Protein 2QM0 (pdb70)

B-factor: mean 34.38, std 8.51, range [19.81, 119.5]

Solvent-accessible surface area: 22818 Å² total

InterPro domains:
  IPR000801 Esterase-like [PF00756] (26-221)
  IPR029058 Alpha/Beta hydrolase fold [G3DSA:3.40.50.1820] (14-272)
  IPR029058 Alpha/Beta hydrolase fold [SSF53474] (5-269)
  IPR052558 Siderophore Hydrolyzing Esterase D [PTHR40841] (9-270)

CATH classification: 3.40.50.1820

Structure (mmCIF, N/CA/C/O backbone):
data_2QM0
#
_entry.id   2QM0
#
_cell.length_a   48.849
_cell.length_b   135.058
_cell.length_c   200.873
_cell.angle_alpha   90.00
_cell.angle_beta   90.00
_cell.angle_gamma   90.00
#
_symmetry.space_group_name_H-M   'C 2 2 21'
#
loop_
_entity.id
_entity.type
_entity.pdbx_description
1 polymer BES
2 non-polymer 'SULFATE ION'
3 water water
#
loop_
_atom_site.group_PDB
_atom_site.id
_atom_site.type_symbol
_atom_site.label_atom_id
_atom_site.label_alt_id
_atom_site.label_comp_id
_atom_site.label_asym_id
_atom_site.label_entity_id
_atom_site.label_seq_id
_atom_site.pdbx_PDB_ins_code
_atom_site.Cartn_x
_atom_site.Cartn_y
_atom_site.Cartn_z
_atom_site.occupancy
_atom_site.B_iso_or_equiv
_atom_site.auth_seq_id
_atom_site.auth_comp_id
_atom_site.auth_asym_id
_atom_site.auth_atom_id
_atom_site.pdbx_PDB_model_num
ATOM 1 N N . ASN A 1 5 ? 56.237 -30.749 81.657 1.00 49.78 2 ASN A N 1
ATOM 2 C CA . ASN A 1 5 ? 55.110 -29.763 81.646 1.00 49.74 2 ASN A CA 1
ATOM 3 C C . ASN A 1 5 ? 54.992 -28.952 80.353 1.00 49.60 2 ASN A C 1
ATOM 4 O O . ASN A 1 5 ? 55.989 -28.721 79.659 1.00 49.70 2 ASN A O 1
ATOM 9 N N . THR A 1 6 ? 53.762 -28.526 80.052 1.00 49.04 3 THR A N 1
ATOM 10 C CA . THR A 1 6 ? 53.428 -27.811 78.819 1.00 48.49 3 THR A CA 1
ATOM 11 C C . THR A 1 6 ? 52.938 -26.376 79.100 1.00 47.80 3 THR A C 1
ATOM 12 O O . THR A 1 6 ? 52.383 -26.094 80.169 1.00 47.19 3 THR A O 1
ATOM 16 N N . THR A 1 7 ? 53.161 -25.493 78.123 1.00 47.35 4 THR A N 1
ATOM 17 C CA . THR A 1 7 ? 52.779 -24.075 78.182 1.00 46.81 4 THR A CA 1
ATOM 18 C C . THR A 1 7 ? 51.528 -23.846 77.311 1.00 46.24 4 THR A C 1
ATOM 19 O O . THR A 1 7 ? 51.137 -24.746 76.554 1.00 46.22 4 THR A O 1
ATOM 23 N N . VAL A 1 8 ? 50.869 -22.687 77.458 1.00 44.93 5 VAL A N 1
ATOM 24 C CA . VAL A 1 8 ? 49.954 -22.169 76.424 1.00 43.47 5 VAL A CA 1
ATOM 25 C C . VAL A 1 8 ? 50.230 -20.685 76.175 1.00 42.85 5 VAL A C 1
ATOM 26 O O . VAL A 1 8 ? 50.590 -19.955 77.100 1.00 42.58 5 VAL A O 1
ATOM 30 N N . GLU A 1 9 ? 50.060 -20.243 74.931 1.00 41.33 6 GLU A N 1
ATOM 31 C CA . GLU A 1 9 ? 50.129 -18.823 74.608 1.00 40.43 6 GLU A CA 1
ATOM 32 C C . GLU A 1 9 ? 48.870 -18.087 75.121 1.00 38.02 6 GLU A C 1
ATOM 33 O O . GLU A 1 9 ? 47.773 -18.273 74.594 1.00 37.74 6 GLU A O 1
ATOM 39 N N A LYS A 1 10 ? 49.059 -17.264 76.146 0.50 36.49 7 LYS A N 1
ATOM 40 N N B LYS A 1 10 ? 49.049 -17.263 76.153 0.50 37.18 7 LYS A N 1
ATOM 41 C CA A LYS A 1 10 ? 47.964 -16.560 76.805 0.50 34.87 7 LYS A CA 1
ATOM 42 C CA B LYS A 1 10 ? 47.955 -16.502 76.765 0.50 36.18 7 LYS A CA 1
ATOM 43 C C A LYS A 1 10 ? 47.780 -15.161 76.230 0.50 34.14 7 LYS A C 1
ATOM 44 C C B LYS A 1 10 ? 47.773 -15.117 76.132 0.50 35.50 7 LYS A C 1
ATOM 45 O O A LYS A 1 10 ? 48.761 -14.474 75.883 0.50 33.88 7 LYS A O 1
ATOM 46 O O B LYS A 1 10 ? 48.752 -14.365 75.932 0.50 35.21 7 LYS A O 1
ATOM 57 N N A GLN A 1 11 ? 46.513 -14.751 76.130 0.50 33.09 8 GLN A N 1
ATOM 58 N N B GLN A 1 11 ? 46.511 -14.794 75.824 0.50 34.49 8 GLN A N 1
ATOM 59 C CA A GLN A 1 11 ? 46.117 -13.602 75.334 0.50 32.06 8 GLN A CA 1
ATOM 60 C CA B GLN A 1 11 ? 46.137 -13.535 75.191 0.50 33.70 8 GLN A CA 1
ATOM 61 C C A GLN A 1 11 ? 44.853 -12.976 75.951 0.50 31.88 8 GLN A C 1
ATOM 62 C C B GLN A 1 11 ? 44.881 -12.988 75.890 0.50 32.83 8 GLN A C 1
ATOM 63 O O A GLN A 1 11 ? 44.314 -13.502 76.935 0.50 31.06 8 GLN A O 1
ATOM 64 O O B GLN A 1 11 ? 44.384 -13.580 76.860 0.50 31.99 8 GLN A O 1
ATOM 75 N N . GLN A 1 12 ? 44.397 -11.846 75.403 1.00 32.26 9 GLN A N 1
ATOM 76 C CA . GLN A 1 12 ? 43.091 -11.269 75.817 1.00 32.02 9 GLN A CA 1
ATOM 77 C C . GLN A 1 12 ? 42.099 -11.488 74.696 1.00 32.03 9 GLN A C 1
ATOM 78 O O . GLN A 1 12 ? 42.481 -11.478 73.528 1.00 32.11 9 GLN A O 1
ATOM 84 N N . ILE A 1 13 ? 40.823 -11.662 75.043 1.00 31.78 10 ILE A N 1
ATOM 85 C CA . ILE A 1 13 ? 39.786 -11.775 74.046 1.00 32.40 10 ILE A CA 1
ATOM 86 C C . ILE A 1 13 ? 39.536 -10.397 73.431 1.00 33.58 10 ILE A C 1
ATOM 87 O O . ILE A 1 13 ? 39.249 -9.410 74.132 1.00 33.43 10 ILE A O 1
ATOM 92 N N . ILE A 1 14 ? 39.656 -10.345 72.111 1.00 34.94 11 ILE A N 1
ATOM 93 C CA . ILE A 1 14 ? 39.341 -9.141 71.366 1.00 36.99 11 ILE A CA 1
ATOM 94 C C . ILE A 1 14 ? 38.251 -9.510 70.348 1.00 36.85 11 ILE A C 1
ATOM 95 O O . ILE A 1 14 ? 38.467 -10.356 69.484 1.00 38.27 11 ILE A O 1
ATOM 100 N N . THR A 1 15 ? 37.057 -8.937 70.508 1.00 35.86 12 THR A N 1
ATOM 101 C CA . THR A 1 15 ? 35.912 -9.265 69.664 1.00 34.46 12 THR A CA 1
ATOM 102 C C . THR A 1 15 ? 35.959 -8.464 68.364 1.00 34.17 12 THR A C 1
ATOM 103 O O . THR A 1 15 ? 36.050 -7.235 68.379 1.00 32.96 12 THR A O 1
ATOM 107 N N . SER A 1 16 ? 35.857 -9.147 67.234 1.00 33.49 13 SER A N 1
ATOM 108 C CA . SER A 1 16 ? 35.833 -8.489 65.930 1.00 34.95 13 SER A CA 1
ATOM 109 C C . SER A 1 16 ? 34.529 -7.680 65.703 1.00 34.67 13 SER A C 1
ATOM 110 O O . SER A 1 16 ? 33.514 -7.993 66.307 1.00 34.39 13 SER A O 1
ATOM 113 N N . ASN A 1 17 ? 34.583 -6.644 64.856 1.00 34.67 14 ASN A N 1
ATOM 114 C CA . ASN A 1 17 ? 33.446 -5.746 64.560 1.00 35.49 14 ASN A CA 1
ATOM 115 C C . ASN A 1 17 ? 32.869 -5.107 65.823 1.00 34.41 14 ASN A C 1
ATOM 116 O O . ASN A 1 17 ? 31.639 -4.865 65.936 1.00 34.47 14 ASN A O 1
ATOM 121 N N . THR A 1 18 ? 33.748 -4.891 66.794 1.00 32.68 15 THR A N 1
ATOM 122 C CA . THR A 1 18 ? 33.382 -4.102 67.950 1.00 32.45 15 THR A CA 1
ATOM 123 C C . THR A 1 18 ? 34.438 -3.048 68.270 1.00 32.43 15 THR A C 1
ATOM 124 O O . THR A 1 18 ? 35.612 -3.127 67.831 1.00 32.41 15 THR A O 1
ATOM 128 N N . GLU A 1 19 ? 34.022 -2.082 69.078 1.00 32.03 16 GLU A N 1
ATOM 129 C CA . GLU A 1 19 ? 34.905 -1.069 69.630 1.00 31.40 16 GLU A CA 1
ATOM 130 C C . GLU A 1 19 ? 34.271 -0.450 70.872 1.00 30.50 16 GLU A C 1
ATOM 131 O O . GLU A 1 19 ? 33.067 -0.624 71.141 1.00 30.35 16 GLU A O 1
ATOM 137 N N . GLN A 1 20 ? 35.100 0.275 71.604 1.00 28.49 17 GLN A N 1
ATOM 138 C CA . GLN A 1 20 ? 34.705 0.917 72.812 1.00 28.24 17 GLN A CA 1
ATOM 139 C C . GLN A 1 20 ? 35.041 2.415 72.694 1.00 28.28 17 GLN A C 1
ATOM 140 O O . GLN A 1 20 ? 36.077 2.781 72.089 1.00 27.49 17 GLN A O 1
ATOM 146 N N . TRP A 1 21 ? 34.155 3.248 73.243 1.00 27.49 18 TRP A N 1
ATOM 147 C CA . TRP A 1 21 ? 34.380 4.689 73.383 1.00 27.72 18 TRP A CA 1
ATOM 148 C C . TRP A 1 21 ? 34.357 5.093 74.862 1.00 28.38 18 TRP A C 1
ATOM 149 O O . TRP A 1 21 ? 33.397 4.824 75.601 1.00 27.33 18 TRP A O 1
ATOM 160 N N . LYS A 1 22 ? 35.393 5.823 75.252 1.00 28.52 19 LYS A N 1
ATOM 161 C CA . LYS A 1 22 ? 35.438 6.535 76.513 1.00 29.41 19 LYS A CA 1
ATOM 162 C C . LYS A 1 22 ? 34.979 7.993 76.256 1.00 29.88 19 LYS A C 1
ATOM 163 O O . LYS A 1 22 ? 35.518 8.678 75.365 1.00 30.20 19 LYS A O 1
ATOM 177 N N . TYR A 1 24 ? 32.993 11.639 78.323 1.00 31.11 21 TYR A N 1
ATOM 178 C CA . TYR A 1 24 ? 32.589 12.313 79.553 1.00 31.61 21 TYR A CA 1
ATOM 179 C C . TYR A 1 24 ? 31.418 13.226 79.198 1.00 32.07 21 TYR A C 1
ATOM 180 O O . TYR A 1 24 ? 31.433 13.871 78.140 1.00 31.80 21 TYR A O 1
ATOM 189 N N . SER A 1 25 ? 30.385 13.248 80.035 1.00 31.79 22 SER A N 1
ATOM 190 C CA . SER A 1 25 ? 29.245 14.099 79.746 1.00 32.76 22 SER A CA 1
ATOM 191 C C . SER A 1 25 ? 29.659 15.555 79.877 1.00 33.38 22 SER A C 1
ATOM 192 O O . SER A 1 25 ? 30.461 15.924 80.760 1.00 31.91 22 SER A O 1
ATOM 195 N N . LYS A 1 26 ? 29.146 16.358 78.955 1.00 34.89 23 LYS A N 1
ATOM 196 C CA . LYS A 1 26 ? 29.490 17.798 78.905 1.00 37.29 23 LYS A CA 1
ATOM 197 C C . LYS A 1 26 ? 29.110 18.521 80.182 1.00 36.84 23 LYS A C 1
ATOM 198 O O . LYS A 1 26 ? 29.910 19.303 80.722 1.00 37.65 23 LYS A O 1
ATOM 204 N N . LEU A 1 27 ? 27.910 18.256 80.682 1.00 36.65 24 LEU A N 1
ATOM 205 C CA . LEU A 1 27 ? 27.405 18.999 81.822 1.00 37.14 24 LEU A CA 1
ATOM 206 C C . LEU A 1 27 ? 28.034 18.645 83.153 1.00 36.51 24 LEU A C 1
ATOM 207 O O . LEU A 1 27 ? 28.256 19.537 83.986 1.00 36.38 24 LEU A O 1
ATOM 212 N N . GLU A 1 28 ? 28.257 17.359 83.393 1.00 34.74 25 GLU A N 1
ATOM 213 C CA . GLU A 1 28 ? 28.673 16.921 84.725 1.00 35.07 25 GLU A CA 1
ATOM 214 C C . GLU A 1 28 ? 30.055 16.300 84.724 1.00 33.44 25 GLU A C 1
ATOM 215 O O . GLU A 1 28 ? 30.626 16.056 85.792 1.00 33.54 25 GLU A O 1
ATOM 221 N N . GLY A 1 29 ? 30.584 16.043 83.530 1.00 31.96 26 GLY A N 1
ATOM 222 C CA . GLY A 1 29 ? 31.882 15.387 83.374 1.00 31.21 26 GLY A CA 1
ATOM 223 C C . GLY A 1 29 ? 31.859 13.918 83.833 1.00 31.04 26 GLY A C 1
ATOM 224 O O . GLY A 1 29 ? 32.896 13.365 84.231 1.00 30.92 26 GLY A O 1
ATOM 225 N N A LYS A 1 30 ? 30.671 13.312 83.802 0.50 30.18 27 LYS A N 1
ATOM 226 N N B LYS A 1 30 ? 30.679 13.307 83.769 0.50 30.74 27 LYS A N 1
ATOM 227 C CA A LYS A 1 30 ? 30.468 11.890 84.132 0.50 29.65 27 LYS A CA 1
ATOM 228 C CA B LYS A 1 30 ? 30.490 11.898 84.115 0.50 30.73 27 LYS A CA 1
ATOM 229 C C A LYS A 1 30 ? 31.040 10.987 83.037 0.50 29.39 27 LYS A C 1
ATOM 230 C C B LYS A 1 30 ? 31.051 10.988 83.028 0.50 30.01 27 LYS A C 1
ATOM 231 O O A LYS A 1 30 ? 30.737 11.171 81.855 0.50 29.44 27 LYS A O 1
ATOM 232 O O B LYS A 1 30 ? 30.752 11.167 81.843 0.50 29.99 27 LYS A O 1
ATOM 243 N N . GLU A 1 31 ? 31.874 10.021 83.437 1.00 29.04 28 GLU A N 1
ATOM 244 C CA . GLU A 1 31 ? 32.536 9.102 82.492 1.00 29.15 28 GLU A CA 1
ATOM 245 C C . GLU A 1 31 ? 31.660 7.900 82.085 1.00 28.10 28 GLU A C 1
ATOM 246 O O . GLU A 1 31 ? 31.162 7.150 82.934 1.00 27.47 28 GLU A O 1
ATOM 252 N N . TYR A 1 32 ? 31.530 7.716 80.774 1.00 27.90 29 TYR A N 1
ATOM 253 C CA . TYR A 1 32 ? 30.796 6.585 80.221 1.00 27.14 29 TYR A CA 1
ATOM 254 C C . TYR A 1 32 ? 31.734 5.717 79.420 1.00 27.16 29 TYR A C 1
ATOM 255 O O . TYR A 1 32 ? 32.742 6.201 78.890 1.00 27.27 29 TYR A O 1
ATOM 264 N N . GLN A 1 33 ? 31.411 4.432 79.350 1.00 26.04 30 GLN A N 1
ATOM 265 C CA . GLN A 1 33 ? 32.152 3.493 78.528 1.00 26.24 30 GLN A CA 1
ATOM 266 C C . GLN A 1 33 ? 31.123 2.913 77.544 1.00 26.16 30 GLN A C 1
ATOM 267 O O . GLN A 1 33 ? 30.163 2.222 77.936 1.00 25.22 30 GLN A O 1
ATOM 273 N N . ILE A 1 34 ? 31.299 3.227 76.266 1.00 25.83 31 ILE A N 1
ATOM 274 C CA . ILE A 1 34 ? 30.287 2.863 75.250 1.00 26.26 31 ILE A CA 1
ATOM 275 C C . ILE A 1 34 ? 30.810 1.645 74.499 1.00 26.49 31 ILE A C 1
ATOM 276 O O . ILE A 1 34 ? 31.944 1.660 73.998 1.00 26.83 31 ILE A O 1
ATOM 281 N N . HIS A 1 35 ? 30.026 0.564 74.453 1.00 26.62 32 HIS A N 1
ATOM 282 C CA . HIS A 1 35 ? 30.388 -0.587 73.622 1.00 27.12 32 HIS A CA 1
ATOM 283 C C . HIS A 1 35 ? 29.601 -0.560 72.344 1.00 26.90 32 HIS A C 1
ATOM 284 O O . HIS A 1 35 ? 28.394 -0.333 72.370 1.00 26.63 32 HIS A O 1
ATOM 291 N N . ILE A 1 36 ? 30.271 -0.800 71.222 1.00 26.74 33 ILE A N 1
ATOM 292 C CA . ILE A 1 36 ? 29.595 -0.708 69.942 1.00 26.54 33 ILE A CA 1
ATOM 293 C C . ILE A 1 36 ? 29.881 -1.952 69.111 1.00 27.22 33 ILE A C 1
ATOM 294 O O . ILE A 1 36 ? 31.040 -2.356 68.962 1.00 27.46 33 ILE A O 1
ATOM 299 N N . SER A 1 37 ? 28.817 -2.506 68.521 1.00 27.56 34 SER A N 1
ATOM 300 C CA . SER A 1 37 ? 28.874 -3.659 67.665 1.00 28.30 34 SER A CA 1
ATOM 301 C C . SER A 1 37 ? 28.337 -3.252 66.290 1.00 29.16 34 SER A C 1
ATOM 302 O O . SER A 1 37 ? 27.250 -2.704 66.186 1.00 28.64 34 SER A O 1
ATOM 305 N N . LYS A 1 38 ? 29.095 -3.515 65.232 1.00 30.81 35 LYS A N 1
ATOM 306 C CA . LYS A 1 38 ? 28.626 -3.260 63.869 1.00 32.26 35 LYS A CA 1
ATOM 307 C C . LYS A 1 38 ? 28.423 -4.578 63.109 1.00 32.46 35 LYS A C 1
ATOM 308 O O . LYS A 1 38 ? 29.276 -5.461 63.206 1.00 32.68 35 LYS A O 1
ATOM 314 N N . PRO A 1 39 ? 27.306 -4.708 62.352 1.00 32.80 36 PRO A N 1
ATOM 315 C CA . PRO A 1 39 ? 27.050 -5.915 61.549 1.00 33.32 36 PRO A CA 1
ATOM 316 C C . PRO A 1 39 ? 28.122 -6.177 60.498 1.00 33.26 36 PRO A C 1
ATOM 317 O O . PRO A 1 39 ? 28.776 -5.232 59.986 1.00 32.37 36 PRO A O 1
ATOM 321 N N . LYS A 1 40 ? 28.323 -7.460 60.220 1.00 34.63 37 LYS A N 1
ATOM 322 C CA . LYS A 1 40 ? 29.154 -7.903 59.105 1.00 36.91 37 LYS A CA 1
ATOM 323 C C . LYS A 1 40 ? 28.500 -7.498 57.791 1.00 36.85 37 LYS A C 1
ATOM 324 O O . LYS A 1 40 ? 29.188 -7.071 56.863 1.00 37.09 37 LYS A O 1
ATOM 330 N N . GLN A 1 41 ? 27.174 -7.647 57.735 1.00 37.14 38 GLN A N 1
ATOM 331 C CA . GLN A 1 41 ? 26.341 -7.298 56.559 1.00 37.47 38 GLN A CA 1
ATOM 332 C C . GLN A 1 41 ? 26.424 -5.801 56.242 1.00 37.15 38 GLN A C 1
ATOM 333 O O . GLN A 1 41 ? 26.451 -4.978 57.155 1.00 37.55 38 GLN A O 1
ATOM 339 N N . PRO A 1 42 ? 26.472 -5.443 54.948 1.00 36.68 39 PRO A N 1
ATOM 340 C CA . PRO A 1 42 ? 26.434 -4.044 54.490 1.00 36.17 39 PRO A CA 1
ATOM 341 C C . PRO A 1 42 ? 25.186 -3.327 54.972 1.00 35.51 39 PRO A C 1
ATOM 342 O O . PRO A 1 42 ? 24.129 -3.942 55.060 1.00 35.17 39 PRO A O 1
ATOM 346 N N . ALA A 1 43 ? 25.297 -2.039 55.278 1.00 35.69 40 ALA A N 1
ATOM 347 C CA . ALA A 1 43 ? 24.123 -1.267 55.678 1.00 36.12 40 ALA A CA 1
ATOM 348 C C . ALA A 1 43 ? 23.044 -1.262 54.596 1.00 36.81 40 ALA A C 1
ATOM 349 O O . ALA A 1 43 ? 23.373 -1.256 53.395 1.00 36.92 40 ALA A O 1
ATOM 351 N N . PRO A 1 44 ? 21.747 -1.270 54.986 1.00 37.52 41 PRO A N 1
ATOM 352 C CA . PRO A 1 44 ? 20.781 -1.000 53.912 1.00 38.05 41 PRO A CA 1
ATOM 353 C C . PRO A 1 44 ? 20.932 0.460 53.441 1.00 38.76 41 PRO A C 1
ATOM 354 O O . PRO A 1 44 ? 21.690 1.230 54.031 1.00 38.50 41 PRO A O 1
ATOM 358 N N . ASP A 1 45 ? 20.247 0.832 52.369 1.00 39.51 42 ASP A N 1
ATOM 359 C CA . ASP A 1 45 ? 20.419 2.177 51.843 1.00 40.35 42 ASP A CA 1
ATOM 360 C C . ASP A 1 45 ? 20.022 3.242 52.875 1.00 39.92 42 ASP A C 1
ATOM 361 O O . ASP A 1 45 ? 20.686 4.267 52.987 1.00 40.49 42 ASP A O 1
ATOM 366 N N . SER A 1 46 ? 18.977 2.990 53.660 1.00 38.88 43 SER A N 1
ATOM 367 C CA . SER A 1 46 ? 18.571 3.964 54.680 1.00 38.14 43 SER A CA 1
ATOM 368 C C . SER A 1 46 ? 19.439 3.989 55.947 1.00 36.14 43 SER A C 1
ATOM 369 O O . SER A 1 46 ? 19.223 4.824 56.830 1.00 35.31 43 SER A O 1
ATOM 372 N N . GLY A 1 47 ? 20.436 3.098 56.011 1.00 34.73 44 GLY A N 1
ATOM 373 C CA . GLY A 1 47 ? 21.298 2.950 57.182 1.00 33.16 44 GLY A CA 1
ATOM 374 C C . GLY A 1 47 ? 20.910 1.734 58.035 1.00 32.04 44 GLY A C 1
ATOM 375 O O . GLY A 1 47 ? 19.868 1.109 57.820 1.00 31.71 44 GLY A O 1
ATOM 376 N N . TYR A 1 48 ? 21.758 1.403 58.998 1.00 30.21 45 TYR A N 1
ATOM 377 C CA . TYR A 1 48 ? 21.466 0.333 59.971 1.00 30.15 45 TYR A CA 1
ATOM 378 C C . TYR A 1 48 ? 20.458 0.803 61.039 1.00 28.17 45 TYR A C 1
ATOM 379 O O . TYR A 1 48 ? 20.572 1.936 61.542 1.00 26.94 45 TYR A O 1
ATOM 388 N N . PRO A 1 49 ? 19.506 -0.084 61.422 1.00 27.69 46 PRO A N 1
ATOM 389 C CA . PRO A 1 49 ? 18.752 0.075 62.680 1.00 27.50 46 PRO A CA 1
ATOM 390 C C . PRO A 1 49 ? 19.771 0.159 63.800 1.00 26.74 46 PRO A C 1
ATOM 391 O O . PRO A 1 49 ? 20.850 -0.387 63.639 1.00 27.06 46 PRO A O 1
ATOM 395 N N . VAL A 1 50 ? 19.415 0.730 64.958 1.00 25.96 47 VAL A N 1
ATOM 396 C CA . VAL A 1 50 ? 20.386 0.839 66.036 1.00 26.05 47 VAL A CA 1
ATOM 397 C C . VAL A 1 50 ? 19.657 0.518 67.344 1.00 25.55 47 VAL A C 1
ATOM 398 O O . VAL A 1 50 ? 18.475 0.894 67.506 1.00 24.47 47 VAL A O 1
ATOM 402 N N . ILE A 1 51 ? 20.322 -0.231 68.228 1.00 25.72 48 ILE A N 1
ATOM 403 C CA . ILE A 1 51 ? 19.758 -0.618 69.509 1.00 24.60 48 ILE A CA 1
ATOM 404 C C . ILE A 1 51 ? 20.631 -0.054 70.643 1.00 24.79 48 ILE A C 1
ATOM 405 O O . ILE A 1 51 ? 21.810 -0.436 70.769 1.00 25.07 48 ILE A O 1
ATOM 410 N N . TYR A 1 52 ? 20.053 0.846 71.457 1.00 24.53 49 TYR A N 1
ATOM 411 C CA . TYR A 1 52 ? 20.728 1.438 72.601 1.00 24.94 49 TYR A CA 1
ATOM 412 C C . TYR A 1 52 ? 20.386 0.573 73.771 1.00 24.47 49 TYR A C 1
ATOM 413 O O . TYR A 1 52 ? 19.190 0.407 74.076 1.00 24.34 49 TYR A O 1
ATOM 422 N N . VAL A 1 53 ? 21.435 0.054 74.428 1.00 23.83 50 VAL A N 1
ATOM 423 C CA . VAL A 1 53 ? 21.295 -0.908 75.475 1.00 23.70 50 VAL A CA 1
ATOM 424 C C . VAL A 1 53 ? 21.818 -0.302 76.766 1.00 22.92 50 VAL A C 1
ATOM 425 O O . VAL A 1 53 ? 23.043 -0.169 76.963 1.00 24.47 50 VAL A O 1
ATOM 429 N N . LEU A 1 54 ? 20.898 -0.012 77.675 1.00 23.18 51 LEU A N 1
ATOM 430 C CA . LEU A 1 54 ? 21.259 0.538 78.977 1.00 23.70 51 LEU A CA 1
ATOM 431 C C . LEU A 1 54 ? 21.884 -0.547 79.852 1.00 23.71 51 LEU A C 1
ATOM 432 O O . LEU A 1 54 ? 21.672 -1.734 79.579 1.00 24.61 51 LEU A O 1
ATOM 437 N N . ASP A 1 55 ? 22.652 -0.176 80.900 1.00 23.31 52 ASP A N 1
ATOM 438 C CA . ASP A 1 55 ? 23.499 -1.167 81.615 1.00 24.45 52 ASP A CA 1
ATOM 439 C C . ASP A 1 55 ? 24.378 -1.973 80.635 1.00 23.80 52 ASP A C 1
ATOM 440 O O . ASP A 1 55 ? 24.372 -3.247 80.620 1.00 23.40 52 ASP A O 1
ATOM 445 N N . GLY A 1 56 ? 25.076 -1.232 79.785 1.00 23.77 53 GLY A N 1
ATOM 446 C CA . GLY A 1 56 ? 25.824 -1.834 78.663 1.00 25.78 53 GLY A CA 1
ATOM 447 C C . GLY A 1 56 ? 26.801 -2.909 79.116 1.00 26.28 53 GLY A C 1
ATOM 448 O O . GLY A 1 56 ? 26.907 -3.944 78.459 1.00 25.57 53 GLY A O 1
ATOM 449 N N . ASN A 1 57 ? 27.503 -2.702 80.245 1.00 24.45 54 ASN A N 1
ATOM 450 C CA . ASN A 1 57 ? 28.421 -3.742 80.757 1.00 25.08 54 ASN A CA 1
ATOM 451 C C . ASN A 1 57 ? 27.758 -5.085 81.024 1.00 25.09 54 ASN A C 1
ATOM 452 O O . ASN A 1 57 ? 28.437 -6.081 80.961 1.00 25.05 54 ASN A O 1
ATOM 457 N N . ALA A 1 58 ? 26.462 -5.088 81.377 1.00 24.87 55 ALA A N 1
ATOM 458 C CA . ALA A 1 58 ? 25.742 -6.319 81.732 1.00 25.34 55 ALA A CA 1
ATOM 459 C C . ALA A 1 58 ? 25.193 -7.105 80.533 1.00 24.86 55 ALA A C 1
ATOM 460 O O . ALA A 1 58 ? 25.062 -8.344 80.617 1.00 24.20 55 ALA A O 1
ATOM 462 N N . PHE A 1 59 ? 24.854 -6.393 79.455 1.00 24.59 56 PHE A N 1
ATOM 463 C CA . PHE A 1 59 ? 24.029 -6.966 78.391 1.00 23.86 56 PHE A CA 1
ATOM 464 C C . PHE A 1 59 ? 24.575 -6.839 77.010 1.00 24.04 56 PHE A C 1
ATOM 465 O O . PHE A 1 59 ? 24.037 -7.451 76.098 1.00 24.47 56 PHE A O 1
ATOM 473 N N . PHE A 1 60 ? 25.630 -6.036 76.834 1.00 25.25 57 PHE A N 1
ATOM 474 C CA . PHE A 1 60 ? 26.115 -5.779 75.468 1.00 24.50 57 PHE A CA 1
ATOM 475 C C . PHE A 1 60 ? 26.440 -7.074 74.665 1.00 24.26 57 PHE A C 1
ATOM 476 O O . PHE A 1 60 ? 25.964 -7.233 73.550 1.00 25.11 57 PHE A O 1
ATOM 484 N N . GLN A 1 61 ? 27.278 -7.947 75.209 1.00 23.33 58 GLN A N 1
ATOM 485 C CA . GLN A 1 61 ? 27.752 -9.147 74.462 1.00 25.38 58 GLN A CA 1
ATOM 486 C C . GLN A 1 61 ? 26.584 -10.059 74.105 1.00 24.90 58 GLN A C 1
ATOM 487 O O . GLN A 1 61 ? 26.575 -10.649 73.022 1.00 24.78 58 GLN A O 1
ATOM 493 N N . THR A 1 62 ? 25.627 -10.149 75.021 1.00 24.13 59 THR A N 1
ATOM 494 C CA . THR A 1 62 ? 24.412 -10.951 74.825 1.00 24.80 59 THR A CA 1
ATOM 495 C C . THR A 1 62 ? 23.609 -10.463 73.588 1.00 24.58 59 THR A C 1
ATOM 496 O O . THR A 1 62 ? 23.255 -11.269 72.723 1.00 24.24 59 THR A O 1
ATOM 500 N N . PHE A 1 63 ? 23.365 -9.152 73.494 1.00 24.28 60 PHE A N 1
ATOM 501 C CA . PHE A 1 63 ? 22.724 -8.577 72.307 1.00 24.00 60 PHE A CA 1
ATOM 502 C C . PHE A 1 63 ? 23.603 -8.787 71.065 1.00 23.90 60 PHE A C 1
ATOM 503 O O . PHE A 1 63 ? 23.123 -9.157 69.996 1.00 25.41 60 PHE A O 1
ATOM 511 N N . HIS A 1 64 ? 24.887 -8.505 71.201 1.00 22.80 61 HIS A N 1
ATOM 512 C CA . HIS A 1 64 ? 25.807 -8.615 70.072 1.00 23.45 61 HIS A CA 1
ATOM 513 C C . HIS A 1 64 ? 25.782 -10.043 69.487 1.00 23.47 61 HIS A C 1
ATOM 514 O O . HIS A 1 64 ? 25.674 -10.254 68.270 1.00 24.18 61 HIS A O 1
ATOM 521 N N . GLU A 1 65 ? 25.931 -11.016 70.349 1.00 22.10 62 GLU A N 1
ATOM 522 C CA . GLU A 1 65 ? 26.089 -12.432 69.886 1.00 24.36 62 GLU A CA 1
ATOM 523 C C . GLU A 1 65 ? 24.777 -12.913 69.261 1.00 24.36 62 GLU A C 1
ATOM 524 O O . GLU A 1 65 ? 24.794 -13.568 68.237 1.00 24.11 62 GLU A O 1
ATOM 530 N N . ALA A 1 66 ? 23.652 -12.578 69.882 1.00 22.81 63 ALA A N 1
ATOM 531 C CA . ALA A 1 66 ? 22.335 -12.967 69.297 1.00 23.92 63 ALA A CA 1
ATOM 532 C C . ALA A 1 66 ? 22.090 -12.343 67.949 1.00 23.92 63 ALA A C 1
ATOM 533 O O . ALA A 1 66 ? 21.656 -13.032 67.046 1.00 24.37 63 ALA A O 1
ATOM 535 N N . VAL A 1 67 ? 22.336 -11.038 67.811 1.00 24.62 64 VAL A N 1
ATOM 536 C CA . VAL A 1 67 ? 22.180 -10.360 66.499 1.00 25.24 64 VAL A CA 1
ATOM 537 C C . VAL A 1 67 ? 23.150 -10.921 65.434 1.00 25.52 64 VAL A C 1
ATOM 538 O O . VAL A 1 67 ? 22.791 -11.186 64.269 1.00 26.13 64 VAL A O 1
ATOM 542 N N . LYS A 1 68 ? 24.393 -11.125 65.832 1.00 26.35 65 LYS A N 1
ATOM 543 C CA . LYS A 1 68 ? 25.398 -11.660 64.941 1.00 26.79 65 LYS A CA 1
ATOM 544 C C . LYS A 1 68 ? 24.986 -13.067 64.387 1.00 25.82 65 LYS A C 1
ATOM 545 O O . LYS A 1 68 ? 25.128 -13.349 63.196 1.00 26.11 65 LYS A O 1
ATOM 551 N N . ILE A 1 69 ? 24.444 -13.920 65.237 1.00 25.30 66 ILE A N 1
ATOM 552 C CA . ILE A 1 69 ? 23.971 -15.229 64.755 1.00 24.96 66 ILE A CA 1
ATOM 553 C C . ILE A 1 69 ? 22.611 -15.136 64.018 1.00 25.34 66 ILE A C 1
ATOM 554 O O . ILE A 1 69 ? 22.460 -15.672 62.889 1.00 25.29 66 ILE A O 1
ATOM 559 N N . GLN A 1 70 ? 21.626 -14.512 64.653 1.00 24.68 67 GLN A N 1
ATOM 560 C CA . GLN A 1 70 ? 20.249 -14.593 64.138 1.00 25.16 67 GLN A CA 1
ATOM 561 C C . GLN A 1 70 ? 20.052 -13.772 62.877 1.00 26.38 67 GLN A C 1
ATOM 562 O O . GLN A 1 70 ? 19.244 -14.124 62.027 1.00 26.82 67 GLN A O 1
ATOM 568 N N . SER A 1 71 ? 20.811 -12.700 62.724 1.00 26.41 68 SER A N 1
ATOM 569 C CA . SER A 1 71 ? 20.569 -11.791 61.589 1.00 28.61 68 SER A CA 1
ATOM 570 C C . SER A 1 71 ? 21.110 -12.331 60.264 1.00 30.72 68 SER A C 1
ATOM 571 O O . SER A 1 71 ? 20.830 -11.737 59.224 1.00 31.07 68 SER A O 1
ATOM 574 N N . VAL A 1 72 ? 21.881 -13.427 60.294 1.00 32.47 69 VAL A N 1
ATOM 575 C CA . VAL A 1 72 ? 22.409 -14.043 59.061 1.00 34.38 69 VAL A CA 1
ATOM 576 C C . VAL A 1 72 ? 21.275 -14.581 58.174 1.00 35.77 69 VAL A C 1
ATOM 577 O O . VAL A 1 72 ? 21.299 -14.405 56.962 1.00 36.61 69 VAL A O 1
ATOM 581 N N A ARG A 1 73 ? 20.301 -15.241 58.800 0.50 36.26 70 ARG A N 1
ATOM 582 N N B ARG A 1 73 ? 20.305 -15.243 58.790 0.50 36.20 70 ARG A N 1
ATOM 583 C CA A ARG A 1 73 ? 19.131 -15.799 58.110 0.50 37.51 70 ARG A CA 1
ATOM 584 C CA B ARG A 1 73 ? 19.140 -15.742 58.069 0.50 37.27 70 ARG A CA 1
ATOM 585 C C A ARG A 1 73 ? 17.854 -15.026 58.520 0.50 37.05 70 ARG A C 1
ATOM 586 C C B ARG A 1 73 ? 17.885 -15.005 58.565 0.50 37.00 70 ARG A C 1
ATOM 587 O O A ARG A 1 73 ? 16.930 -15.600 59.098 0.50 36.88 70 ARG A O 1
ATOM 588 O O B ARG A 1 73 ? 17.022 -15.566 59.245 0.50 36.83 70 ARG A O 1
ATOM 603 N N . ALA A 1 74 ? 17.816 -13.724 58.215 1.00 37.40 71 ALA A N 1
ATOM 604 C CA . ALA A 1 74 ? 16.744 -12.835 58.687 1.00 37.84 71 ALA A CA 1
ATOM 605 C C . ALA A 1 74 ? 15.328 -13.305 58.376 1.00 39.02 71 ALA A C 1
ATOM 606 O O . ALA A 1 74 ? 14.430 -13.111 59.188 1.00 39.30 71 ALA A O 1
ATOM 608 N N . GLU A 1 75 ? 15.129 -13.949 57.228 1.00 40.11 72 GLU A N 1
ATOM 609 C CA . GLU A 1 75 ? 13.789 -14.421 56.881 1.00 41.25 72 GLU A CA 1
ATOM 610 C C . GLU A 1 75 ? 13.392 -15.670 57.658 1.00 40.36 72 GLU A C 1
ATOM 611 O O . GLU A 1 75 ? 12.197 -15.947 57.791 1.00 41.67 72 GLU A O 1
ATOM 617 N N . LYS A 1 76 ? 14.363 -16.443 58.149 1.00 38.50 73 LYS A N 1
ATOM 618 C CA . LYS A 1 76 ? 14.046 -17.532 59.081 1.00 37.10 73 LYS A CA 1
ATOM 619 C C . LYS A 1 76 ? 13.879 -16.997 60.501 1.00 34.68 73 LYS A C 1
ATOM 620 O O . LYS A 1 76 ? 12.938 -17.340 61.186 1.00 34.66 73 LYS A O 1
ATOM 626 N N . THR A 1 77 ? 14.769 -16.113 60.941 1.00 32.20 74 THR A N 1
ATOM 627 C CA . THR A 1 77 ? 14.743 -15.716 62.348 1.00 29.73 74 THR A CA 1
ATOM 628 C C . THR A 1 77 ? 13.896 -14.473 62.660 1.00 28.93 74 THR A C 1
ATOM 629 O O . THR A 1 77 ? 13.595 -14.225 63.840 1.00 26.92 74 THR A O 1
ATOM 633 N N . GLY A 1 78 ? 13.577 -13.669 61.633 1.00 27.66 75 GLY A N 1
ATOM 634 C CA . GLY A 1 78 ? 12.894 -12.377 61.860 1.00 28.43 75 GLY A CA 1
ATOM 635 C C . GLY A 1 78 ? 13.753 -11.291 62.520 1.00 28.48 75 GLY A C 1
ATOM 636 O O . GLY A 1 78 ? 13.219 -10.278 63.010 1.00 27.77 75 GLY A O 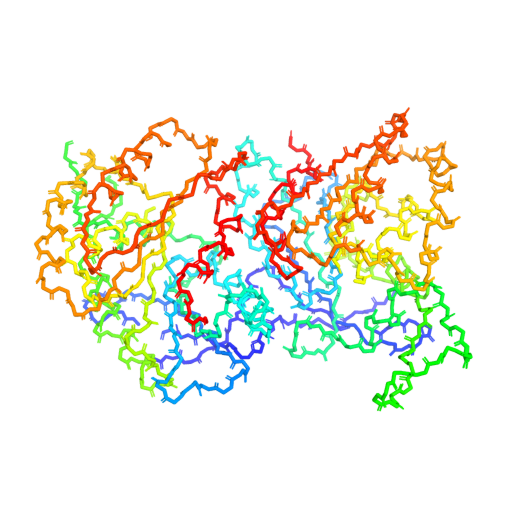1
ATOM 637 N N . VAL A 1 79 ? 15.074 -11.485 62.539 1.00 27.55 76 VAL A N 1
ATOM 638 C CA . VAL A 1 79 ? 15.987 -10.523 63.173 1.00 27.25 76 VAL A CA 1
ATOM 639 C C . VAL A 1 79 ? 16.842 -9.757 62.144 1.00 27.06 76 VAL A C 1
ATOM 640 O O . VAL A 1 79 ? 17.563 -10.353 61.386 1.00 27.52 76 VAL A O 1
ATOM 644 N N . SER A 1 80 ? 16.736 -8.425 62.161 1.00 28.28 77 SER A N 1
ATOM 645 C CA . SER A 1 80 ? 17.511 -7.511 61.299 1.00 29.80 77 SER A CA 1
ATOM 646 C C . SER A 1 80 ? 18.900 -7.249 61.840 1.00 28.85 77 SER A C 1
ATOM 647 O O . SER A 1 80 ? 19.073 -7.074 63.058 1.00 29.47 77 SER A O 1
ATOM 650 N N . PRO A 1 81 ? 19.899 -7.187 60.943 1.00 29.45 78 PRO A N 1
ATOM 651 C CA . PRO A 1 81 ? 21.220 -6.680 61.334 1.00 29.21 78 PRO A CA 1
ATOM 652 C C . PRO A 1 81 ? 21.049 -5.264 61.926 1.00 29.29 78 PRO A C 1
ATOM 653 O O . PRO A 1 81 ? 20.324 -4.436 61.344 1.00 29.14 78 PRO A O 1
ATOM 657 N N . ALA A 1 82 ? 21.625 -5.025 63.105 1.00 27.40 79 ALA A N 1
ATOM 658 C CA . ALA A 1 82 ? 21.538 -3.731 63.789 1.00 27.75 79 ALA A CA 1
ATOM 659 C C . ALA A 1 82 ? 22.873 -3.432 64.431 1.00 26.88 79 ALA A C 1
ATOM 660 O O . ALA A 1 82 ? 23.548 -4.347 64.863 1.00 27.60 79 ALA A O 1
ATOM 662 N N . ILE A 1 83 ? 23.230 -2.151 64.516 1.00 27.32 80 ILE A N 1
ATOM 663 C CA . ILE A 1 83 ? 24.340 -1.696 65.354 1.00 26.92 80 ILE A CA 1
ATOM 664 C C . ILE A 1 83 ? 23.849 -1.757 66.807 1.00 27.14 80 ILE A C 1
ATOM 665 O O . ILE A 1 83 ? 22.693 -1.349 67.132 1.00 26.26 80 ILE A O 1
ATOM 670 N N . ILE A 1 84 ? 24.690 -2.300 67.666 1.00 25.83 81 ILE A N 1
ATOM 671 C CA . ILE A 1 84 ? 24.353 -2.322 69.080 1.00 25.92 81 ILE A CA 1
ATOM 672 C C . ILE A 1 84 ? 25.220 -1.304 69.814 1.00 25.92 81 ILE A C 1
ATOM 673 O O . ILE A 1 84 ? 26.447 -1.311 69.655 1.00 25.07 81 ILE A O 1
ATOM 678 N N . VAL A 1 85 ? 24.584 -0.465 70.631 1.00 25.10 82 VAL A N 1
ATOM 679 C CA . VAL A 1 85 ? 25.295 0.512 71.427 1.00 24.94 82 VAL A CA 1
ATOM 680 C C . VAL A 1 85 ? 25.047 0.279 72.922 1.00 24.18 82 VAL A C 1
ATOM 681 O O . VAL A 1 85 ? 23.976 0.609 73.439 1.00 24.54 82 VAL A O 1
ATOM 685 N N . GLY A 1 86 ? 26.007 -0.343 73.593 1.00 23.67 83 GLY A N 1
ATOM 686 C CA . GLY A 1 86 ? 25.874 -0.562 75.037 1.00 23.07 83 GLY A CA 1
ATOM 687 C C . GLY A 1 86 ? 26.309 0.728 75.731 1.00 23.97 83 GLY A C 1
ATOM 688 O O . GLY A 1 86 ? 27.448 1.241 75.506 1.00 23.84 83 GLY A O 1
ATOM 689 N N . VAL A 1 87 ? 25.410 1.250 76.558 1.00 24.11 84 VAL A N 1
ATOM 690 C CA . VAL A 1 87 ? 25.668 2.465 77.327 1.00 24.63 84 VAL A CA 1
ATOM 691 C C . VAL A 1 87 ? 26.075 2.044 78.716 1.00 24.22 84 VAL A C 1
ATOM 692 O O . VAL A 1 87 ? 25.250 1.725 79.564 1.00 24.42 84 VAL A O 1
ATOM 696 N N . GLY A 1 88 ? 27.383 1.961 78.913 1.00 24.51 85 GLY A N 1
ATOM 697 C CA . GLY A 1 88 ? 27.919 1.451 80.156 1.00 25.29 85 GLY A CA 1
ATOM 698 C C . GLY A 1 88 ? 28.860 2.399 80.876 1.00 26.12 85 GLY A C 1
ATOM 699 O O . GLY A 1 88 ? 28.886 3.610 80.603 1.00 25.59 85 GLY A O 1
ATOM 700 N N . TYR A 1 89 ? 29.625 1.819 81.797 1.00 25.31 86 TYR A N 1
ATOM 701 C CA . TYR A 1 89 ? 30.414 2.554 82.752 1.00 25.64 86 TYR A CA 1
ATOM 702 C C . TYR A 1 89 ? 31.788 1.915 82.799 1.00 26.34 86 TYR A C 1
ATOM 703 O O . TYR A 1 89 ? 31.930 0.711 82.487 1.00 25.25 86 TYR A O 1
ATOM 712 N N . PRO A 1 90 ? 32.820 2.699 83.206 1.00 26.51 87 PRO A N 1
ATOM 713 C CA . PRO A 1 90 ? 34.172 2.177 83.372 1.00 25.84 87 PRO A CA 1
ATOM 714 C C . PRO A 1 90 ? 34.311 1.360 84.669 1.00 25.78 87 PRO A C 1
ATOM 715 O O . PRO A 1 90 ? 34.917 1.823 85.658 1.00 25.42 87 PRO A O 1
ATOM 719 N N . ILE A 1 91 ? 33.784 0.127 84.642 1.00 25.19 88 ILE A N 1
ATOM 720 C CA . ILE A 1 91 ? 33.683 -0.737 85.821 1.00 25.86 88 ILE A CA 1
ATOM 721 C C . ILE A 1 91 ? 34.046 -2.150 85.365 1.00 27.07 88 ILE A C 1
ATOM 722 O O . ILE A 1 91 ? 34.003 -2.444 84.164 1.00 25.86 88 ILE A O 1
ATOM 727 N N . GLU A 1 92 ? 34.351 -3.006 86.329 1.00 27.03 89 GLU A N 1
ATOM 728 C CA . GLU A 1 92 ? 34.728 -4.388 86.034 1.00 29.86 89 GLU A CA 1
ATOM 729 C C . GLU A 1 92 ? 33.510 -5.323 86.092 1.00 29.62 89 GLU A C 1
ATOM 730 O O . GLU A 1 92 ? 33.508 -6.376 85.444 1.00 30.75 89 GLU A O 1
ATOM 736 N N . GLY A 1 93 ? 32.475 -4.902 86.827 1.00 29.00 90 GLY A N 1
ATOM 737 C CA . GLY A 1 93 ? 31.251 -5.655 87.038 1.00 28.18 90 GLY A CA 1
ATOM 738 C C . GLY A 1 93 ? 30.220 -5.446 85.933 1.00 27.97 90 GLY A C 1
ATOM 739 O O . GLY A 1 93 ? 30.501 -4.820 84.864 1.00 27.82 90 GLY A O 1
ATOM 740 N N . ALA A 1 94 ? 29.036 -6.006 86.180 1.00 27.71 91 ALA A N 1
ATOM 741 C CA . ALA A 1 94 ? 27.893 -5.964 85.250 1.00 27.71 91 ALA A CA 1
ATOM 742 C C . ALA A 1 94 ? 27.135 -4.631 85.362 1.00 27.45 91 ALA A C 1
ATOM 743 O O . ALA A 1 94 ? 26.787 -4.039 84.354 1.00 27.26 91 ALA A O 1
ATOM 745 N N . PHE A 1 95 ? 26.904 -4.195 86.608 1.00 28.21 92 PHE A N 1
ATOM 746 C CA . PHE A 1 95 ? 26.127 -2.989 86.944 1.00 28.05 92 PHE A CA 1
ATOM 747 C C . PHE A 1 95 ? 26.923 -1.972 87.766 1.00 29.45 92 PHE A C 1
ATOM 748 O O . PHE A 1 95 ? 27.686 -2.362 88.678 1.00 28.84 92 PHE A O 1
ATOM 756 N N . SER A 1 96 ? 26.734 -0.686 87.461 1.00 29.63 93 SER A N 1
ATOM 757 C CA . SER A 1 96 ? 27.338 0.393 88.284 1.00 32.27 93 SER A CA 1
ATOM 758 C C . SER A 1 96 ? 26.302 0.980 89.250 1.00 33.28 93 SER A C 1
ATOM 759 O O . SER A 1 96 ? 25.589 1.926 88.904 1.00 34.98 93 SER A O 1
ATOM 762 N N . GLY A 1 97 ? 26.229 0.450 90.461 1.00 33.78 94 GLY A N 1
ATOM 763 C CA . GLY A 1 97 ? 25.145 0.772 91.387 1.00 33.31 94 GLY A CA 1
ATOM 764 C C . GLY A 1 97 ? 24.795 2.251 91.498 1.00 33.57 94 GLY A C 1
ATOM 765 O O . GLY A 1 97 ? 23.670 2.635 91.206 1.00 33.36 94 GLY A O 1
ATOM 766 N N . GLU A 1 98 ? 25.748 3.084 91.902 1.00 32.73 95 GLU A N 1
ATOM 767 C CA . GLU A 1 98 ? 25.407 4.495 92.168 1.00 33.93 95 GLU A CA 1
ATOM 768 C C . GLU A 1 98 ? 25.119 5.295 90.897 1.00 32.52 95 GLU A C 1
ATOM 769 O O . GLU A 1 98 ? 24.130 6.007 90.819 1.00 32.92 95 GLU A O 1
ATOM 775 N N . GLU A 1 99 ? 25.997 5.166 89.918 1.00 31.62 96 GLU A N 1
ATOM 776 C CA . GLU A 1 99 ? 25.849 5.853 88.648 1.00 30.47 96 GLU A CA 1
ATOM 777 C C . GLU A 1 99 ? 24.504 5.547 87.973 1.00 29.41 96 GLU A C 1
ATOM 778 O O . GLU A 1 99 ? 23.795 6.465 87.561 1.00 27.95 96 GLU A O 1
ATOM 784 N N . ARG A 1 100 ? 24.126 4.266 87.859 1.00 27.76 97 ARG A N 1
ATOM 785 C CA . ARG A 1 100 ? 22.883 3.931 87.183 1.00 27.99 97 ARG A CA 1
ATOM 786 C C . ARG A 1 100 ? 21.660 4.415 87.966 1.00 28.56 97 ARG A C 1
ATOM 787 O O . ARG A 1 100 ? 20.644 4.785 87.390 1.00 28.17 97 ARG A O 1
ATOM 795 N N . CYS A 1 101 ? 21.746 4.380 89.280 1.00 31.16 98 CYS A N 1
ATOM 796 C CA . CYS A 1 101 ? 20.627 4.794 90.106 1.00 31.38 98 CYS A CA 1
ATOM 797 C C . CYS A 1 101 ? 20.268 6.274 89.850 1.00 30.60 98 CYS A C 1
ATOM 798 O O . CYS A 1 101 ? 19.097 6.653 89.754 1.00 30.39 98 CYS A O 1
ATOM 801 N N . TYR A 1 102 ? 21.306 7.086 89.722 1.00 29.14 99 TYR A N 1
ATOM 802 C CA . TYR A 1 102 ? 21.159 8.509 89.397 1.00 27.96 99 TYR A CA 1
ATOM 803 C C . TYR A 1 102 ? 20.658 8.697 87.970 1.00 26.82 99 TYR A C 1
ATOM 804 O O . TYR A 1 102 ? 19.700 9.416 87.740 1.00 26.87 99 TYR A O 1
ATOM 813 N N . ASP A 1 103 ? 21.305 8.020 87.023 1.00 26.39 100 ASP A N 1
ATOM 814 C CA . ASP A 1 103 ? 21.029 8.189 85.577 1.00 26.25 100 ASP A CA 1
ATOM 815 C C . ASP A 1 103 ? 19.636 7.773 85.226 1.00 26.50 100 ASP A C 1
ATOM 816 O O . ASP A 1 103 ? 19.043 8.314 84.292 1.00 25.09 100 ASP A O 1
ATOM 821 N N . PHE A 1 104 ? 19.114 6.764 85.925 1.00 26.29 101 PHE A N 1
ATOM 822 C CA . PHE A 1 104 ? 17.860 6.184 85.496 1.00 26.88 101 PHE A CA 1
ATOM 823 C C . PHE A 1 104 ? 16.602 6.778 86.144 1.00 27.13 101 PHE A C 1
ATOM 824 O O . PHE A 1 104 ? 15.492 6.511 85.661 1.00 26.45 101 PHE A O 1
ATOM 832 N N . THR A 1 105 ? 16.762 7.524 87.238 1.00 27.47 102 THR A N 1
ATOM 833 C CA . THR A 1 105 ? 15.631 8.003 88.026 1.00 28.65 102 THR A CA 1
ATOM 834 C C . THR A 1 105 ? 15.206 9.446 87.674 1.00 30.56 102 THR A C 1
ATOM 835 O O . THR A 1 105 ? 16.003 10.349 87.732 1.00 29.65 102 THR A O 1
ATOM 839 N N . PRO A 1 106 ? 13.937 9.646 87.290 1.00 32.49 103 PRO A N 1
ATOM 840 C CA . PRO A 1 106 ? 13.450 10.949 86.843 1.00 33.94 103 PRO A CA 1
ATOM 841 C C . PRO A 1 106 ? 13.306 11.960 87.973 1.00 34.99 103 PRO A C 1
ATOM 842 O O . PRO A 1 106 ? 13.443 13.169 87.754 1.00 36.48 103 PRO A O 1
ATOM 846 N N . SER A 1 107 ? 13.081 11.498 89.191 1.00 34.90 104 SER A N 1
ATOM 847 C CA . SER A 1 107 ? 12.991 12.448 90.302 1.00 35.05 104 SER A CA 1
ATOM 848 C C . SER A 1 107 ? 13.841 12.051 91.513 1.00 34.52 104 SER A C 1
ATOM 849 O O . SER A 1 107 ? 14.321 10.930 91.618 1.00 33.69 104 SER A O 1
ATOM 852 N N . VAL A 1 108 ? 14.072 13.003 92.397 1.00 33.93 105 VAL A N 1
ATOM 853 C CA . VAL A 1 108 ? 14.737 12.726 93.646 1.00 34.25 105 VAL A CA 1
ATOM 854 C C . VAL A 1 108 ? 13.742 11.925 94.507 1.00 35.46 105 VAL A C 1
ATOM 855 O O . VAL A 1 108 ? 12.568 12.306 94.607 1.00 34.92 105 VAL A O 1
ATOM 859 N N . ILE A 1 109 ? 14.194 10.824 95.113 1.00 36.15 106 ILE A N 1
ATOM 860 C CA . ILE A 1 109 ? 13.303 10.015 95.965 1.00 37.51 106 ILE A CA 1
ATOM 861 C C . ILE A 1 109 ? 12.607 10.873 97.007 1.00 36.81 106 ILE A C 1
ATOM 862 O O . ILE A 1 109 ? 13.226 11.747 97.598 1.00 36.48 106 ILE A O 1
ATOM 867 N N . SER A 1 110 ? 11.317 10.616 97.197 1.00 37.17 107 SER A N 1
ATOM 868 C CA . SER A 1 110 ? 10.468 11.292 98.181 1.00 38.41 107 SER A CA 1
ATOM 869 C C . SER A 1 110 ? 11.071 11.387 99.618 1.00 38.94 107 SER A C 1
ATOM 870 O O . SER A 1 110 ? 12.114 10.806 99.914 1.00 38.93 107 SER A O 1
ATOM 873 N N . LYS A 1 111 ? 10.440 12.142 100.511 1.00 39.83 108 LYS A N 1
ATOM 874 C CA . LYS A 1 111 ? 10.767 11.989 101.942 1.00 40.84 108 LYS A CA 1
ATOM 875 C C . LYS A 1 111 ? 9.703 11.176 102.675 1.00 40.75 108 LYS A C 1
ATOM 876 O O . LYS A 1 111 ? 9.521 9.978 102.382 1.00 39.87 108 LYS A O 1
ATOM 882 N N . PRO A 1 121 ? 22.921 9.539 104.240 1.00 44.11 118 PRO A N 1
ATOM 883 C CA . PRO A 1 121 ? 22.044 9.867 103.096 1.00 44.49 118 PRO A CA 1
ATOM 884 C C . PRO A 1 121 ? 22.063 8.827 101.975 1.00 44.60 118 PRO A C 1
ATOM 885 O O . PRO A 1 121 ? 23.111 8.237 101.693 1.00 44.71 118 PRO A O 1
ATOM 889 N N . TRP A 1 122 ? 20.905 8.621 101.344 1.00 45.07 119 TRP A N 1
ATOM 890 C CA . TRP A 1 122 ? 20.770 7.773 100.132 1.00 45.77 119 TRP A CA 1
ATOM 891 C C . TRP A 1 122 ? 21.666 8.230 98.969 1.00 45.12 119 TRP A C 1
ATOM 892 O O . TRP A 1 122 ? 22.181 9.357 98.994 1.00 45.24 119 TRP A O 1
ATOM 903 N N . PRO A 1 123 ? 21.819 7.380 97.928 1.00 44.52 120 PRO A N 1
ATOM 904 C CA . PRO A 1 123 ? 22.587 7.804 96.758 1.00 43.86 120 PRO A CA 1
ATOM 905 C C . PRO A 1 123 ? 21.785 8.828 95.952 1.00 42.76 120 PRO A C 1
ATOM 906 O O . PRO A 1 123 ? 20.556 8.775 95.931 1.00 42.23 120 PRO A O 1
ATOM 910 N N . LYS A 1 124 ? 22.482 9.746 95.292 1.00 41.85 121 LYS A N 1
ATOM 911 C CA . LYS A 1 124 ? 21.834 10.733 94.442 1.00 40.20 121 LYS A CA 1
ATOM 912 C C . LYS A 1 124 ? 20.865 10.038 93.461 1.00 38.72 121 LYS A C 1
ATOM 913 O O . LYS A 1 124 ? 21.195 9.001 92.864 1.00 38.52 121 LYS A O 1
ATOM 919 N N . THR A 1 125 ? 19.651 10.587 93.366 1.00 36.50 122 THR A N 1
ATOM 920 C CA . THR A 1 125 ? 18.645 10.166 92.387 1.00 34.82 122 THR A CA 1
ATOM 921 C C . THR A 1 125 ? 18.235 11.398 91.572 1.00 33.31 122 THR A C 1
ATOM 922 O O . THR A 1 125 ? 18.621 12.513 91.918 1.00 33.20 122 THR A O 1
ATOM 926 N N . GLY A 1 126 ? 17.482 11.191 90.497 1.00 30.70 123 GLY A N 1
ATOM 927 C CA . GLY A 1 126 ? 16.917 12.297 89.721 1.00 29.53 123 GLY A CA 1
ATOM 928 C C . GLY A 1 126 ? 17.771 12.762 88.564 1.00 28.89 123 GLY A C 1
ATOM 929 O O . GLY A 1 126 ? 17.626 13.890 88.106 1.00 29.70 123 GLY A O 1
ATOM 930 N N . GLY A 1 127 ? 18.644 11.906 88.061 1.00 26.93 124 GLY A N 1
ATOM 931 C CA . GLY A 1 127 ? 19.536 12.310 86.983 1.00 26.40 124 GLY A CA 1
ATOM 932 C C . GLY A 1 127 ? 19.089 11.930 85.588 1.00 26.00 124 GLY A C 1
ATOM 933 O O . GLY A 1 127 ? 19.868 12.071 84.641 1.00 25.70 124 GLY A O 1
ATOM 934 N N . ALA A 1 128 ? 17.860 11.425 85.457 1.00 25.82 125 ALA A N 1
ATOM 935 C CA . ALA A 1 128 ? 17.360 10.973 84.133 1.00 25.94 125 ALA A CA 1
ATOM 936 C C . ALA A 1 128 ? 17.333 12.082 83.080 1.00 26.63 125 ALA A C 1
ATOM 937 O O . ALA A 1 128 ? 17.599 11.826 81.905 1.00 26.07 125 ALA A O 1
ATOM 939 N N . HIS A 1 129 ? 17.015 13.316 83.490 1.00 26.83 126 HIS A N 1
ATOM 940 C CA . HIS A 1 129 ? 17.058 14.411 82.518 1.00 28.14 126 HIS A CA 1
ATOM 941 C C . HIS A 1 129 ? 18.465 14.617 81.974 1.00 27.74 126 HIS A C 1
ATOM 942 O O . HIS A 1 129 ? 18.658 14.704 80.760 1.00 27.95 126 HIS A O 1
ATOM 949 N N . ASN A 1 130 ? 19.449 14.667 82.858 1.00 26.49 127 ASN A N 1
ATOM 950 C CA . ASN A 1 130 ? 20.833 14.848 82.437 1.00 26.74 127 ASN A CA 1
ATOM 951 C C . ASN A 1 130 ? 21.341 13.656 81.599 1.00 26.20 127 ASN A C 1
ATOM 952 O O . ASN A 1 130 ? 22.167 13.812 80.695 1.00 24.35 127 ASN A O 1
ATOM 957 N N . PHE A 1 131 ? 20.835 12.467 81.915 1.00 25.84 128 PHE A N 1
ATOM 958 C CA . PHE A 1 131 ? 21.269 11.277 81.195 1.00 26.34 128 PHE A CA 1
ATOM 959 C C . PHE A 1 131 ? 20.652 11.263 79.802 1.00 25.95 128 PHE A C 1
ATOM 960 O O . PHE A 1 131 ? 21.293 10.935 78.808 1.00 27.16 128 PHE A O 1
ATOM 968 N N . PHE A 1 132 ? 19.384 11.626 79.732 1.00 26.58 129 PHE A N 1
ATOM 969 C CA . PHE A 1 132 ? 18.718 11.723 78.446 1.00 27.08 129 PHE A CA 1
ATOM 970 C C . PHE A 1 132 ? 19.375 12.785 77.580 1.00 27.96 129 PHE A C 1
ATOM 971 O O . PHE A 1 132 ? 19.541 12.581 76.393 1.00 29.61 129 PHE A O 1
ATOM 979 N N . THR A 1 133 ? 19.707 13.932 78.161 1.00 29.14 130 THR A N 1
ATOM 980 C CA . THR A 1 133 ? 20.523 14.923 77.432 1.00 29.82 130 THR A CA 1
ATOM 981 C C . THR A 1 133 ? 21.833 14.347 76.888 1.00 29.46 130 THR A C 1
ATOM 982 O O . THR A 1 133 ? 22.170 14.561 75.720 1.00 30.33 130 THR A O 1
ATOM 986 N N . PHE A 1 134 ? 22.583 13.656 77.736 1.00 29.78 131 PHE A N 1
ATOM 987 C CA . PHE A 1 134 ? 23.805 12.980 77.269 1.00 29.25 131 PHE A CA 1
ATOM 988 C C . PHE A 1 134 ? 23.542 12.075 76.046 1.00 29.47 131 PHE A C 1
ATOM 989 O O . PHE A 1 134 ? 24.225 12.210 75.039 1.00 29.71 131 PHE A O 1
ATOM 997 N N . ILE A 1 135 ? 22.559 11.168 76.135 1.00 29.33 132 ILE A N 1
ATOM 998 C CA . ILE A 1 135 ? 22.239 10.261 75.052 1.00 28.36 132 ILE A CA 1
ATOM 999 C C . ILE A 1 135 ? 21.893 11.002 73.752 1.00 29.13 132 ILE A C 1
ATOM 1000 O O . ILE A 1 135 ? 22.485 10.719 72.704 1.00 28.38 132 ILE A O 1
ATOM 1005 N N . GLU A 1 136 ? 20.942 11.938 73.840 1.00 29.26 133 GLU A N 1
ATOM 1006 C CA . GLU A 1 136 ? 20.372 12.596 72.661 1.00 32.21 133 GLU A CA 1
ATOM 1007 C C . GLU A 1 136 ? 21.315 13.593 72.039 1.00 32.50 133 GLU A C 1
ATOM 1008 O O . GLU A 1 136 ? 21.367 13.690 70.804 1.00 32.76 133 GLU A O 1
ATOM 1014 N N . GLU A 1 137 ? 22.006 14.364 72.880 1.00 32.86 134 GLU A N 1
ATOM 1015 C CA . GLU A 1 137 ? 22.796 15.503 72.405 1.00 34.13 134 GLU A CA 1
ATOM 1016 C C . GLU A 1 137 ? 24.274 15.174 72.216 1.00 33.91 134 GLU A C 1
ATOM 1017 O O . GLU A 1 137 ? 24.997 15.903 71.528 1.00 34.24 134 GLU A O 1
ATOM 1023 N N . GLU A 1 138 ? 24.736 14.080 72.818 1.00 32.20 135 GLU A N 1
ATOM 1024 C CA . GLU A 1 138 ? 26.180 13.850 72.845 1.00 31.53 135 GLU A CA 1
ATOM 1025 C C . GLU A 1 138 ? 26.546 12.501 72.231 1.00 30.84 135 GLU A C 1
ATOM 1026 O O . GLU A 1 138 ? 27.306 12.437 71.252 1.00 29.97 135 GLU A O 1
ATOM 1032 N N . LEU A 1 139 ? 25.978 11.428 72.789 1.00 28.88 136 LEU A N 1
ATOM 1033 C CA . LEU A 1 139 ? 26.217 10.080 72.275 1.00 27.95 136 LEU A CA 1
ATOM 1034 C C . LEU A 1 139 ? 25.656 9.863 70.869 1.00 28.02 136 LEU A C 1
ATOM 1035 O O . LEU A 1 139 ? 26.372 9.438 69.993 1.00 28.82 136 LEU A O 1
ATOM 1040 N N . LYS A 1 140 ? 24.378 10.147 70.661 1.00 27.51 137 LYS A N 1
ATOM 1041 C CA . LYS A 1 140 ? 23.753 9.885 69.372 1.00 28.13 137 LYS A CA 1
ATOM 1042 C C . LYS A 1 140 ? 24.451 10.608 68.202 1.00 28.86 137 LYS A C 1
ATOM 1043 O O . LYS A 1 140 ? 24.691 10.000 67.184 1.00 28.47 137 LYS A O 1
ATOM 1049 N N . PRO A 1 141 ? 24.721 11.921 68.335 1.00 29.94 138 PRO A N 1
ATOM 1050 C CA . PRO A 1 141 ? 25.446 12.609 67.223 1.00 30.72 138 PRO A CA 1
ATOM 1051 C C . PRO A 1 141 ? 26.784 11.953 66.873 1.00 30.81 138 PRO A C 1
ATOM 1052 O O . PRO A 1 141 ? 27.119 11.845 65.688 1.00 29.80 138 PRO A O 1
ATOM 1056 N N . GLN A 1 142 ? 27.503 11.454 67.879 1.00 30.61 139 GLN A N 1
ATOM 1057 C CA . GLN A 1 142 ? 28.753 10.735 67.613 1.00 32.16 139 GLN A CA 1
ATOM 1058 C C . GLN A 1 142 ? 28.546 9.396 66.898 1.00 32.05 139 GLN A C 1
ATOM 1059 O O . GLN A 1 142 ? 29.279 9.063 65.951 1.00 31.99 139 GLN A O 1
ATOM 1065 N N . ILE A 1 143 ? 27.536 8.633 67.328 1.00 31.87 140 ILE A N 1
ATOM 1066 C CA . ILE A 1 143 ? 27.245 7.355 66.667 1.00 31.66 140 ILE A CA 1
ATOM 1067 C C . ILE A 1 143 ? 26.821 7.617 65.208 1.00 31.67 140 ILE A C 1
ATOM 1068 O O . ILE A 1 143 ? 27.290 6.921 64.285 1.00 30.75 140 ILE A O 1
ATOM 1073 N N . GLU A 1 144 ? 25.973 8.635 65.013 1.00 31.00 141 GLU A N 1
ATOM 1074 C CA . GLU A 1 144 ? 25.422 8.944 63.688 1.00 31.82 141 GLU A CA 1
ATOM 1075 C C . GLU A 1 144 ? 26.476 9.492 62.717 1.00 32.57 141 GLU A C 1
ATOM 1076 O O . GLU A 1 144 ? 26.352 9.346 61.508 1.00 33.18 141 GLU A O 1
ATOM 1082 N N . LYS A 1 145 ? 27.510 10.128 63.244 1.00 34.08 142 LYS A N 1
ATOM 1083 C CA . LYS A 1 145 ? 28.603 10.607 62.393 1.00 34.82 142 LYS A CA 1
ATOM 1084 C C . LYS A 1 145 ? 29.608 9.500 62.086 1.00 35.06 142 LYS A C 1
ATOM 1085 O O . LYS A 1 145 ? 30.209 9.478 61.001 1.00 35.04 142 LYS A O 1
ATOM 1091 N N . ASN A 1 146 ? 29.759 8.553 63.008 1.00 34.13 143 ASN A N 1
ATOM 1092 C CA . ASN A 1 146 ? 30.723 7.484 62.822 1.00 34.06 143 ASN A CA 1
ATOM 1093 C C . ASN A 1 146 ? 30.168 6.242 62.112 1.00 33.77 143 ASN A C 1
ATOM 1094 O O . ASN A 1 146 ? 30.945 5.424 61.595 1.00 33.87 143 ASN A O 1
ATOM 1099 N N . PHE A 1 147 ? 28.836 6.117 62.079 1.00 32.18 144 PHE A N 1
ATOM 1100 C CA . PHE A 1 147 ? 28.179 4.975 61.476 1.00 31.87 144 PHE A CA 1
ATOM 1101 C C . PHE A 1 147 ? 26.983 5.428 60.643 1.00 31.51 144 PHE A C 1
ATOM 1102 O O . PHE A 1 147 ? 26.452 6.525 60.852 1.00 32.27 144 PHE A O 1
ATOM 1110 N N A GLU A 1 148 ? 26.581 4.582 59.699 0.50 31.62 145 GLU A N 1
ATOM 1111 N N B GLU A 1 148 ? 26.576 4.581 59.699 0.50 31.64 145 GLU A N 1
ATOM 1112 C CA A GLU A 1 148 ? 25.412 4.817 58.858 0.50 31.71 145 GLU A CA 1
ATOM 1113 C CA B GLU A 1 148 ? 25.424 4.815 58.830 0.50 31.88 145 GLU A CA 1
ATOM 1114 C C A GLU A 1 148 ? 24.157 4.357 59.588 0.50 31.30 145 GLU A C 1
ATOM 1115 C C B GLU A 1 148 ? 24.150 4.364 59.563 0.50 31.34 145 GLU A C 1
ATOM 1116 O O A GLU A 1 148 ? 23.824 3.169 59.586 0.50 30.36 145 GLU A O 1
ATOM 1117 O O B GLU A 1 148 ? 23.801 3.180 59.540 0.50 30.42 145 GLU A O 1
ATOM 1128 N N . ILE A 1 149 ? 23.475 5.314 60.219 1.00 30.96 146 ILE A N 1
ATOM 1129 C CA . ILE A 1 149 ? 22.305 5.016 61.063 1.00 31.55 146 ILE A CA 1
ATOM 1130 C C . ILE A 1 149 ? 20.994 5.354 60.351 1.00 31.35 146 ILE A C 1
ATOM 1131 O O . ILE A 1 149 ? 20.872 6.444 59.754 1.00 30.84 146 ILE A O 1
ATOM 1136 N N . ASP A 1 150 ? 20.034 4.428 60.410 1.00 30.84 147 ASP A N 1
ATOM 1137 C CA . ASP A 1 150 ? 18.636 4.722 60.113 1.00 30.44 147 ASP A CA 1
ATOM 1138 C C . ASP A 1 150 ? 17.963 5.323 61.345 1.00 30.90 147 ASP A C 1
ATOM 1139 O O . ASP A 1 150 ? 17.607 4.612 62.310 1.00 29.69 147 ASP A O 1
ATOM 1144 N N . LYS A 1 151 ? 17.765 6.637 61.290 1.00 30.62 148 LYS A N 1
ATOM 1145 C CA . LYS A 1 151 ? 17.273 7.369 62.438 1.00 31.05 148 LYS A CA 1
ATOM 1146 C C . LYS A 1 151 ? 15.802 7.162 62.716 1.00 29.71 148 LYS A C 1
ATOM 1147 O O . LYS A 1 151 ? 15.340 7.548 63.772 1.00 30.79 148 LYS A O 1
ATOM 1153 N N . GLY A 1 152 ? 15.079 6.543 61.793 1.00 29.45 149 GLY A N 1
ATOM 1154 C CA . GLY A 1 152 ? 13.689 6.119 62.043 1.00 30.09 149 GLY A CA 1
ATOM 1155 C C . GLY A 1 152 ? 13.586 4.697 62.600 1.00 29.52 149 GLY A C 1
ATOM 1156 O O . GLY A 1 152 ? 12.467 4.161 62.777 1.00 30.38 149 GLY A O 1
ATOM 1157 N N . LYS A 1 153 ? 14.739 4.084 62.908 1.00 28.85 150 LYS A N 1
ATOM 1158 C CA . LYS A 1 153 ? 14.759 2.686 63.391 1.00 29.16 150 LYS A CA 1
ATOM 1159 C C . LYS A 1 153 ? 15.686 2.532 64.603 1.00 28.30 150 LYS A C 1
ATOM 1160 O O . LYS A 1 153 ? 16.631 1.716 64.577 1.00 27.84 150 LYS A O 1
ATOM 1166 N N . GLN A 1 154 ? 15.412 3.330 65.641 1.00 25.74 151 GLN A N 1
ATOM 1167 C CA . GLN A 1 154 ? 16.203 3.328 66.886 1.00 26.03 151 GLN A CA 1
ATOM 1168 C C . GLN A 1 154 ? 15.399 2.659 67.996 1.00 26.11 151 GLN A C 1
ATOM 1169 O O . GLN A 1 154 ? 14.158 2.905 68.134 1.00 25.69 151 GLN A O 1
ATOM 1175 N N . THR A 1 155 ? 16.089 1.810 68.764 1.00 24.05 152 THR A N 1
ATOM 1176 C CA . THR A 1 155 ? 15.459 1.104 69.858 1.00 24.88 152 THR A CA 1
ATOM 1177 C C . THR A 1 155 ? 16.138 1.477 71.172 1.00 23.78 152 THR A C 1
ATOM 1178 O O . THR A 1 155 ? 17.360 1.639 71.234 1.00 24.30 152 THR A O 1
ATOM 1182 N N . LEU A 1 156 ? 15.341 1.642 72.221 1.00 24.27 153 LEU A N 1
ATOM 1183 C CA . LEU A 1 156 ? 15.905 1.784 73.568 1.00 24.84 153 LEU A CA 1
ATOM 1184 C C . LEU A 1 156 ? 15.551 0.533 74.399 1.00 24.02 153 LEU A C 1
ATOM 1185 O O . LEU A 1 156 ? 14.379 0.166 74.544 1.00 23.26 153 LEU A O 1
ATOM 1190 N N . PHE A 1 157 ? 16.578 -0.128 74.933 1.00 22.78 154 PHE A N 1
ATOM 1191 C CA . PHE A 1 157 ? 16.372 -1.272 75.810 1.00 23.25 154 PHE A CA 1
ATOM 1192 C C . PHE A 1 157 ? 16.781 -0.891 77.212 1.00 23.25 154 PHE A C 1
ATOM 1193 O O . PHE A 1 157 ? 17.876 -0.334 77.402 1.00 22.38 154 PHE A O 1
ATOM 1201 N N . GLY A 1 158 ? 15.934 -1.209 78.193 1.00 23.48 155 GLY A N 1
ATOM 1202 C CA . GLY A 1 158 ? 16.362 -1.042 79.590 1.00 24.95 155 GLY A CA 1
ATOM 1203 C C . GLY A 1 158 ? 15.727 -2.105 80.453 1.00 24.94 155 GLY A C 1
ATOM 1204 O O . GLY A 1 158 ? 14.552 -2.484 80.248 1.00 24.80 155 GLY A O 1
ATOM 1205 N N . HIS A 1 159 ? 16.478 -2.596 81.435 1.00 24.26 156 HIS A N 1
ATOM 1206 C CA . HIS A 1 159 ? 15.962 -3.604 82.343 1.00 24.08 156 HIS A CA 1
ATOM 1207 C C . HIS A 1 159 ? 15.950 -3.054 83.775 1.00 23.05 156 HIS A C 1
ATOM 1208 O O . HIS A 1 159 ? 16.883 -2.401 84.165 1.00 23.91 156 HIS A O 1
ATOM 1231 N N . LEU A 1 161 ? 15.748 -0.777 86.898 1.00 25.28 158 LEU A N 1
ATOM 1232 C CA . LEU A 1 161 ? 15.824 0.679 86.856 1.00 25.63 158 LEU A CA 1
ATOM 1233 C C . LEU A 1 161 ? 16.030 1.193 85.438 1.00 25.50 158 LEU A C 1
ATOM 1234 O O . LEU A 1 161 ? 15.574 2.278 85.121 1.00 26.25 158 LEU A O 1
ATOM 1239 N N . GLY A 1 162 ? 16.726 0.433 84.598 1.00 25.08 159 GLY A N 1
ATOM 1240 C CA . GLY A 1 162 ? 16.825 0.767 83.172 1.00 23.06 159 GLY A CA 1
ATOM 1241 C C . GLY A 1 162 ? 15.505 0.800 82.413 1.00 24.05 159 GLY A C 1
ATOM 1242 O O . GLY A 1 162 ? 15.311 1.649 81.491 1.00 23.43 159 GLY A O 1
ATOM 1243 N N . GLY A 1 163 ? 14.631 -0.142 82.775 1.00 22.68 160 GLY A N 1
ATOM 1244 C CA . GLY A 1 163 ? 13.273 -0.272 82.267 1.00 23.85 160 GLY A CA 1
ATOM 1245 C C . GLY A 1 163 ? 12.391 0.864 82.766 1.00 23.54 160 GLY A C 1
ATOM 1246 O O . GLY A 1 163 ? 11.574 1.410 81.994 1.00 24.94 160 GLY A O 1
ATOM 1247 N N . LEU A 1 164 ? 12.557 1.234 84.039 1.00 25.46 161 LEU A N 1
ATOM 1248 C CA . LEU A 1 164 ? 11.992 2.505 84.563 1.00 26.07 161 LEU A CA 1
ATOM 1249 C C . LEU A 1 164 ? 12.341 3.735 83.684 1.00 26.31 161 LEU A C 1
ATOM 1250 O O . LEU A 1 164 ? 11.461 4.464 83.219 1.00 26.08 161 LEU A O 1
ATOM 1255 N N . PHE A 1 165 ? 13.627 3.937 83.416 1.00 26.30 162 PHE A N 1
ATOM 1256 C CA . PHE A 1 165 ? 14.077 5.037 82.584 1.00 26.96 162 PHE A CA 1
ATOM 1257 C C . PHE A 1 165 ? 13.442 4.955 81.189 1.00 25.89 162 PHE A C 1
ATOM 1258 O O . PHE A 1 165 ? 12.962 5.961 80.666 1.00 25.61 162 PHE A O 1
ATOM 1266 N N . ALA A 1 166 ? 13.439 3.759 80.600 1.00 24.78 163 ALA A N 1
ATOM 1267 C CA . ALA A 1 166 ? 12.925 3.625 79.234 1.00 24.25 163 ALA A CA 1
ATOM 1268 C C . ALA A 1 166 ? 11.413 3.964 79.191 1.00 25.02 163 ALA A C 1
ATOM 1269 O O . ALA A 1 166 ? 10.928 4.607 78.250 1.00 24.61 163 ALA A O 1
ATOM 1271 N N . LEU A 1 167 ? 10.688 3.523 80.216 1.00 25.53 164 LEU A N 1
ATOM 1272 C CA . LEU A 1 167 ? 9.249 3.828 80.374 1.00 26.47 164 LEU A CA 1
ATOM 1273 C C . LEU A 1 167 ? 9.033 5.336 80.526 1.00 26.15 164 LEU A C 1
ATOM 1274 O O . LEU A 1 167 ? 8.091 5.886 79.943 1.00 26.21 164 LEU A O 1
ATOM 1279 N N . HIS A 1 168 ? 9.883 5.975 81.337 1.00 25.98 165 HIS A N 1
ATOM 1280 C CA . HIS A 1 168 ? 9.896 7.430 81.504 1.00 25.99 165 HIS A CA 1
ATOM 1281 C C . HIS A 1 168 ? 10.070 8.175 80.186 1.00 26.06 165 HIS A C 1
ATOM 1282 O O . HIS A 1 168 ? 9.363 9.149 79.926 1.00 24.84 165 HIS A O 1
ATOM 1289 N N . ILE A 1 169 ? 10.994 7.722 79.349 1.00 24.76 166 ILE A N 1
ATOM 1290 C CA . ILE A 1 169 ? 11.227 8.322 78.036 1.00 25.06 166 ILE A CA 1
ATOM 1291 C C . ILE A 1 169 ? 9.993 8.096 77.140 1.00 25.28 166 ILE A C 1
ATOM 1292 O O . ILE A 1 169 ? 9.496 9.031 76.498 1.00 25.95 166 ILE A O 1
ATOM 1297 N N . LEU A 1 170 ? 9.476 6.880 77.112 1.00 24.61 167 LEU A N 1
ATOM 1298 C CA . LEU A 1 170 ? 8.207 6.653 76.394 1.00 24.81 167 LEU A CA 1
ATOM 1299 C C . LEU A 1 170 ? 7.098 7.654 76.797 1.00 25.72 167 LEU A C 1
ATOM 1300 O O . LEU A 1 170 ? 6.344 8.125 75.929 1.00 26.54 167 LEU A O 1
ATOM 1305 N N . PHE A 1 171 ? 6.986 7.962 78.095 1.00 24.76 168 PHE A N 1
ATOM 1306 C CA . PHE A 1 171 ? 5.934 8.876 78.618 1.00 25.79 168 PHE A CA 1
ATOM 1307 C C . PHE A 1 171 ? 6.204 10.383 78.395 1.00 27.62 168 PHE A C 1
ATOM 1308 O O . PHE A 1 171 ? 5.266 11.211 78.428 1.00 27.36 168 PHE A O 1
ATOM 1316 N N . THR A 1 172 ? 7.478 10.733 78.227 1.00 26.64 169 THR A N 1
ATOM 1317 C CA . THR A 1 172 ? 7.891 12.162 78.180 1.00 27.21 169 THR A CA 1
ATOM 1318 C C . THR A 1 172 ? 8.628 12.584 76.904 1.00 26.99 169 THR A C 1
ATOM 1319 O O . THR A 1 172 ? 8.602 13.760 76.519 1.00 26.89 169 THR A O 1
ATOM 1323 N N . ASN A 1 173 ? 9.297 11.643 76.249 1.00 26.93 170 ASN A N 1
ATOM 1324 C CA . ASN A 1 173 ? 10.090 11.946 75.054 1.00 27.20 170 ASN A CA 1
ATOM 1325 C C . ASN A 1 173 ? 9.926 10.877 73.970 1.00 27.10 170 ASN A C 1
ATOM 1326 O O . ASN A 1 173 ? 10.897 10.406 73.373 1.00 26.37 170 ASN A O 1
ATOM 1331 N N . LEU A 1 174 ? 8.661 10.506 73.719 1.00 25.97 171 LEU A N 1
ATOM 1332 C CA . LEU A 1 174 ? 8.341 9.346 72.893 1.00 26.12 171 LEU A CA 1
ATOM 1333 C C . LEU A 1 174 ? 9.064 9.319 71.552 1.00 26.32 171 LEU A C 1
ATOM 1334 O O . LEU A 1 174 ? 9.510 8.247 71.092 1.00 26.95 171 LEU A O 1
ATOM 1339 N N . ASN A 1 175 ? 9.228 10.486 70.929 1.00 25.10 172 ASN A N 1
ATOM 1340 C CA . ASN A 1 175 ? 9.797 10.545 69.558 1.00 25.83 172 ASN A CA 1
ATOM 1341 C C . ASN A 1 175 ? 11.291 10.213 69.517 1.00 26.16 172 ASN A C 1
ATOM 1342 O O . ASN A 1 175 ? 11.853 10.015 68.459 1.00 25.89 172 ASN A O 1
ATOM 1347 N N . ALA A 1 176 ? 11.935 10.153 70.676 1.00 24.89 173 ALA A N 1
ATOM 1348 C CA . ALA A 1 176 ? 13.395 9.905 70.714 1.00 25.76 173 ALA A CA 1
ATOM 1349 C C . ALA A 1 176 ? 13.793 8.507 70.157 1.00 25.62 173 ALA A C 1
ATOM 1350 O O . ALA A 1 176 ? 14.928 8.305 69.703 1.00 25.25 173 ALA A O 1
ATOM 1352 N N . PHE A 1 177 ? 12.871 7.552 70.224 1.00 24.32 174 PHE A N 1
ATOM 1353 C CA . PHE A 1 177 ? 13.131 6.156 69.839 1.00 25.62 174 PHE A CA 1
ATOM 1354 C C . PHE A 1 177 ? 11.861 5.613 69.193 1.00 25.84 174 PHE A C 1
ATOM 1355 O O . PHE A 1 177 ? 10.767 5.935 69.632 1.00 26.72 174 PHE A O 1
ATOM 1363 N N . GLN A 1 178 ? 12.000 4.787 68.174 1.00 25.60 175 GLN A N 1
ATOM 1364 C CA . GLN A 1 178 ? 10.827 4.218 67.541 1.00 26.90 175 GLN A CA 1
ATOM 1365 C C . GLN A 1 178 ? 10.435 2.828 68.119 1.00 26.78 175 GLN A C 1
ATOM 1366 O O . GLN A 1 178 ? 9.366 2.328 67.837 1.00 26.81 175 GLN A O 1
ATOM 1372 N N . ASN A 1 179 ? 11.312 2.242 68.936 1.00 26.96 176 ASN A N 1
ATOM 1373 C CA . ASN A 1 179 ? 11.003 1.009 69.679 1.00 25.83 176 ASN A CA 1
ATOM 1374 C C . ASN A 1 179 ? 11.564 1.093 71.086 1.00 25.49 176 ASN A C 1
ATOM 1375 O O . ASN A 1 179 ? 12.642 1.694 71.333 1.00 25.47 176 ASN A O 1
ATOM 1380 N N . TYR A 1 180 ? 10.821 0.479 71.991 1.00 23.46 177 TYR A N 1
ATOM 1381 C CA . TYR A 1 180 ? 11.134 0.392 73.433 1.00 23.97 177 TYR A CA 1
ATOM 1382 C C . TYR A 1 180 ? 11.058 -1.054 73.872 1.00 23.46 177 TYR A C 1
ATOM 1383 O O . TYR A 1 180 ? 10.031 -1.731 73.707 1.00 25.22 177 TYR A O 1
ATOM 1392 N N . PHE A 1 181 ? 12.161 -1.571 74.409 1.00 23.41 178 PHE A N 1
ATOM 1393 C CA . PHE A 1 181 ? 12.201 -2.949 74.862 1.00 23.07 178 PHE A CA 1
ATOM 1394 C C . PHE A 1 181 ? 12.382 -2.752 76.360 1.00 23.30 178 PHE A C 1
ATOM 1395 O O . PHE A 1 181 ? 13.453 -2.389 76.834 1.00 22.14 178 PHE A O 1
ATOM 1403 N N . ILE A 1 182 ? 11.284 -2.914 77.081 1.00 22.79 179 ILE A N 1
ATOM 1404 C CA . ILE A 1 182 ? 11.175 -2.548 78.493 1.00 24.17 179 ILE A CA 1
ATOM 1405 C C . ILE A 1 182 ? 11.053 -3.807 79.356 1.00 23.98 179 ILE A C 1
ATOM 1406 O O . ILE A 1 182 ? 9.993 -4.487 79.346 1.00 23.70 179 ILE A O 1
ATOM 1411 N N . SER A 1 183 ? 12.137 -4.140 80.090 1.00 23.23 180 SER A N 1
ATOM 1412 C CA . SER A 1 183 ? 12.232 -5.424 80.788 1.00 23.77 180 SER A CA 1
ATOM 1413 C C . SER A 1 183 ? 12.146 -5.180 82.279 1.00 23.31 180 SER A C 1
ATOM 1414 O O . SER A 1 183 ? 12.832 -4.317 82.787 1.00 24.73 180 SER A O 1
ATOM 1417 N N . SER A 1 184 ? 11.269 -5.918 82.946 1.00 24.36 181 SER A N 1
ATOM 1418 C CA . SER A 1 184 ? 11.018 -5.774 84.400 1.00 25.29 181 SER A CA 1
ATOM 1419 C C . SER A 1 184 ? 11.175 -4.336 84.939 1.00 25.37 181 SER A C 1
ATOM 1420 O O . SER A 1 184 ? 11.933 -4.106 85.907 1.00 27.69 181 SER A O 1
ATOM 1423 N N . PRO A 1 185 ? 10.410 -3.368 84.358 1.00 25.82 182 PRO A N 1
ATOM 1424 C CA . PRO A 1 185 ? 10.633 -1.980 84.760 1.00 25.75 182 PRO A CA 1
ATOM 1425 C C . PRO A 1 185 ? 10.304 -1.803 86.222 1.00 26.27 182 PRO A C 1
ATOM 1426 O O . PRO A 1 185 ? 9.246 -2.297 86.676 1.00 27.25 182 PRO A O 1
ATOM 1430 N N . SER A 1 186 ? 11.159 -1.069 86.934 1.00 26.39 183 SER A N 1
ATOM 1431 C CA . SER A 1 186 ? 10.956 -0.830 88.400 1.00 27.89 183 SER A CA 1
ATOM 1432 C C . SER A 1 186 ? 9.889 0.254 88.622 1.00 29.70 183 SER A C 1
ATOM 1433 O O . SER A 1 186 ? 10.185 1.354 89.115 1.00 31.06 183 SER A O 1
ATOM 1436 N N . ILE A 1 187 ? 8.649 -0.052 88.240 1.00 31.85 184 ILE A N 1
ATOM 1437 C CA . ILE A 1 187 ? 7.601 0.947 88.236 1.00 34.99 184 ILE A CA 1
ATOM 1438 C C . ILE A 1 187 ? 7.184 1.286 89.683 1.00 35.13 184 ILE A C 1
ATOM 1439 O O . ILE A 1 187 ? 6.655 2.365 89.918 1.00 35.44 184 ILE A O 1
ATOM 1444 N N A TRP A 1 188 ? 7.435 0.352 90.612 0.50 35.22 185 TRP A N 1
ATOM 1445 N N B TRP A 1 188 ? 7.431 0.372 90.623 0.50 35.59 185 TRP A N 1
ATOM 1446 C CA A TRP A 1 188 ? 7.174 0.543 92.055 0.50 35.52 185 TRP A CA 1
ATOM 1447 C CA B TRP A 1 188 ? 7.107 0.616 92.037 0.50 36.16 185 TRP A CA 1
ATOM 1448 C C A TRP A 1 188 ? 7.930 1.754 92.592 0.50 35.51 185 TRP A C 1
ATOM 1449 C C B TRP A 1 188 ? 8.076 1.585 92.709 0.50 35.90 185 TRP A C 1
ATOM 1450 O O A TRP A 1 188 ? 7.483 2.397 93.553 0.50 35.10 185 TRP A O 1
ATOM 1451 O O B TRP A 1 188 ? 7.914 1.918 93.884 0.50 35.52 185 TRP A O 1
ATOM 1472 N N . TRP A 1 189 ? 9.065 2.046 91.947 1.00 35.40 186 TRP A N 1
ATOM 1473 C CA . TRP A 1 189 ? 10.062 3.000 92.425 1.00 35.09 186 TRP A CA 1
ATOM 1474 C C . TRP A 1 189 ? 9.457 4.349 92.808 1.00 34.62 186 TRP A C 1
ATOM 1475 O O . TRP A 1 189 ? 8.637 4.909 92.081 1.00 33.92 186 TRP A O 1
ATOM 1486 N N . ASN A 1 190 ? 9.845 4.842 93.979 1.00 34.32 187 ASN A N 1
ATOM 1487 C CA . ASN A 1 190 ? 9.371 6.140 94.467 1.00 34.40 187 ASN A CA 1
ATOM 1488 C C . ASN A 1 190 ? 7.828 6.281 94.461 1.00 34.02 187 ASN A C 1
ATOM 1489 O O . ASN A 1 190 ? 7.269 7.232 93.889 1.00 34.08 187 ASN A O 1
ATOM 1494 N N . ASN A 1 191 ? 7.147 5.339 95.100 1.00 33.93 188 ASN A N 1
ATOM 1495 C CA . ASN A 1 191 ? 5.689 5.339 95.134 1.00 34.64 188 ASN A CA 1
ATOM 1496 C C . ASN A 1 191 ? 5.027 5.456 93.756 1.00 34.65 188 ASN A C 1
ATOM 1497 O O . ASN A 1 191 ? 4.063 6.231 93.579 1.00 34.57 188 ASN A O 1
ATOM 1502 N N . LYS A 1 192 ? 5.555 4.689 92.792 1.00 34.29 189 LYS A N 1
ATOM 1503 C CA . LYS A 1 192 ? 5.057 4.659 91.412 1.00 34.29 189 LYS A CA 1
ATOM 1504 C C . LYS A 1 192 ? 5.026 6.034 90.761 1.00 33.85 189 LYS A C 1
ATOM 1505 O O . LYS A 1 192 ? 4.096 6.346 90.005 1.00 34.39 189 LYS A O 1
ATOM 1511 N N . SER A 1 193 ? 6.018 6.869 91.040 1.00 33.67 190 SER A N 1
ATOM 1512 C CA . SER A 1 193 ? 5.974 8.246 90.518 1.00 34.38 190 SER A CA 1
ATOM 1513 C C . SER A 1 193 ? 5.994 8.293 88.988 1.00 34.04 190 SER A C 1
ATOM 1514 O O . SER A 1 193 ? 5.318 9.132 88.384 1.00 33.92 190 SER A O 1
ATOM 1517 N N . VAL A 1 194 ? 6.710 7.353 88.368 1.00 33.83 191 VAL A N 1
ATOM 1518 C CA . VAL A 1 194 ? 6.757 7.257 86.905 1.00 33.59 191 VAL A CA 1
ATOM 1519 C C . VAL A 1 194 ? 5.367 7.075 86.300 1.00 32.89 191 VAL A C 1
ATOM 1520 O O . VAL A 1 194 ? 5.073 7.662 85.258 1.00 33.16 191 VAL A O 1
ATOM 1524 N N . LEU A 1 195 ? 4.497 6.301 86.957 1.00 32.87 192 LEU A N 1
ATOM 1525 C CA . LEU A 1 195 ? 3.136 6.059 86.415 1.00 33.58 192 LEU A CA 1
ATOM 1526 C C . LEU A 1 195 ? 2.257 7.312 86.359 1.00 34.59 192 LEU A C 1
ATOM 1527 O O . LEU A 1 195 ? 1.237 7.344 85.662 1.00 36.01 192 LEU A O 1
ATOM 1532 N N . GLU A 1 196 ? 2.651 8.333 87.095 1.00 35.46 193 GLU A N 1
ATOM 1533 C CA . GLU A 1 196 ? 1.954 9.622 87.080 1.00 36.50 193 GLU A CA 1
ATOM 1534 C C . GLU A 1 196 ? 2.052 10.352 85.737 1.00 35.49 193 GLU A C 1
ATOM 1535 O O . GLU A 1 196 ? 1.296 11.284 85.479 1.00 36.59 193 GLU A O 1
ATOM 1541 N N A LYS A 1 197 ? 2.986 9.925 84.892 0.50 34.32 194 LYS A N 1
ATOM 1542 N N B LYS A 1 197 ? 2.971 9.916 84.884 0.50 34.44 194 LYS A N 1
ATOM 1543 C CA A LYS A 1 197 ? 3.132 10.503 83.558 0.50 33.37 194 LYS A CA 1
ATOM 1544 C CA B LYS A 1 197 ? 3.110 10.498 83.555 0.50 33.58 194 LYS A CA 1
ATOM 1545 C C A LYS A 1 197 ? 2.608 9.600 82.425 0.50 32.68 194 LYS A C 1
ATOM 1546 C C B LYS A 1 197 ? 2.492 9.657 82.438 0.50 32.82 194 LYS A C 1
ATOM 1547 O O A LYS A 1 197 ? 2.755 9.933 81.245 0.50 32.32 194 LYS A O 1
ATOM 1548 O O B LYS A 1 197 ? 2.462 10.087 81.281 0.50 32.50 194 LYS A O 1
ATOM 1559 N N . GLU A 1 198 ? 1.999 8.466 82.792 1.00 32.73 195 GLU A N 1
ATOM 1560 C CA . GLU A 1 198 ? 1.345 7.568 81.823 1.00 32.26 195 GLU A CA 1
ATOM 1561 C C . GLU A 1 198 ? 0.210 8.275 81.022 1.00 32.35 195 GLU A C 1
ATOM 1562 O O . GLU A 1 198 ? 0.069 8.030 79.821 1.00 30.70 195 GLU A O 1
ATOM 1568 N N . GLU A 1 199 ? -0.546 9.157 81.703 1.00 32.12 196 GLU A N 1
ATOM 1569 C CA . GLU A 1 199 ? -1.426 10.192 81.083 1.00 34.03 196 GLU A CA 1
ATOM 1570 C C . GLU A 1 199 ? -0.949 10.791 79.760 1.00 32.42 196 GLU A C 1
ATOM 1571 O O . GLU A 1 199 ? -1.763 11.079 78.849 1.00 33.09 196 GLU A O 1
ATOM 1577 N N . ASN A 1 200 ? 0.355 11.041 79.684 1.00 29.15 197 ASN A N 1
ATOM 1578 C CA . ASN A 1 200 ? 0.960 11.786 78.572 1.00 28.63 197 ASN A CA 1
ATOM 1579 C C . ASN A 1 200 ? 0.959 10.976 77.275 1.00 28.35 197 ASN A C 1
ATOM 1580 O O . ASN A 1 200 ? 1.030 11.538 76.176 1.00 27.87 197 ASN A O 1
ATOM 1585 N N . LEU A 1 201 ? 0.900 9.645 77.413 1.00 27.85 198 LEU A N 1
ATOM 1586 C CA . LEU A 1 201 ? 1.163 8.781 76.261 1.00 27.57 198 LEU A CA 1
ATOM 1587 C C . LEU A 1 201 ? 0.226 9.053 75.086 1.00 26.52 198 LEU A C 1
ATOM 1588 O O . LEU A 1 201 ? 0.680 9.245 73.948 1.00 25.28 198 LEU A O 1
ATOM 1593 N N . ILE A 1 202 ? -1.076 9.071 75.350 1.00 27.17 199 ILE A N 1
ATOM 1594 C CA . ILE A 1 202 ? -2.013 9.274 74.242 1.00 29.52 199 ILE A CA 1
ATOM 1595 C C . ILE A 1 202 ? -1.810 10.661 73.594 1.00 29.49 199 ILE A C 1
ATOM 1596 O O . ILE A 1 202 ? -1.887 10.793 72.373 1.00 30.63 199 ILE A O 1
ATOM 1601 N N . ILE A 1 203 ? -1.431 11.654 74.402 1.00 29.60 200 ILE A N 1
ATOM 1602 C CA . ILE A 1 203 ? -1.170 13.018 73.887 1.00 29.46 200 ILE A CA 1
ATOM 1603 C C . ILE A 1 203 ? 0.060 12.961 72.980 1.00 28.39 200 ILE A C 1
ATOM 1604 O O . ILE A 1 203 ? 0.040 13.464 71.852 1.00 27.42 200 ILE A O 1
ATOM 1609 N N . GLU A 1 204 ? 1.112 12.293 73.455 1.00 27.83 201 GLU A N 1
ATOM 1610 C CA . GLU A 1 204 ? 2.299 12.072 72.621 1.00 28.39 201 GLU A CA 1
ATOM 1611 C C . GLU A 1 204 ? 2.030 11.338 71.337 1.00 28.69 201 GLU A C 1
ATOM 1612 O O . GLU A 1 204 ? 2.612 11.699 70.329 1.00 28.87 201 GLU A O 1
ATOM 1618 N N . LEU A 1 205 ? 1.218 10.266 71.396 1.00 29.84 202 LEU A N 1
ATOM 1619 C CA . LEU A 1 205 ? 0.871 9.481 70.195 1.00 29.93 202 LEU A CA 1
ATOM 1620 C C . LEU A 1 205 ? 0.158 10.315 69.135 1.00 31.39 202 LEU A C 1
ATOM 1621 O O . LEU A 1 205 ? 0.408 10.128 67.938 1.00 32.54 202 LEU A O 1
ATOM 1626 N N . ASN A 1 206 ? -0.742 11.203 69.568 1.00 31.55 203 ASN A N 1
ATOM 1627 C CA . ASN A 1 206 ? -1.414 12.144 68.633 1.00 33.26 203 ASN A CA 1
ATOM 1628 C C . ASN A 1 206 ? -0.464 13.017 67.820 1.00 33.57 203 ASN A C 1
ATOM 1629 O O . ASN A 1 206 ? -0.863 13.566 66.771 1.00 34.62 203 ASN A O 1
ATOM 1634 N N . ASN A 1 207 ? 0.772 13.163 68.290 1.00 34.10 204 ASN A N 1
ATOM 1635 C CA . ASN A 1 207 ? 1.790 13.859 67.529 1.00 35.07 204 ASN A CA 1
ATOM 1636 C C . ASN A 1 207 ? 3.041 13.063 67.151 1.00 35.00 204 ASN A C 1
ATOM 1637 O O . ASN A 1 207 ? 4.016 13.636 66.661 1.00 36.16 204 ASN A O 1
ATOM 1642 N N . ALA A 1 208 ? 3.014 11.746 67.347 1.00 33.27 205 ALA A N 1
ATOM 1643 C CA . ALA A 1 208 ? 4.176 10.922 67.046 1.00 33.01 205 ALA A CA 1
ATOM 1644 C C . ALA A 1 208 ? 4.480 10.972 65.555 1.00 32.90 205 ALA A C 1
ATOM 1645 O O . ALA A 1 208 ? 3.588 10.975 64.731 1.00 33.07 205 ALA A O 1
ATOM 1647 N N . LYS A 1 209 ? 5.756 11.013 65.229 1.00 32.92 206 LYS A N 1
ATOM 1648 C CA . LYS A 1 209 ? 6.222 10.972 63.876 1.00 34.18 206 LYS A CA 1
ATOM 1649 C C . LYS A 1 209 ? 6.125 9.561 63.256 1.00 34.13 206 LYS A C 1
ATOM 1650 O O . LYS A 1 209 ? 5.733 9.427 62.095 1.00 33.52 206 LYS A O 1
ATOM 1656 N N . PHE A 1 210 ? 6.462 8.517 64.021 1.00 32.12 207 PHE A N 1
ATOM 1657 C CA . PHE A 1 210 ? 6.529 7.133 63.480 1.00 32.45 207 PHE A CA 1
ATOM 1658 C C . PHE A 1 210 ? 5.744 6.206 64.388 1.00 31.64 207 PHE A C 1
ATOM 1659 O O . PHE A 1 210 ? 5.616 6.474 65.591 1.00 31.05 207 PHE A O 1
ATOM 1667 N N . GLU A 1 211 ? 5.243 5.112 63.820 1.00 30.44 208 GLU A N 1
ATOM 1668 C CA . GLU A 1 211 ? 4.642 4.031 64.617 1.00 30.96 208 GLU A CA 1
ATOM 1669 C C . GLU A 1 211 ? 5.691 3.545 65.612 1.00 29.96 208 GLU A C 1
ATOM 1670 O O . GLU A 1 211 ? 6.845 3.278 65.237 1.00 31.31 208 GLU A O 1
ATOM 1676 N N . THR A 1 212 ? 5.277 3.492 66.868 1.00 29.06 209 THR A N 1
ATOM 1677 C CA . THR A 1 212 ? 6.135 3.204 67.998 1.00 28.19 209 THR A CA 1
ATOM 1678 C C . THR A 1 212 ? 5.809 1.818 68.574 1.00 27.81 209 THR A C 1
ATOM 1679 O O . THR A 1 212 ? 4.659 1.536 68.978 1.00 27.69 209 THR A O 1
ATOM 1683 N N . GLY A 1 213 ? 6.829 0.958 68.595 1.00 27.14 210 GLY A N 1
ATOM 1684 C CA . GLY A 1 213 ? 6.724 -0.412 69.148 1.00 24.20 210 GLY A CA 1
ATOM 1685 C C . GLY A 1 213 ? 7.155 -0.435 70.592 1.00 25.27 210 GLY A C 1
ATOM 1686 O O . GLY A 1 213 ? 8.182 0.179 70.979 1.00 25.61 210 GLY A O 1
ATOM 1687 N N . VAL A 1 214 ? 6.323 -1.030 71.426 1.00 23.71 211 VAL A N 1
ATOM 1688 C CA . VAL A 1 214 ? 6.640 -1.185 72.857 1.00 24.07 211 VAL A CA 1
ATOM 1689 C C . VAL A 1 214 ? 6.526 -2.674 73.216 1.00 22.83 211 VAL A C 1
ATOM 1690 O O . VAL A 1 214 ? 5.454 -3.297 73.071 1.00 23.70 211 VAL A O 1
ATOM 1694 N N . PHE A 1 215 ? 7.638 -3.271 73.650 1.00 23.51 212 PHE A N 1
ATOM 1695 C CA . PHE A 1 215 ? 7.675 -4.696 74.035 1.00 23.24 212 PHE A CA 1
ATOM 1696 C C . PHE A 1 215 ? 7.971 -4.700 75.539 1.00 23.57 212 PHE A C 1
ATOM 1697 O O . PHE A 1 215 ? 9.049 -4.287 75.969 1.00 25.37 212 PHE A O 1
ATOM 1705 N N . LEU A 1 216 ? 7.023 -5.179 76.321 1.00 24.49 213 LEU A N 1
ATOM 1706 C CA . LEU A 1 216 ? 7.137 -5.216 77.773 1.00 23.87 213 LEU A CA 1
ATOM 1707 C C . LEU A 1 216 ? 7.269 -6.673 78.244 1.00 24.64 213 LEU A C 1
ATOM 1708 O O . LEU A 1 216 ? 6.517 -7.583 77.808 1.00 24.05 213 LEU A O 1
ATOM 1713 N N . THR A 1 217 ? 8.213 -6.919 79.164 1.00 23.61 214 THR A N 1
ATOM 1714 C CA . THR A 1 217 ? 8.452 -8.300 79.594 1.00 24.08 214 THR A CA 1
ATOM 1715 C C . THR A 1 217 ? 8.712 -8.344 81.101 1.00 24.92 214 THR A C 1
ATOM 1716 O O . THR A 1 217 ? 9.084 -7.352 81.689 1.00 25.54 214 THR A O 1
ATOM 1720 N N . VAL A 1 218 ? 8.437 -9.484 81.715 1.00 24.20 215 VAL A N 1
ATOM 1721 C CA . VAL A 1 218 ? 8.590 -9.681 83.154 1.00 24.42 215 VAL A CA 1
ATOM 1722 C C . VAL A 1 218 ? 8.708 -11.223 83.371 1.00 25.05 215 VAL A C 1
ATOM 1723 O O . VAL A 1 218 ? 8.171 -12.017 82.577 1.00 24.29 215 VAL A O 1
ATOM 1727 N N . GLY A 1 219 ? 9.471 -11.622 84.386 1.00 25.23 216 GLY A N 1
ATOM 1728 C CA . GLY A 1 219 ? 9.573 -13.029 84.780 1.00 25.67 216 GLY A CA 1
ATOM 1729 C C . GLY A 1 219 ? 8.432 -13.380 85.719 1.00 26.22 216 GLY A C 1
ATOM 1730 O O . GLY A 1 219 ? 8.171 -12.628 86.668 1.00 25.93 216 GLY A O 1
ATOM 1731 N N . SER A 1 220 ? 7.763 -14.524 85.475 1.00 25.59 217 SER A N 1
ATOM 1732 C CA . SER A 1 220 ? 6.632 -14.995 86.310 1.00 26.65 217 SER A CA 1
ATOM 1733 C C . SER A 1 220 ? 6.985 -15.221 87.779 1.00 27.46 217 SER A C 1
ATOM 1734 O O . SER A 1 220 ? 6.127 -15.082 88.647 1.00 28.21 217 SER A O 1
ATOM 1737 N N . LEU A 1 221 ? 8.238 -15.537 88.056 1.00 27.90 218 LEU A N 1
ATOM 1738 C CA . LEU A 1 221 ? 8.669 -15.812 89.419 1.00 28.72 218 LEU A CA 1
ATOM 1739 C C . LEU A 1 221 ? 9.220 -14.597 90.144 1.00 28.93 218 LEU A C 1
ATOM 1740 O O . LEU A 1 221 ? 9.666 -14.736 91.268 1.00 29.34 218 LEU A O 1
ATOM 1745 N N . GLU A 1 222 ? 9.189 -13.421 89.516 1.00 28.28 219 GLU A N 1
ATOM 1746 C CA . GLU A 1 222 ? 9.512 -12.158 90.200 1.00 28.41 219 GLU A CA 1
ATOM 1747 C C . GLU A 1 222 ? 8.524 -11.868 91.340 1.00 29.61 219 GLU A C 1
ATOM 1748 O O . GLU A 1 222 ? 7.419 -12.442 91.388 1.00 28.61 219 GLU A O 1
ATOM 1754 N N . ARG A 1 223 ? 8.925 -10.979 92.244 1.00 31.33 220 ARG A N 1
ATOM 1755 C CA . ARG A 1 223 ? 8.079 -10.619 93.393 1.00 34.18 220 ARG A CA 1
ATOM 1756 C C . ARG A 1 223 ? 6.676 -10.149 92.930 1.00 34.00 220 ARG A C 1
ATOM 1757 O O . ARG A 1 223 ? 6.522 -9.508 91.859 1.00 32.58 220 ARG A O 1
ATOM 1765 N N . GLU A 1 224 ? 5.662 -10.517 93.712 1.00 34.55 221 GLU A N 1
ATOM 1766 C CA . GLU A 1 224 ? 4.276 -10.229 93.358 1.00 35.35 221 GLU A CA 1
ATOM 1767 C C . GLU A 1 224 ? 3.999 -8.804 92.880 1.00 34.53 221 GLU A C 1
ATOM 1768 O O . GLU A 1 224 ? 3.329 -8.636 91.857 1.00 35.18 221 GLU A O 1
ATOM 1774 N N . HIS A 1 225 ? 4.524 -7.790 93.570 1.00 33.51 222 HIS A N 1
ATOM 1775 C CA . HIS A 1 225 ? 4.262 -6.398 93.176 1.00 33.88 222 HIS A CA 1
ATOM 1776 C C . HIS A 1 225 ? 4.789 -6.102 91.777 1.00 33.04 222 HIS A C 1
ATOM 1777 O O . HIS A 1 225 ? 4.130 -5.396 91.020 1.00 32.92 222 HIS A O 1
ATOM 1792 N N . VAL A 1 227 ? 5.344 -8.498 89.223 1.00 29.75 224 VAL A N 1
ATOM 1793 C CA . VAL A 1 227 ? 4.483 -9.249 88.296 1.00 29.30 224 VAL A CA 1
ATOM 1794 C C . VAL A 1 227 ? 3.095 -8.587 88.105 1.00 29.50 224 VAL A C 1
ATOM 1795 O O . VAL A 1 227 ? 2.620 -8.412 86.971 1.00 28.22 224 VAL A O 1
ATOM 1799 N N . VAL A 1 228 ? 2.459 -8.227 89.209 1.00 29.36 225 VAL A N 1
ATOM 1800 C CA . VAL A 1 228 ? 1.140 -7.562 89.145 1.00 30.60 225 VAL A CA 1
ATOM 1801 C C . VAL A 1 228 ? 1.215 -6.192 88.449 1.00 29.46 225 VAL A C 1
ATOM 1802 O O . VAL A 1 228 ? 0.436 -5.923 87.531 1.00 30.46 225 VAL A O 1
ATOM 1806 N N . GLY A 1 229 ? 2.162 -5.349 88.853 1.00 28.75 226 GLY A N 1
ATOM 1807 C CA . GLY A 1 229 ? 2.365 -4.048 88.200 1.00 28.21 226 GLY A CA 1
ATOM 1808 C C . GLY A 1 229 ? 2.566 -4.165 86.690 1.00 28.01 226 GLY A C 1
ATOM 1809 O O . GLY A 1 229 ? 2.002 -3.392 85.919 1.00 27.66 226 GLY A O 1
ATOM 1810 N N . ALA A 1 230 ? 3.361 -5.143 86.253 1.00 27.39 227 ALA A N 1
ATOM 1811 C CA . ALA A 1 230 ? 3.658 -5.281 84.828 1.00 26.96 227 ALA A CA 1
ATOM 1812 C C . ALA A 1 230 ? 2.426 -5.765 84.053 1.00 27.18 227 ALA A C 1
ATOM 1813 O O . ALA A 1 230 ? 2.151 -5.285 82.964 1.00 26.22 227 ALA A O 1
ATOM 1815 N N . ASN A 1 231 ? 1.661 -6.689 84.653 1.00 27.71 228 ASN A N 1
ATOM 1816 C CA . ASN A 1 231 ? 0.421 -7.170 84.046 1.00 28.49 228 ASN A CA 1
ATOM 1817 C C . ASN A 1 231 ? -0.646 -6.070 83.948 1.00 28.94 228 ASN A C 1
ATOM 1818 O O . ASN A 1 231 ? -1.366 -6.000 82.964 1.00 29.33 228 ASN A O 1
ATOM 1823 N N . GLU A 1 232 ? -0.735 -5.220 84.967 1.00 28.54 229 GLU A N 1
ATOM 1824 C CA . GLU A 1 232 ? -1.690 -4.101 84.959 1.00 29.11 229 GLU A CA 1
ATOM 1825 C C . GLU A 1 232 ? -1.345 -3.066 83.903 1.00 28.33 229 GLU A C 1
ATOM 1826 O O . GLU A 1 232 ? -2.221 -2.607 83.139 1.00 28.94 229 GLU A O 1
ATOM 1832 N N . LEU A 1 233 ? -0.054 -2.746 83.821 1.00 28.10 230 LEU A N 1
ATOM 1833 C CA . LEU A 1 233 ? 0.423 -1.813 82.837 1.00 27.50 230 LEU A CA 1
ATOM 1834 C C . LEU A 1 233 ? 0.123 -2.425 81.488 1.00 27.29 230 LEU A C 1
ATOM 1835 O O . LEU A 1 233 ? -0.298 -1.702 80.576 1.00 26.45 230 LEU A O 1
ATOM 1840 N N . SER A 1 234 ? 0.374 -3.740 81.335 1.00 26.87 231 SER A N 1
ATOM 1841 C CA . SER A 1 234 ? 0.180 -4.340 80.034 1.00 27.18 231 SER A CA 1
ATOM 1842 C C . SER A 1 234 ? -1.279 -4.210 79.598 1.00 27.74 231 SER A C 1
ATOM 1843 O O . SER A 1 234 ? -1.547 -4.013 78.427 1.00 27.97 231 SER A O 1
ATOM 1846 N N . GLU A 1 235 ? -2.219 -4.328 80.526 1.00 28.59 232 GLU A N 1
ATOM 1847 C CA . GLU A 1 235 ? -3.638 -4.267 80.152 1.00 29.83 232 GLU A CA 1
ATOM 1848 C C . GLU A 1 235 ? -4.020 -2.848 79.764 1.00 30.06 232 GLU A C 1
ATOM 1849 O O . GLU A 1 235 ? -4.865 -2.647 78.887 1.00 31.02 232 GLU A O 1
ATOM 1855 N N . ARG A 1 236 ? -3.402 -1.865 80.408 1.00 28.28 233 ARG A N 1
ATOM 1856 C CA . ARG A 1 236 ? -3.671 -0.467 80.064 1.00 28.67 233 ARG A CA 1
ATOM 1857 C C . ARG A 1 236 ? -3.120 -0.156 78.644 1.00 29.01 233 ARG A C 1
ATOM 1858 O O . ARG A 1 236 ? -3.796 0.476 77.840 1.00 30.00 233 ARG A O 1
ATOM 1866 N N . LEU A 1 237 ? -1.932 -0.669 78.329 1.00 28.53 234 LEU A N 1
ATOM 1867 C CA . LEU A 1 237 ? -1.273 -0.381 77.039 1.00 28.18 234 LEU A CA 1
ATOM 1868 C C . LEU A 1 237 ? -1.965 -1.125 75.896 1.00 28.17 234 LEU A C 1
ATOM 1869 O O . LEU A 1 237 ? -2.080 -0.617 74.757 1.00 27.12 234 LEU A O 1
ATOM 1874 N N . LEU A 1 238 ? -2.437 -2.334 76.193 1.00 28.52 235 LEU A N 1
ATOM 1875 C CA . LEU A 1 238 ? -3.202 -3.095 75.209 1.00 29.99 235 LEU A CA 1
ATOM 1876 C C . LEU A 1 238 ? -4.567 -2.464 74.867 1.00 30.55 235 LEU A C 1
ATOM 1877 O O . LEU A 1 238 ? -5.042 -2.613 73.738 1.00 30.26 235 LEU A O 1
ATOM 1882 N N . GLN A 1 239 ? -5.179 -1.784 75.849 1.00 29.93 236 GLN A N 1
ATOM 1883 C CA . GLN A 1 239 ? -6.436 -1.034 75.682 1.00 30.90 236 GLN A CA 1
ATOM 1884 C C . GLN A 1 239 ? -6.315 0.141 74.709 1.00 30.25 236 GLN A C 1
ATOM 1885 O O . GLN A 1 239 ? -7.303 0.578 74.140 1.00 30.51 236 GLN A O 1
ATOM 1891 N N . VAL A 1 240 ? -5.104 0.665 74.528 1.00 27.62 237 VAL A N 1
ATOM 1892 C CA . VAL A 1 240 ? -4.900 1.779 73.635 1.00 27.63 237 VAL A CA 1
ATOM 1893 C C . VAL A 1 240 ? -5.145 1.255 72.240 1.00 28.06 237 VAL A C 1
ATOM 1894 O O . VAL A 1 240 ? -4.745 0.148 71.898 1.00 27.94 237 VAL A O 1
ATOM 1898 N N . ASN A 1 241 ? -5.816 2.050 71.427 1.00 28.96 238 ASN A N 1
ATOM 1899 C CA . ASN A 1 241 ? -6.093 1.638 70.061 1.00 30.79 238 ASN A CA 1
ATOM 1900 C C . ASN A 1 241 ? -5.686 2.803 69.171 1.00 30.41 238 ASN A C 1
ATOM 1901 O O . ASN A 1 241 ? -6.515 3.650 68.802 1.00 31.08 238 ASN A O 1
ATOM 1906 N N . HIS A 1 242 ? -4.401 2.859 68.843 1.00 29.74 239 HIS A N 1
ATOM 1907 C CA . HIS A 1 242 ? -3.858 4.005 68.119 1.00 28.94 239 HIS A CA 1
ATOM 1908 C C . HIS A 1 242 ? -2.902 3.565 67.023 1.00 29.70 239 HIS A C 1
ATOM 1909 O O . HIS A 1 242 ? -2.038 2.697 67.256 1.00 30.22 239 HIS A O 1
ATOM 1916 N N . ASP A 1 243 ? -3.013 4.178 65.839 1.00 29.21 240 ASP A N 1
ATOM 1917 C CA . ASP A 1 243 ? -2.117 3.840 64.716 1.00 30.72 240 ASP A CA 1
ATOM 1918 C C . ASP A 1 243 ? -0.600 3.963 65.003 1.00 29.92 240 ASP A C 1
ATOM 1919 O O . ASP A 1 243 ? 0.211 3.321 64.341 1.00 29.78 240 ASP A O 1
ATOM 1924 N N . LYS A 1 244 ? -0.232 4.791 65.981 1.00 27.77 241 LYS A N 1
ATOM 1925 C CA . LYS A 1 244 ? 1.160 5.107 66.248 1.00 27.93 241 LYS A CA 1
ATOM 1926 C C . LYS A 1 244 ? 1.744 4.246 67.375 1.00 27.60 241 LYS A C 1
ATOM 1927 O O . LYS A 1 244 ? 2.896 4.432 67.739 1.00 27.50 241 LYS A O 1
ATOM 1933 N N . LEU A 1 245 ? 0.947 3.317 67.916 1.00 26.78 242 LEU A N 1
ATOM 1934 C CA . LEU A 1 245 ? 1.427 2.421 68.986 1.00 26.62 242 LEU A CA 1
ATOM 1935 C C . LEU A 1 245 ? 1.184 0.962 68.655 1.00 26.20 242 LEU A C 1
ATOM 1936 O O . LEU A 1 245 ? 0.040 0.529 68.437 1.00 26.25 242 LEU A O 1
ATOM 1941 N N A LYS A 1 246 ? 2.260 0.195 68.638 0.50 26.13 243 LYS A N 1
ATOM 1942 N N B LYS A 1 246 ? 2.262 0.182 68.641 0.50 26.32 243 LYS A N 1
ATOM 1943 C CA A LYS A 1 246 ? 2.142 -1.246 68.553 0.50 26.10 243 LYS A CA 1
ATOM 1944 C CA B LYS A 1 246 ? 2.168 -1.277 68.519 0.50 26.62 243 LYS A CA 1
ATOM 1945 C C A LYS A 1 246 ? 2.706 -1.781 69.847 0.50 26.25 243 LYS A C 1
ATOM 1946 C C B LYS A 1 246 ? 2.743 -1.906 69.781 0.50 26.54 243 LYS A C 1
ATOM 1947 O O A LYS A 1 246 ? 3.864 -1.489 70.182 0.50 25.50 243 LYS A O 1
ATOM 1948 O O B LYS A 1 246 ? 3.955 -1.836 70.011 0.50 26.14 243 LYS A O 1
ATOM 1959 N N . PHE A 1 247 ? 1.874 -2.515 70.587 1.00 26.30 244 PHE A N 1
ATOM 1960 C CA . PHE A 1 247 ? 2.259 -3.034 71.906 1.00 26.43 244 PHE A CA 1
ATOM 1961 C C . PHE A 1 247 ? 2.265 -4.562 71.984 1.00 27.25 244 PHE A C 1
ATOM 1962 O O . PHE A 1 247 ? 1.362 -5.213 71.449 1.00 27.42 244 PHE A O 1
ATOM 1970 N N . LYS A 1 248 ? 3.275 -5.118 72.655 1.00 27.13 245 LYS A N 1
ATOM 1971 C CA . LYS A 1 248 ? 3.334 -6.551 72.963 1.00 28.69 245 LYS A CA 1
ATOM 1972 C C . LYS A 1 248 ? 3.856 -6.766 74.388 1.00 28.42 245 LYS A C 1
ATOM 1973 O O . LYS A 1 248 ? 4.836 -6.137 74.809 1.00 27.29 245 LYS A O 1
ATOM 1979 N N . PHE A 1 249 ? 3.184 -7.671 75.095 1.00 27.43 246 PHE A N 1
ATOM 1980 C CA . PHE A 1 249 ? 3.558 -8.106 76.442 1.00 26.13 246 PHE A CA 1
ATOM 1981 C C . PHE A 1 249 ? 3.991 -9.580 76.471 1.00 25.69 246 PHE A C 1
ATOM 1982 O O . PHE A 1 249 ? 3.337 -10.446 75.857 1.00 24.69 246 PHE A O 1
ATOM 1990 N N . TYR A 1 250 ? 5.034 -9.891 77.236 1.00 25.17 247 TYR A N 1
ATOM 1991 C CA . TYR A 1 250 ? 5.441 -11.280 77.418 1.00 26.98 247 TYR A CA 1
ATOM 1992 C C . TYR A 1 250 ? 5.866 -11.547 78.840 1.00 27.80 247 TYR A C 1
ATOM 1993 O O . TYR A 1 250 ? 6.874 -10.978 79.309 1.00 26.87 247 TYR A O 1
ATOM 2002 N N . GLU A 1 251 ? 5.066 -12.368 79.532 1.00 27.43 248 GLU A N 1
ATOM 2003 C CA . GLU A 1 251 ? 5.449 -12.881 80.838 1.00 28.14 248 GLU A CA 1
ATOM 2004 C C . GLU A 1 251 ? 6.184 -14.212 80.666 1.00 28.90 248 GLU A C 1
ATOM 2005 O O . GLU A 1 251 ? 5.621 -15.211 80.170 1.00 27.17 248 GLU A O 1
ATOM 2011 N N . ALA A 1 252 ? 7.472 -14.194 81.018 1.00 27.48 249 ALA A N 1
ATOM 2012 C CA . ALA A 1 252 ? 8.345 -15.374 80.835 1.00 27.25 249 ALA A CA 1
ATOM 2013 C C . ALA A 1 252 ? 8.116 -16.392 81.933 1.00 27.65 249 ALA A C 1
ATOM 2014 O O . ALA A 1 252 ? 8.461 -16.176 83.083 1.00 26.78 249 ALA A O 1
ATOM 2016 N N . GLU A 1 253 ? 7.486 -17.506 81.590 1.00 27.90 250 GLU A N 1
ATOM 2017 C CA . GLU A 1 253 ? 7.099 -18.473 82.615 1.00 28.78 250 GLU A CA 1
ATOM 2018 C C . GLU A 1 253 ? 8.325 -19.186 83.194 1.00 27.23 250 GLU A C 1
ATOM 2019 O O . GLU A 1 253 ? 9.167 -19.654 82.461 1.00 27.78 250 GLU A O 1
ATOM 2025 N N . GLY A 1 254 ? 8.430 -19.224 84.517 1.00 26.98 251 GLY A N 1
ATOM 2026 C CA . GLY A 1 254 ? 9.525 -19.923 85.186 1.00 25.70 251 GLY A CA 1
ATOM 2027 C C . GLY A 1 254 ? 10.778 -19.077 85.366 1.00 25.38 251 GLY A C 1
ATOM 2028 O O . GLY A 1 254 ? 11.746 -19.542 85.951 1.00 25.52 251 GLY A O 1
ATOM 2029 N N . GLU A 1 255 ? 10.751 -17.833 84.870 1.00 24.58 252 GLU A N 1
ATOM 2030 C CA . GLU A 1 255 ? 11.944 -16.977 84.873 1.00 25.43 252 GLU A CA 1
ATOM 2031 C C . GLU A 1 255 ? 11.877 -15.939 86.011 1.00 25.06 252 GLU A C 1
ATOM 2032 O O . GLU A 1 255 ? 10.796 -15.531 86.424 1.00 24.79 252 GLU A O 1
ATOM 2038 N N . ASN A 1 256 ? 13.055 -15.544 86.493 1.00 24.80 253 ASN A N 1
ATOM 2039 C CA . ASN A 1 256 ? 13.204 -14.633 87.620 1.00 25.20 253 ASN A CA 1
ATOM 2040 C C . ASN A 1 256 ? 13.782 -13.272 87.141 1.00 26.15 253 ASN A C 1
ATOM 2041 O O . ASN A 1 256 ? 14.003 -13.058 85.921 1.00 25.59 253 ASN A O 1
ATOM 2046 N N . HIS A 1 257 ? 14.016 -12.360 88.087 1.00 25.76 254 HIS A N 1
ATOM 2047 C CA . HIS A 1 257 ? 14.441 -10.972 87.738 1.00 26.35 254 HIS A CA 1
ATOM 2048 C C . HIS A 1 257 ? 15.726 -10.909 86.912 1.00 26.45 254 HIS A C 1
ATOM 2049 O O . HIS A 1 257 ? 15.852 -10.069 86.013 1.00 25.17 254 HIS A O 1
ATOM 2056 N N . ALA A 1 258 ? 16.646 -11.841 87.182 1.00 26.68 255 ALA A N 1
ATOM 2057 C CA . ALA A 1 258 ? 17.946 -11.892 86.498 1.00 27.02 255 ALA A CA 1
ATOM 2058 C C . ALA A 1 258 ? 17.984 -12.696 85.180 1.00 27.30 255 ALA A C 1
ATOM 2059 O O . ALA A 1 258 ? 18.910 -12.511 84.379 1.00 28.94 255 ALA A O 1
ATOM 2061 N N . SER A 1 259 ? 16.987 -13.545 84.931 1.00 26.83 256 SER A N 1
ATOM 2062 C CA . SER A 1 259 ? 17.031 -14.456 83.776 1.00 25.34 256 SER A CA 1
ATOM 2063 C C . SER A 1 259 ? 16.018 -14.075 82.685 1.00 25.60 256 SER A C 1
ATOM 2064 O O . SER A 1 259 ? 16.066 -14.637 81.585 1.00 25.60 256 SER A O 1
ATOM 2067 N N . VAL A 1 260 ? 15.095 -13.145 82.982 1.00 25.82 257 VAL A N 1
ATOM 2068 C CA . VAL A 1 260 ? 14.074 -12.733 81.971 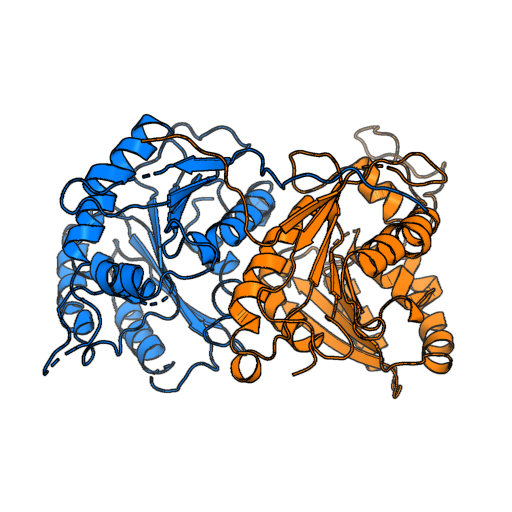1.00 26.45 257 VAL A CA 1
ATOM 2069 C C . VAL A 1 260 ? 14.743 -12.129 80.720 1.00 25.72 257 VAL A C 1
ATOM 2070 O O . VAL A 1 260 ? 14.253 -12.314 79.588 1.00 25.86 257 VAL A O 1
ATOM 2074 N N . VAL A 1 261 ? 15.863 -11.431 80.893 1.00 25.06 258 VAL A N 1
ATOM 2075 C CA . VAL A 1 261 ? 16.431 -10.737 79.728 1.00 25.26 258 VAL A CA 1
ATOM 2076 C C . VAL A 1 261 ? 16.896 -11.739 78.637 1.00 24.55 258 VAL A C 1
ATOM 2077 O O . VAL A 1 261 ? 16.440 -11.641 77.486 1.00 25.60 258 VAL A O 1
ATOM 2081 N N . PRO A 1 262 ? 17.848 -12.652 78.955 1.00 24.11 259 PRO A N 1
ATOM 2082 C CA . PRO A 1 262 ? 18.235 -13.613 77.869 1.00 23.59 259 PRO A CA 1
ATOM 2083 C C . PRO A 1 262 ? 17.060 -14.449 77.343 1.00 22.19 259 PRO A C 1
ATOM 2084 O O . PRO A 1 262 ? 17.025 -14.776 76.156 1.00 23.98 259 PRO A O 1
ATOM 2088 N N . THR A 1 263 ? 16.129 -14.803 78.218 1.00 22.88 260 THR A N 1
ATOM 2089 C CA . THR A 1 263 ? 14.979 -15.672 77.846 1.00 23.23 260 THR A CA 1
ATOM 2090 C C . THR A 1 263 ? 14.057 -14.959 76.808 1.00 23.59 260 THR A C 1
ATOM 2091 O O . THR A 1 263 ? 13.614 -15.579 75.846 1.00 23.35 260 THR A O 1
ATOM 2095 N N A SER A 1 264 ? 13.806 -13.670 77.047 0.50 23.55 261 SER A N 1
ATOM 2096 N N B SER A 1 264 ? 13.792 -13.670 77.034 0.50 23.68 261 SER A N 1
ATOM 2097 C CA A SER A 1 264 ? 12.893 -12.838 76.239 0.50 23.95 261 SER A CA 1
ATOM 2098 C CA B SER A 1 264 ? 12.881 -12.867 76.185 0.50 24.23 261 SER A CA 1
ATOM 2099 C C A SER A 1 264 ? 13.581 -12.164 75.058 0.50 23.39 261 SER A C 1
ATOM 2100 C C B SER A 1 264 ? 13.584 -12.154 75.045 0.50 23.53 261 SER A C 1
ATOM 2101 O O A SER A 1 264 ? 12.921 -11.514 74.245 0.50 23.58 261 SER A O 1
ATOM 2102 O O B SER A 1 264 ? 12.939 -11.467 74.248 0.50 23.67 261 SER A O 1
ATOM 2107 N N . LEU A 1 265 ? 14.908 -12.274 74.995 1.00 23.46 262 LEU A N 1
ATOM 2108 C CA . LEU A 1 265 ? 15.706 -11.458 74.099 1.00 23.27 262 LEU A CA 1
ATOM 2109 C C . LEU A 1 265 ? 15.275 -11.644 72.651 1.00 22.69 262 LEU A C 1
ATOM 2110 O O . LEU A 1 265 ? 15.132 -10.674 71.905 1.00 22.36 262 LEU A O 1
ATOM 2115 N N . SER A 1 266 ? 15.081 -12.887 72.256 1.00 20.98 263 SER A N 1
ATOM 2116 C CA . SER A 1 266 ? 14.843 -13.166 70.838 1.00 22.38 263 SER A CA 1
ATOM 2117 C C . SER A 1 266 ? 13.431 -12.722 70.417 1.00 22.30 263 SER A C 1
ATOM 2118 O O . SER A 1 266 ? 13.241 -12.179 69.318 1.00 24.05 263 SER A O 1
ATOM 2121 N N . LYS A 1 267 ? 12.455 -12.947 71.276 1.00 23.84 264 LYS A N 1
ATOM 2122 C CA . LYS A 1 267 ? 11.107 -12.428 71.046 1.00 26.38 264 LYS A CA 1
ATOM 2123 C C . LYS A 1 267 ? 11.173 -10.891 70.887 1.00 25.64 264 LYS A C 1
ATOM 2124 O O . LYS A 1 267 ? 10.536 -10.338 69.982 1.00 24.96 264 LYS A O 1
ATOM 2130 N N . GLY A 1 268 ? 11.932 -10.225 71.775 1.00 23.56 265 GLY A N 1
ATOM 2131 C CA . GLY A 1 268 ? 12.159 -8.767 71.704 1.00 23.92 265 GLY A CA 1
ATOM 2132 C C . GLY A 1 268 ? 12.803 -8.376 70.392 1.00 24.74 265 GLY A C 1
ATOM 2133 O O . GLY A 1 268 ? 12.326 -7.469 69.722 1.00 24.38 265 GLY A O 1
ATOM 2134 N N . LEU A 1 269 ? 13.888 -9.069 70.010 1.00 24.41 266 LEU A N 1
ATOM 2135 C CA . LEU A 1 269 ? 14.589 -8.771 68.775 1.00 25.38 266 LEU A CA 1
ATOM 2136 C C . LEU A 1 269 ? 13.658 -8.930 67.556 1.00 25.59 266 LEU A C 1
ATOM 2137 O O . LEU A 1 269 ? 13.716 -8.093 66.637 1.00 25.91 266 LEU A O 1
ATOM 2142 N N . ARG A 1 270 ? 12.819 -9.991 67.541 1.00 24.66 267 ARG A N 1
ATOM 2143 C CA . ARG A 1 270 ? 11.826 -10.152 66.460 1.00 26.33 267 ARG A CA 1
ATOM 2144 C C . ARG A 1 270 ? 10.832 -8.981 66.428 1.00 25.89 267 ARG A C 1
ATOM 2145 O O . ARG A 1 270 ? 10.449 -8.506 65.347 1.00 27.22 267 ARG A O 1
ATOM 2153 N N . PHE A 1 271 ? 10.424 -8.527 67.608 1.00 25.62 268 PHE A N 1
ATOM 2154 C CA . PHE A 1 271 ? 9.385 -7.503 67.718 1.00 26.77 268 PHE A CA 1
ATOM 2155 C C . PHE A 1 271 ? 9.934 -6.171 67.189 1.00 28.45 268 PHE A C 1
ATOM 2156 O O . PHE A 1 271 ? 9.226 -5.475 66.452 1.00 28.10 268 PHE A O 1
ATOM 2164 N N . ILE A 1 272 ? 11.182 -5.826 67.530 1.00 27.37 269 ILE A N 1
ATOM 2165 C CA . ILE A 1 272 ? 11.776 -4.530 67.114 1.00 30.23 269 ILE A CA 1
ATOM 2166 C C . ILE A 1 272 ? 12.366 -4.516 65.705 1.00 32.31 269 ILE A C 1
ATOM 2167 O O . ILE A 1 272 ? 12.746 -3.461 65.207 1.00 33.03 269 ILE A O 1
ATOM 2172 N N . SER A 1 273 ? 12.418 -5.669 65.041 1.00 33.04 270 SER A N 1
ATOM 2173 C CA . SER A 1 273 ? 13.176 -5.779 63.798 1.00 35.39 270 SER A CA 1
ATOM 2174 C C . SER A 1 273 ? 12.294 -5.423 62.604 1.00 38.28 270 SER A C 1
ATOM 2175 O O . SER A 1 273 ? 11.079 -5.356 62.731 1.00 39.25 270 SER A O 1
ATOM 2178 N N . TYR A 1 274 ? 12.941 -5.218 61.462 1.00 40.75 271 TYR A N 1
ATOM 2179 C CA . TYR A 1 274 ? 12.348 -4.730 60.224 1.00 43.70 271 TYR A CA 1
ATOM 2180 C C . TYR A 1 274 ? 12.542 -5.709 59.076 1.00 44.85 271 TYR A C 1
ATOM 2181 O O . TYR A 1 274 ? 13.038 -5.329 58.013 1.00 46.16 271 TYR A O 1
ATOM 2190 N N . VAL A 1 275 ? 12.171 -6.968 59.292 1.00 45.91 272 VAL A N 1
ATOM 2191 C CA . VAL A 1 275 ? 12.186 -7.958 58.218 1.00 47.03 272 VAL A CA 1
ATOM 2192 C C . VAL A 1 275 ? 10.747 -8.335 57.858 1.00 47.68 272 VAL A C 1
ATOM 2193 O O . VAL A 1 275 ? 10.364 -8.262 56.689 1.00 48.24 272 VAL A O 1
ATOM 2197 N N . VAL B 1 8 ? 35.634 12.093 71.945 1.00 40.05 5 VAL B N 1
ATOM 2198 C CA . VAL B 1 8 ? 35.555 10.591 72.027 1.00 40.03 5 VAL B CA 1
ATOM 2199 C C . VAL B 1 8 ? 36.953 9.941 71.910 1.00 39.47 5 VAL B C 1
ATOM 2200 O O . VAL B 1 8 ? 37.726 10.248 71.006 1.00 39.97 5 VAL B O 1
ATOM 2204 N N . GLU B 1 9 ? 37.260 9.036 72.833 1.00 37.78 6 GLU B N 1
ATOM 2205 C CA . GLU B 1 9 ? 38.517 8.312 72.847 1.00 36.37 6 GLU B CA 1
ATOM 2206 C C . GLU B 1 9 ? 38.209 6.855 72.465 1.00 34.94 6 GLU B C 1
ATOM 2207 O O . GLU B 1 9 ? 37.488 6.171 73.169 1.00 32.97 6 GLU B O 1
ATOM 2213 N N A LYS B 1 10 ? 38.759 6.424 71.329 0.50 34.24 7 LYS B N 1
ATOM 2214 N N B LYS B 1 10 ? 38.789 6.397 71.365 0.50 34.13 7 LYS B N 1
ATOM 2215 C CA A LYS B 1 10 ? 38.565 5.077 70.797 0.50 33.85 7 LYS B CA 1
ATOM 2216 C CA B LYS B 1 10 ? 38.475 5.080 70.843 0.50 33.60 7 LYS B CA 1
ATOM 2217 C C A LYS B 1 10 ? 39.362 4.024 71.582 0.50 33.20 7 LYS B C 1
ATOM 2218 C C B LYS B 1 10 ? 39.352 3.974 71.452 0.50 33.07 7 LYS B C 1
ATOM 2219 O O A LYS B 1 10 ? 40.570 4.174 71.824 0.50 32.64 7 LYS B O 1
ATOM 2220 O O B LYS B 1 10 ? 40.592 4.060 71.470 0.50 32.61 7 LYS B O 1
ATOM 2231 N N . GLN B 1 11 ? 38.672 2.957 71.977 1.00 31.81 8 GLN B N 1
ATOM 2232 C CA . GLN B 1 11 ? 39.260 1.899 72.746 1.00 31.48 8 GLN B CA 1
ATOM 2233 C C . GLN B 1 11 ? 38.891 0.513 72.210 1.00 31.01 8 GLN B C 1
ATOM 2234 O O . GLN B 1 11 ? 38.145 0.402 71.211 1.00 30.24 8 GLN B O 1
ATOM 2240 N N . GLN B 1 12 ? 39.443 -0.522 72.848 1.00 30.98 9 GLN B N 1
ATOM 2241 C CA . GLN B 1 12 ? 39.049 -1.910 72.639 1.00 31.71 9 GLN 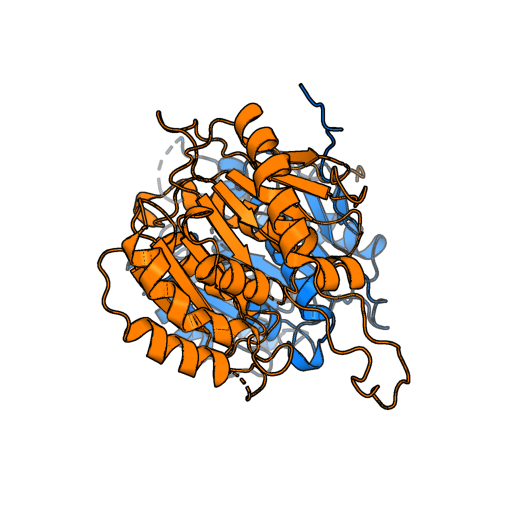B CA 1
ATOM 2242 C C . GLN B 1 12 ? 38.332 -2.429 73.871 1.00 31.62 9 GLN B C 1
ATOM 2243 O O . GLN B 1 12 ? 38.690 -2.056 75.009 1.00 31.26 9 GLN B O 1
ATOM 2249 N N . ILE B 1 13 ? 37.313 -3.276 73.655 1.00 30.61 10 ILE B N 1
ATOM 2250 C CA . ILE B 1 13 ? 36.595 -3.882 74.771 1.00 30.12 10 ILE B CA 1
ATOM 2251 C C . ILE B 1 13 ? 37.491 -4.974 75.353 1.00 30.85 10 ILE B C 1
ATOM 2252 O O . ILE B 1 13 ? 37.911 -5.888 74.629 1.00 29.75 10 ILE B O 1
ATOM 2257 N N . ILE B 1 14 ? 37.764 -4.875 76.650 1.00 31.42 11 ILE B N 1
ATOM 2258 C CA . ILE B 1 14 ? 38.535 -5.873 77.346 1.00 34.27 11 ILE B CA 1
ATOM 2259 C C . ILE B 1 14 ? 37.767 -6.358 78.545 1.00 34.72 11 ILE B C 1
ATOM 2260 O O . ILE B 1 14 ? 37.630 -5.605 79.508 1.00 37.24 11 ILE B O 1
ATOM 2265 N N . THR B 1 15 ? 37.334 -7.615 78.538 1.00 34.96 12 THR B N 1
ATOM 2266 C CA . THR B 1 15 ? 36.513 -8.084 79.634 1.00 35.99 12 THR B CA 1
ATOM 2267 C C . THR B 1 15 ? 37.261 -8.603 80.814 1.00 35.84 12 THR B C 1
ATOM 2268 O O . THR B 1 15 ? 38.088 -9.507 80.694 1.00 35.03 12 THR B O 1
ATOM 2272 N N . SER B 1 16 ? 36.906 -8.035 81.961 1.00 35.99 13 SER B N 1
ATOM 2273 C CA . SER B 1 16 ? 37.433 -8.441 83.228 1.00 36.59 13 SER B CA 1
ATOM 2274 C C . SER B 1 16 ? 37.308 -9.962 83.463 1.00 36.01 13 SER B C 1
ATOM 2275 O O . SER B 1 16 ? 36.300 -10.579 83.098 1.00 36.05 13 SER B O 1
ATOM 2278 N N . ASN B 1 17 ? 38.327 -10.541 84.109 1.00 35.08 14 ASN B N 1
ATOM 2279 C CA . ASN B 1 17 ? 38.293 -11.940 84.545 1.00 35.32 14 ASN B CA 1
ATOM 2280 C C . ASN B 1 17 ? 38.108 -12.907 83.375 1.00 34.07 14 ASN B C 1
ATOM 2281 O O . ASN B 1 17 ? 37.495 -13.969 83.501 1.00 33.74 14 ASN B O 1
ATOM 2286 N N . THR B 1 18 ? 38.612 -12.500 82.222 1.00 33.68 15 THR B N 1
ATOM 2287 C CA . THR B 1 18 ? 38.653 -13.379 81.084 1.00 33.02 15 THR B CA 1
ATOM 2288 C C . THR B 1 18 ? 40.050 -13.412 80.459 1.00 33.08 15 THR B C 1
ATOM 2289 O O . THR B 1 18 ? 40.900 -12.519 80.681 1.00 31.86 15 THR B O 1
ATOM 2293 N N . GLU B 1 19 ? 40.280 -14.459 79.693 1.00 32.84 16 GLU B N 1
ATOM 2294 C CA . GLU B 1 19 ? 41.519 -14.642 78.974 1.00 33.17 16 GLU B CA 1
ATOM 2295 C C . GLU B 1 19 ? 41.293 -15.572 77.801 1.00 32.58 16 GLU B C 1
ATOM 2296 O O . GLU B 1 19 ? 40.239 -16.232 77.722 1.00 32.37 16 GLU B O 1
ATOM 2302 N N . GLN B 1 20 ? 42.251 -15.556 76.877 1.00 31.85 17 GLN B N 1
ATOM 2303 C CA . GLN B 1 20 ? 42.246 -16.350 75.656 1.00 31.94 17 GLN B CA 1
ATOM 2304 C C . GLN B 1 20 ? 43.533 -17.148 75.591 1.00 32.88 17 GLN B C 1
ATOM 2305 O O . GLN B 1 20 ? 44.627 -16.604 75.908 1.00 32.47 17 GLN B O 1
ATOM 2311 N N . TRP B 1 21 ? 43.415 -18.425 75.229 1.00 32.74 18 TRP B N 1
ATOM 2312 C CA . TRP B 1 21 ? 44.602 -19.284 75.011 1.00 33.64 18 TRP B CA 1
ATOM 2313 C C . TRP B 1 21 ? 44.637 -19.769 73.580 1.00 35.14 18 TRP B C 1
ATOM 2314 O O . TRP B 1 21 ? 43.593 -20.107 72.999 1.00 35.32 18 TRP B O 1
ATOM 2325 N N . LYS B 1 22 ? 45.842 -19.801 73.024 1.00 36.48 19 LYS B N 1
ATOM 2326 C CA . LYS B 1 22 ? 46.122 -20.453 71.756 1.00 38.06 19 LYS B CA 1
ATOM 2327 C C . LYS B 1 22 ? 46.690 -21.853 72.063 1.00 38.19 19 LYS B C 1
ATOM 2328 O O . LYS B 1 22 ? 47.621 -21.994 72.872 1.00 38.35 19 LYS B O 1
ATOM 2342 N N . TYR B 1 24 ? 47.475 -25.920 70.069 1.00 39.42 21 TYR B N 1
ATOM 2343 C CA . TYR B 1 24 ? 47.452 -26.865 68.953 1.00 39.68 21 TYR B CA 1
ATOM 2344 C C . TYR B 1 24 ? 47.291 -28.296 69.474 1.00 39.80 21 TYR B C 1
ATOM 2345 O O . TYR B 1 24 ? 47.968 -28.683 70.421 1.00 39.88 21 TYR B O 1
ATOM 2354 N N . SER B 1 25 ? 46.388 -29.074 68.889 1.00 39.66 22 SER B N 1
ATOM 2355 C CA . SER B 1 25 ? 46.244 -30.465 69.311 1.00 40.37 22 SER B CA 1
ATOM 2356 C C . SER B 1 25 ? 47.563 -31.202 69.067 1.00 41.47 22 SER B C 1
ATOM 2357 O O . SER B 1 25 ? 48.293 -30.886 68.106 1.00 40.82 22 SER B O 1
ATOM 2360 N N . LYS B 1 26 ? 47.869 -32.148 69.957 1.00 43.14 23 LYS B N 1
ATOM 2361 C CA . LYS B 1 26 ? 49.135 -32.913 69.919 1.00 45.27 23 LYS B CA 1
ATOM 2362 C C . LYS B 1 26 ? 49.262 -33.703 68.614 1.00 45.43 23 LYS B C 1
ATOM 2363 O O . LYS B 1 26 ? 50.264 -33.591 67.912 1.00 45.88 23 LYS B O 1
ATOM 2369 N N . LEU B 1 27 ? 48.215 -34.464 68.292 1.00 45.94 24 LEU B N 1
ATOM 2370 C CA . LEU B 1 27 ? 48.210 -35.405 67.180 1.00 46.12 24 LEU B CA 1
ATOM 2371 C C . LEU B 1 27 ? 48.180 -34.742 65.789 1.00 46.16 24 LEU B C 1
ATOM 2372 O O . LEU B 1 27 ? 48.876 -35.189 64.876 1.00 45.94 24 LEU B O 1
ATOM 2377 N N . GLU B 1 28 ? 47.367 -33.697 65.622 1.00 45.04 25 GLU B N 1
ATOM 2378 C CA . GLU B 1 28 ? 47.097 -33.151 64.283 1.00 44.30 25 GLU B CA 1
ATOM 2379 C C . GLU B 1 28 ? 47.678 -31.751 64.061 1.00 42.51 25 GLU B C 1
ATOM 2380 O O . GLU B 1 28 ? 47.741 -31.276 62.921 1.00 42.37 25 GLU B O 1
ATOM 2386 N N . GLY B 1 29 ? 48.094 -31.084 65.136 1.00 40.76 26 GLY B N 1
ATOM 2387 C CA . GLY B 1 29 ? 48.453 -29.648 65.050 1.00 39.45 26 GLY B CA 1
ATOM 2388 C C . GLY B 1 29 ? 47.274 -28.701 64.733 1.00 38.04 26 GLY B C 1
ATOM 2389 O O . GLY B 1 29 ? 47.467 -27.596 64.217 1.00 38.09 26 GLY B O 1
ATOM 2390 N N A LYS B 1 30 ? 46.049 -29.161 65.006 0.50 37.46 27 LYS B N 1
ATOM 2391 N N B LYS B 1 30 ? 46.058 -29.130 65.052 0.50 37.81 27 LYS B N 1
ATOM 2392 C CA A LYS B 1 30 ? 44.848 -28.318 64.866 0.50 36.31 27 LYS B CA 1
ATOM 2393 C CA B LYS B 1 30 ? 44.881 -28.297 64.804 0.50 37.02 27 LYS B CA 1
ATOM 2394 C C A LYS B 1 30 ? 44.878 -27.149 65.851 0.50 35.86 27 LYS B C 1
ATOM 2395 C C B LYS B 1 30 ? 44.763 -27.167 65.832 0.50 36.25 27 LYS B C 1
ATOM 2396 O O A LYS B 1 30 ? 45.020 -27.354 67.063 0.50 35.37 27 LYS B O 1
ATOM 2397 O O B LYS B 1 30 ? 44.700 -27.418 67.042 0.50 35.79 27 LYS B O 1
ATOM 2408 N N . GLU B 1 31 ? 44.719 -25.929 65.337 1.00 35.72 28 GLU B N 1
ATOM 2409 C CA . GLU B 1 31 ? 44.697 -24.744 66.196 1.00 35.38 28 GLU B CA 1
ATOM 2410 C C . GLU B 1 31 ? 43.314 -24.446 66.782 1.00 34.95 28 GLU B C 1
ATOM 2411 O O . GLU B 1 31 ? 42.304 -24.375 66.054 1.00 34.47 28 GLU B O 1
ATOM 2417 N N . TYR B 1 32 ? 43.295 -24.267 68.101 1.00 34.21 29 TYR B N 1
ATOM 2418 C CA . TYR B 1 32 ? 42.090 -23.901 68.841 1.00 33.72 29 TYR B CA 1
ATOM 2419 C C . TYR B 1 32 ? 42.267 -22.562 69.544 1.00 33.10 29 TYR B C 1
ATOM 2420 O O . TYR B 1 32 ? 43.379 -22.214 69.946 1.00 32.73 29 TYR B O 1
ATOM 2429 N N . GLN B 1 33 ? 41.169 -21.817 69.673 1.00 32.44 30 GLN B N 1
ATOM 2430 C CA . GLN B 1 33 ? 41.118 -20.596 70.471 1.00 31.46 30 GLN B CA 1
ATOM 2431 C C . GLN B 1 33 ? 40.254 -20.867 71.692 1.00 31.39 30 GLN B C 1
ATOM 2432 O O . GLN B 1 33 ? 39.046 -21.089 71.568 1.00 30.94 30 GLN B O 1
ATOM 2438 N N . ILE B 1 34 ? 40.845 -20.856 72.876 1.00 30.63 31 ILE B N 1
ATOM 2439 C CA . ILE B 1 34 ? 40.093 -21.168 74.091 1.00 30.85 31 ILE B CA 1
ATOM 2440 C C . ILE B 1 34 ? 39.778 -19.854 74.803 1.00 31.68 31 ILE B C 1
ATOM 2441 O O . ILE B 1 34 ? 40.684 -19.025 75.005 1.00 32.24 31 ILE B O 1
ATOM 2446 N N . HIS B 1 35 ? 38.511 -19.646 75.185 1.00 31.77 32 HIS B N 1
ATOM 2447 C CA . HIS B 1 35 ? 38.154 -18.460 75.962 1.00 32.45 32 HIS B CA 1
ATOM 2448 C C . HIS B 1 35 ? 37.799 -18.916 77.365 1.00 32.50 32 HIS B C 1
ATOM 2449 O O . HIS B 1 35 ? 37.085 -19.907 77.532 1.00 31.60 32 HIS B O 1
ATOM 2456 N N . ILE B 1 36 ? 38.334 -18.228 78.374 1.00 31.66 33 ILE B N 1
ATOM 2457 C CA . ILE B 1 36 ? 38.041 -18.587 79.770 1.00 32.09 33 ILE B CA 1
ATOM 2458 C C . ILE B 1 36 ? 37.515 -17.434 80.620 1.00 32.60 33 ILE B C 1
ATOM 2459 O O . ILE B 1 36 ? 38.097 -16.352 80.636 1.00 32.22 33 ILE B O 1
ATOM 2464 N N . SER B 1 37 ? 36.432 -17.697 81.341 1.00 31.99 34 SER B N 1
ATOM 2465 C CA . SER B 1 37 ? 35.801 -16.738 82.234 1.00 33.22 34 SER B CA 1
ATOM 2466 C C . SER B 1 37 ? 35.914 -17.341 83.621 1.00 33.66 34 SER B C 1
ATOM 2467 O O . SER B 1 37 ? 35.620 -18.534 83.830 1.00 33.91 34 SER B O 1
ATOM 2470 N N . LYS B 1 38 ? 36.374 -16.538 84.569 1.00 33.21 35 LYS B N 1
ATOM 2471 C CA . LYS B 1 38 ? 36.429 -16.970 85.944 1.00 33.66 35 LYS B CA 1
ATOM 2472 C C . LYS B 1 38 ? 35.489 -16.107 86.784 1.00 33.19 35 LYS B C 1
ATOM 2473 O O . LYS B 1 38 ? 35.487 -14.880 86.636 1.00 32.76 35 LYS B O 1
ATOM 2479 N N . PRO B 1 39 ? 34.692 -16.725 87.663 1.00 33.82 36 PRO B N 1
ATOM 2480 C CA . PRO B 1 39 ? 33.899 -15.920 88.609 1.00 34.71 36 PRO B CA 1
ATOM 2481 C C . PRO B 1 39 ? 34.741 -14.987 89.473 1.00 34.92 36 PRO B C 1
ATOM 2482 O O . PRO B 1 39 ? 35.877 -15.319 89.813 1.00 34.81 36 PRO B O 1
ATOM 2486 N N . LYS B 1 40 ? 34.185 -13.819 89.777 1.00 36.19 37 LYS B N 1
ATOM 2487 C CA . LYS B 1 40 ? 34.702 -12.881 90.778 1.00 38.04 37 LYS B CA 1
ATOM 2488 C C . LYS B 1 40 ? 34.715 -13.509 92.200 1.00 38.21 37 LYS B C 1
ATOM 2489 O O . LYS B 1 40 ? 35.724 -13.410 92.926 1.00 37.73 37 LYS B O 1
ATOM 2495 N N . GLN B 1 41 ? 33.595 -14.142 92.576 1.00 39.15 38 GLN B N 1
ATOM 2496 C CA . GLN B 1 41 ? 33.444 -14.907 93.830 1.00 40.20 38 GLN B CA 1
ATOM 2497 C C . GLN B 1 41 ? 34.557 -15.969 93.949 1.00 39.97 38 GLN B C 1
ATOM 2498 O O . GLN B 1 41 ? 34.944 -16.577 92.948 1.00 39.42 38 GLN B O 1
ATOM 2504 N N . PRO B 1 42 ? 35.059 -16.217 95.173 1.00 39.56 39 PRO B N 1
ATOM 2505 C CA . PRO B 1 42 ? 36.137 -17.210 95.310 1.00 39.22 39 PRO B CA 1
ATOM 2506 C C . PRO B 1 42 ? 35.623 -18.631 95.091 1.00 38.66 39 PRO B C 1
ATOM 2507 O O . PRO B 1 42 ? 34.431 -18.882 95.291 1.00 38.00 39 PRO B O 1
ATOM 2511 N N . ALA B 1 43 ? 36.522 -19.540 94.713 1.00 38.38 40 ALA B N 1
ATOM 2512 C CA . ALA B 1 43 ? 36.180 -20.948 94.526 1.00 39.38 40 ALA B CA 1
ATOM 2513 C C . ALA B 1 43 ? 35.642 -21.569 95.804 1.00 40.16 40 ALA B C 1
ATOM 2514 O O . ALA B 1 43 ? 36.160 -21.285 96.884 1.00 40.18 40 ALA B O 1
ATOM 2516 N N . PRO B 1 44 ? 34.610 -22.436 95.703 1.00 40.74 41 PRO B N 1
ATOM 2517 C CA . PRO B 1 44 ? 34.298 -23.175 96.940 1.00 41.35 41 PRO B CA 1
ATOM 2518 C C . PRO B 1 44 ? 35.471 -24.103 97.289 1.00 41.81 41 PRO B C 1
ATOM 2519 O O . PRO B 1 44 ? 36.358 -24.324 96.451 1.00 41.40 41 PRO B O 1
ATOM 2523 N N . ASP B 1 45 ? 35.496 -24.632 98.512 1.00 43.14 42 ASP B N 1
ATOM 2524 C CA . ASP B 1 45 ? 36.600 -25.506 98.949 1.00 43.76 42 ASP B CA 1
ATOM 2525 C C . ASP B 1 45 ? 36.993 -26.578 97.927 1.00 43.26 42 ASP B C 1
ATOM 2526 O O . ASP B 1 45 ? 38.176 -26.831 97.703 1.00 43.45 42 ASP B O 1
ATOM 2531 N N . SER B 1 46 ? 36.003 -27.198 97.297 1.00 42.85 43 SER B N 1
ATOM 2532 C CA . SER B 1 46 ? 36.277 -28.271 96.342 1.00 42.10 43 SER B CA 1
ATOM 2533 C C . SER B 1 46 ? 36.439 -27.773 94.888 1.00 40.75 43 SER B C 1
ATOM 2534 O O . SER B 1 46 ? 36.523 -28.574 93.954 1.00 40.18 43 SER B O 1
ATOM 2537 N N . GLY B 1 47 ? 36.506 -26.452 94.706 1.00 39.13 44 GLY B N 1
ATOM 2538 C CA . GLY B 1 47 ? 36.708 -25.871 93.378 1.00 37.73 44 GLY B CA 1
ATOM 2539 C C . GLY B 1 47 ? 35.450 -25.390 92.643 1.00 36.56 44 GLY B C 1
ATOM 2540 O O . GLY B 1 47 ? 34.313 -25.678 93.037 1.00 36.19 44 GLY B O 1
ATOM 2541 N N . TYR B 1 48 ? 35.674 -24.651 91.562 1.00 35.15 45 TYR B N 1
ATOM 2542 C CA . TYR B 1 48 ? 34.579 -24.130 90.752 1.00 34.42 45 TYR B CA 1
ATOM 2543 C C . TYR B 1 48 ? 33.984 -25.218 89.858 1.00 33.11 45 TYR B C 1
ATOM 2544 O O . TYR B 1 48 ? 34.731 -25.927 89.195 1.00 32.56 45 TYR B O 1
ATOM 2553 N N . PRO B 1 49 ? 32.635 -25.283 89.768 1.00 33.02 46 PRO B N 1
ATOM 2554 C CA . PRO B 1 49 ? 32.031 -26.033 88.675 1.00 32.43 46 PRO B CA 1
ATOM 2555 C C . PRO B 1 49 ? 32.538 -25.448 87.348 1.00 31.22 46 PRO B C 1
ATOM 2556 O O . PRO B 1 49 ? 32.952 -24.295 87.308 1.00 31.24 46 PRO B O 1
ATOM 2560 N N . VAL B 1 50 ? 32.484 -26.209 86.263 1.00 29.98 47 VAL B N 1
ATOM 2561 C CA . VAL B 1 50 ? 33.043 -25.717 85.002 1.00 28.91 47 VAL B CA 1
ATOM 2562 C C . VAL B 1 50 ? 32.121 -26.071 83.820 1.00 27.64 47 VAL B C 1
ATOM 2563 O O . VAL B 1 50 ? 31.566 -27.185 83.764 1.00 27.61 47 VAL B O 1
ATOM 2567 N N . ILE B 1 51 ? 31.952 -25.134 82.891 1.00 26.66 48 ILE B N 1
ATOM 2568 C CA . ILE B 1 51 ? 31.077 -25.388 81.731 1.00 26.93 48 ILE B CA 1
ATOM 2569 C C . ILE B 1 51 ? 31.923 -25.321 80.466 1.00 26.86 48 ILE B C 1
ATOM 2570 O O . ILE B 1 51 ? 32.496 -24.268 80.172 1.00 27.67 48 ILE B O 1
ATOM 2575 N N . TYR B 1 52 ? 31.991 -26.424 79.718 1.00 25.94 49 TYR B N 1
ATOM 2576 C CA . TYR B 1 52 ? 32.678 -26.416 78.452 1.00 26.98 49 TYR B CA 1
ATOM 2577 C C . TYR B 1 52 ? 31.657 -26.144 77.351 1.00 27.01 49 TYR B C 1
ATOM 2578 O O . TYR B 1 52 ? 30.639 -26.881 77.236 1.00 27.93 49 TYR B O 1
ATOM 2587 N N . VAL B 1 53 ? 31.918 -25.095 76.566 1.00 26.68 50 VAL B N 1
ATOM 2588 C CA . VAL B 1 53 ? 30.966 -24.567 75.574 1.00 26.50 50 VAL B CA 1
ATOM 2589 C C . VAL B 1 53 ? 31.582 -24.786 74.194 1.00 26.22 50 VAL B C 1
ATOM 2590 O O . VAL B 1 53 ? 32.524 -24.109 73.813 1.00 26.07 50 VAL B O 1
ATOM 2594 N N . LEU B 1 54 ? 31.059 -25.750 73.441 1.00 27.21 51 LEU B N 1
ATOM 2595 C CA . LEU B 1 54 ? 31.507 -25.941 72.044 1.00 26.82 51 LEU B CA 1
ATOM 2596 C C . LEU B 1 54 ? 30.985 -24.786 71.138 1.00 27.34 51 LEU B C 1
ATOM 2597 O O . LEU B 1 54 ? 30.006 -24.109 71.498 1.00 26.66 51 LEU B O 1
ATOM 2602 N N . ASP B 1 55 ? 31.628 -24.558 69.977 1.00 26.58 52 ASP B N 1
ATOM 2603 C CA . ASP B 1 55 ? 31.404 -23.326 69.204 1.00 27.17 52 ASP B CA 1
ATOM 2604 C C . ASP B 1 55 ? 31.577 -22.108 70.140 1.00 26.80 52 ASP B C 1
ATOM 2605 O O . ASP B 1 55 ? 30.705 -21.199 70.208 1.00 25.38 52 ASP B O 1
ATOM 2610 N N . GLY B 1 56 ? 32.652 -22.128 70.930 1.00 26.37 53 GLY B N 1
ATOM 2611 C CA . GLY B 1 56 ? 32.940 -21.015 71.869 1.00 27.54 53 GLY B CA 1
ATOM 2612 C C . GLY B 1 56 ? 32.835 -19.620 71.256 1.00 26.73 53 GLY B C 1
ATOM 2613 O O . GLY B 1 56 ? 32.277 -18.690 71.874 1.00 27.63 53 GLY B O 1
ATOM 2614 N N . ASN B 1 57 ? 33.316 -19.445 70.017 1.00 25.70 54 ASN B N 1
ATOM 2615 C CA . ASN B 1 57 ? 33.243 -18.111 69.394 1.00 26.07 54 ASN B CA 1
ATOM 2616 C C . ASN B 1 57 ? 31.807 -17.593 69.333 1.00 25.13 54 ASN B C 1
ATOM 2617 O O . ASN B 1 57 ? 31.597 -16.385 69.286 1.00 25.64 54 ASN B O 1
ATOM 2622 N N . ALA B 1 58 ? 30.850 -18.520 69.262 1.00 25.45 55 ALA B N 1
ATOM 2623 C CA . ALA B 1 58 ? 29.431 -18.174 69.057 1.00 25.12 55 ALA B CA 1
ATOM 2624 C C . ALA B 1 58 ? 28.711 -17.870 70.356 1.00 25.72 55 ALA B C 1
ATOM 2625 O O . ALA B 1 58 ? 27.834 -16.988 70.382 1.00 25.70 55 ALA B O 1
ATOM 2627 N N . PHE B 1 59 ? 29.081 -18.583 71.424 1.00 23.97 56 PHE B N 1
ATOM 2628 C CA . PHE B 1 59 ? 28.260 -18.645 72.639 1.00 25.00 56 PHE B CA 1
ATOM 2629 C C . PHE B 1 59 ? 28.983 -18.278 73.954 1.00 24.55 56 PHE B C 1
ATOM 2630 O O . PHE B 1 59 ? 28.338 -18.134 75.003 1.00 25.06 56 PHE B O 1
ATOM 2638 N N . PHE B 1 60 ? 30.300 -18.105 73.915 1.00 24.55 57 PHE B N 1
ATOM 2639 C CA . PHE B 1 60 ? 31.038 -17.883 75.188 1.00 25.53 57 PHE B CA 1
ATOM 2640 C C . PHE B 1 60 ? 30.520 -16.648 75.964 1.00 25.49 57 PHE B C 1
ATOM 2641 O O . PHE B 1 60 ? 30.288 -16.710 77.185 1.00 25.24 57 PHE B O 1
ATOM 2649 N N . GLN B 1 61 ? 30.366 -15.523 75.280 1.00 25.27 58 GLN B N 1
ATOM 2650 C CA . GLN B 1 61 ? 30.059 -14.254 76.018 1.00 26.35 58 GLN B CA 1
ATOM 2651 C C . GLN B 1 61 ? 28.633 -14.333 76.601 1.00 25.32 58 GLN B C 1
ATOM 2652 O O . GLN B 1 61 ? 28.389 -13.900 77.732 1.00 25.53 58 GLN B O 1
ATOM 2658 N N . THR B 1 62 ? 27.721 -14.961 75.852 1.00 25.09 59 THR B N 1
ATOM 2659 C CA . THR B 1 62 ? 26.360 -15.220 76.357 1.00 25.85 59 THR B CA 1
ATOM 2660 C C . THR B 1 62 ? 26.361 -16.038 77.655 1.00 25.14 59 THR B C 1
ATOM 2661 O O . THR B 1 62 ? 25.676 -15.681 78.650 1.00 25.99 59 THR B O 1
ATOM 2665 N N . PHE B 1 63 ? 27.148 -17.120 77.680 1.00 25.14 60 PHE B N 1
ATOM 2666 C CA . PHE B 1 63 ? 27.278 -17.897 78.903 1.00 23.90 60 PHE B CA 1
ATOM 2667 C C . PHE B 1 63 ? 27.916 -17.062 79.982 1.00 24.90 60 PHE B C 1
ATOM 2668 O O . PHE B 1 63 ? 27.426 -17.026 81.133 1.00 24.55 60 PHE B O 1
ATOM 2676 N N . HIS B 1 64 ? 29.038 -16.420 79.626 1.00 25.61 61 HIS B N 1
ATOM 2677 C CA . HIS B 1 64 ? 29.772 -15.578 80.593 1.00 26.63 61 HIS B CA 1
ATOM 2678 C C . HIS B 1 64 ? 28.815 -14.553 81.241 1.00 25.60 61 HIS B C 1
ATOM 2679 O O . HIS B 1 64 ? 28.723 -14.466 82.491 1.00 24.35 61 HIS B O 1
ATOM 2686 N N . GLU B 1 65 ? 28.077 -13.801 80.403 1.00 26.00 62 GLU B N 1
ATOM 2687 C CA . GLU B 1 65 ? 27.237 -12.673 80.923 1.00 26.05 62 GLU B CA 1
ATOM 2688 C C . GLU B 1 65 ? 26.126 -13.169 81.850 1.00 26.28 62 GLU B C 1
ATOM 2689 O O . GLU B 1 65 ? 25.879 -12.601 82.916 1.00 26.30 62 GLU B O 1
ATOM 2695 N N . ALA B 1 66 ? 25.459 -14.241 81.447 1.00 26.02 63 ALA B N 1
ATOM 2696 C CA . ALA B 1 66 ? 24.367 -14.829 82.237 1.00 26.15 63 ALA B CA 1
ATOM 2697 C C . ALA B 1 66 ? 24.853 -15.364 83.588 1.00 25.80 63 ALA B C 1
ATOM 2698 O O . ALA B 1 66 ? 24.216 -15.119 84.612 1.00 25.23 63 ALA B O 1
ATOM 2700 N N . VAL B 1 67 ? 25.979 -16.080 83.582 1.00 26.26 64 VAL B N 1
ATOM 2701 C CA . VAL B 1 67 ? 26.531 -16.600 84.849 1.00 26.87 64 VAL B CA 1
ATOM 2702 C C . VAL B 1 67 ? 26.928 -15.439 85.755 1.00 26.84 64 VAL B C 1
ATOM 2703 O O . VAL B 1 67 ? 26.606 -15.434 86.964 1.00 26.73 64 VAL B O 1
ATOM 2707 N N . LYS B 1 68 ? 27.592 -14.440 85.168 1.00 27.70 65 LYS B N 1
ATOM 2708 C CA . LYS B 1 68 ? 28.090 -13.286 85.937 1.00 27.64 65 LYS B CA 1
ATOM 2709 C C . LYS B 1 68 ? 26.929 -12.570 86.654 1.00 28.17 65 LYS B C 1
ATOM 2710 O O . LYS B 1 68 ? 27.037 -12.241 87.848 1.00 27.23 65 LYS B O 1
ATOM 2716 N N . ILE B 1 69 ? 25.793 -12.380 85.953 1.00 26.48 66 ILE B N 1
ATOM 2717 C CA . ILE B 1 69 ? 24.618 -11.746 86.536 1.00 26.26 66 ILE B CA 1
ATOM 2718 C C . ILE B 1 69 ? 23.879 -12.674 87.513 1.00 26.61 66 ILE B C 1
ATOM 2719 O O . ILE B 1 69 ? 23.601 -12.296 88.650 1.00 26.22 66 ILE B O 1
ATOM 2724 N N . GLN B 1 70 ? 23.549 -13.869 87.058 1.00 24.90 67 GLN B N 1
ATOM 2725 C CA . GLN B 1 70 ? 22.646 -14.744 87.788 1.00 27.48 67 GLN B CA 1
ATOM 2726 C C . GLN B 1 70 ? 23.277 -15.402 89.012 1.00 27.47 67 GLN B C 1
ATOM 2727 O O . GLN B 1 70 ? 22.596 -15.629 90.008 1.00 27.96 67 GLN B O 1
ATOM 2733 N N . SER B 1 71 ? 24.582 -15.648 88.947 1.00 27.87 68 SER B N 1
ATOM 2734 C CA . SER B 1 71 ? 25.242 -16.398 90.013 1.00 29.54 68 SER B CA 1
ATOM 2735 C C . SER B 1 71 ? 25.478 -15.558 91.275 1.00 30.56 68 SER B C 1
ATOM 2736 O O . SER B 1 71 ? 25.786 -16.120 92.320 1.00 30.29 68 SER B O 1
ATOM 2739 N N . VAL B 1 72 ? 25.309 -14.232 91.176 1.00 31.93 69 VAL B N 1
ATOM 2740 C CA . VAL B 1 72 ? 25.437 -13.306 92.324 1.00 34.70 69 VAL B CA 1
ATOM 2741 C C . VAL B 1 72 ? 24.376 -13.594 93.393 1.00 35.21 69 VAL B C 1
ATOM 2742 O O . VAL B 1 72 ? 24.647 -13.481 94.596 1.00 35.26 69 VAL B O 1
ATOM 2746 N N A ARG B 1 73 ? 23.176 -13.958 92.939 0.50 35.31 70 ARG B N 1
ATOM 2747 N N B ARG B 1 73 ? 23.162 -13.935 92.963 0.50 35.43 70 ARG B N 1
ATOM 2748 C CA A ARG B 1 73 ? 22.026 -14.165 93.821 0.50 36.18 70 ARG B CA 1
ATOM 2749 C CA B ARG B 1 73 ? 22.057 -14.168 93.901 0.50 36.39 70 ARG B CA 1
ATOM 2750 C C A ARG B 1 73 ? 21.514 -15.590 93.616 0.50 35.92 70 ARG B C 1
ATOM 2751 C C B ARG B 1 73 ? 21.514 -15.578 93.665 0.50 36.03 70 ARG B C 1
ATOM 2752 O O A ARG B 1 73 ? 20.354 -15.804 93.263 0.50 35.51 70 ARG B O 1
ATOM 2753 O O B ARG B 1 73 ? 20.342 -15.769 93.336 0.50 35.60 70 ARG B O 1
ATOM 2768 N N . ALA B 1 74 ? 22.401 -16.553 93.851 1.00 36.19 71 ALA B N 1
ATOM 2769 C CA . ALA B 1 74 ? 22.147 -17.962 93.526 1.00 37.35 71 ALA B CA 1
ATOM 2770 C C . ALA B 1 74 ? 20.936 -18.593 94.195 1.00 37.83 71 ALA B C 1
ATOM 2771 O O . ALA B 1 74 ? 20.300 -19.456 93.601 1.00 38.02 71 ALA B O 1
ATOM 2773 N N . GLU B 1 75 ? 20.605 -18.155 95.413 1.00 39.13 72 GLU B N 1
ATOM 2774 C CA . GLU B 1 75 ? 19.432 -18.679 96.107 1.00 40.01 72 GLU B CA 1
ATOM 2775 C C . GLU B 1 75 ? 18.161 -18.180 95.423 1.00 39.34 72 GLU B C 1
ATOM 2776 O O . GLU B 1 75 ? 17.125 -18.838 95.450 1.00 39.37 72 GLU B O 1
ATOM 2782 N N . LYS B 1 76 ? 18.243 -17.033 94.771 1.00 38.72 73 LYS B N 1
ATOM 2783 C CA . LYS B 1 76 ? 17.108 -16.548 94.022 1.00 38.17 73 LYS B CA 1
ATOM 2784 C C . LYS B 1 76 ? 17.112 -17.108 92.575 1.00 36.76 73 LYS B C 1
ATOM 2785 O O . LYS B 1 76 ? 16.059 -17.496 92.052 1.00 37.22 73 LYS B O 1
ATOM 2791 N N . THR B 1 77 ? 18.276 -17.160 91.932 1.00 34.11 74 THR B N 1
ATOM 2792 C CA . THR B 1 77 ? 18.323 -17.553 90.521 1.00 32.06 74 THR B CA 1
ATOM 2793 C C . THR B 1 77 ? 18.504 -19.054 90.289 1.00 31.92 74 THR B C 1
ATOM 2794 O O . THR B 1 77 ? 18.199 -19.558 89.194 1.00 30.33 74 THR B O 1
ATOM 2798 N N . GLY B 1 78 ? 19.048 -19.742 91.288 1.00 30.19 75 GLY B N 1
ATOM 2799 C CA . GLY B 1 78 ? 19.434 -21.144 91.133 1.00 31.48 75 GLY B CA 1
ATOM 2800 C C . GLY B 1 78 ? 20.669 -21.391 90.275 1.00 31.55 75 GLY B C 1
ATOM 2801 O O . GLY B 1 78 ? 20.907 -22.515 89.844 1.00 32.24 75 GLY B O 1
ATOM 2802 N N . VAL B 1 79 ? 21.471 -20.356 90.039 1.00 31.41 76 VAL B N 1
ATOM 2803 C CA . VAL B 1 79 ? 22.645 -20.481 89.185 1.00 29.80 76 VAL B CA 1
ATOM 2804 C C . VAL B 1 79 ? 23.913 -20.368 90.032 1.00 31.12 76 VAL B C 1
ATOM 2805 O O . VAL B 1 79 ? 24.138 -19.352 90.678 1.00 30.30 76 VAL B O 1
ATOM 2809 N N . SER B 1 80 ? 24.723 -21.433 90.013 1.00 31.38 77 SER B N 1
ATOM 2810 C CA . SER B 1 80 ? 26.009 -21.484 90.721 1.00 32.14 77 SER B CA 1
ATOM 2811 C C . SER B 1 80 ? 27.056 -20.736 89.916 1.00 31.74 77 SER B C 1
ATOM 2812 O O . SER B 1 80 ? 27.070 -20.840 88.668 1.00 32.65 77 SER B O 1
ATOM 2815 N N . PRO B 1 81 ? 27.962 -20.008 90.613 1.00 30.59 78 PRO B N 1
ATOM 2816 C CA . PRO B 1 81 ? 29.122 -19.460 89.894 1.00 30.54 78 PRO B CA 1
ATOM 2817 C C . PRO B 1 81 ? 29.933 -20.599 89.246 1.00 30.27 78 PRO B C 1
ATOM 2818 O O . PRO B 1 81 ? 30.180 -21.615 89.885 1.00 30.89 78 PRO B O 1
ATOM 2822 N N . ALA B 1 82 ? 30.290 -20.459 87.972 1.00 30.03 79 ALA B N 1
ATOM 2823 C CA . ALA B 1 82 ? 31.010 -21.525 87.252 1.00 30.27 79 ALA B CA 1
ATOM 2824 C C . ALA B 1 82 ? 32.044 -20.880 86.357 1.00 29.94 79 ALA B C 1
ATOM 2825 O O . ALA B 1 82 ? 31.816 -19.758 85.883 1.00 29.35 79 ALA B O 1
ATOM 2827 N N . ILE B 1 83 ? 33.175 -21.561 86.163 1.00 30.06 80 ILE B N 1
ATOM 2828 C CA . ILE B 1 83 ? 34.157 -21.205 85.133 1.00 29.43 80 ILE B CA 1
ATOM 2829 C C . ILE B 1 83 ? 33.563 -21.561 83.754 1.00 29.70 80 ILE B C 1
ATOM 2830 O O . ILE B 1 83 ? 32.975 -22.639 83.559 1.00 29.88 80 ILE B O 1
ATOM 2835 N N . ILE B 1 84 ? 33.658 -20.632 82.818 1.00 28.95 81 ILE B N 1
ATOM 2836 C CA . ILE B 1 84 ? 33.228 -20.950 81.440 1.00 29.69 81 ILE B CA 1
ATOM 2837 C C . ILE B 1 84 ? 34.458 -21.162 80.556 1.00 29.05 81 ILE B C 1
ATOM 2838 O O . ILE B 1 84 ? 35.324 -20.308 80.528 1.00 30.66 81 ILE B O 1
ATOM 2843 N N . VAL B 1 85 ? 34.502 -22.270 79.818 1.00 29.10 82 VAL B N 1
ATOM 2844 C CA . VAL B 1 85 ? 35.546 -22.544 78.849 1.00 27.98 82 VAL B CA 1
ATOM 2845 C C . VAL B 1 85 ? 34.904 -22.626 77.444 1.00 28.74 82 VAL B C 1
ATOM 2846 O O . VAL B 1 85 ? 34.177 -23.587 77.132 1.00 28.11 82 VAL B O 1
ATOM 2850 N N . GLY B 1 86 ? 35.122 -21.586 76.640 1.00 28.82 83 GLY B N 1
ATOM 2851 C CA . GLY B 1 86 ? 34.651 -21.580 75.256 1.00 29.67 83 GLY B CA 1
ATOM 2852 C C . GLY B 1 86 ? 35.684 -22.301 74.422 1.00 30.73 83 GLY B C 1
ATOM 2853 O O . GLY B 1 86 ? 36.870 -21.907 74.412 1.00 31.12 83 GLY B O 1
ATOM 2854 N N . VAL B 1 87 ? 35.252 -23.362 73.738 1.00 30.39 84 VAL B N 1
ATOM 2855 C CA . VAL B 1 87 ? 36.182 -24.164 72.967 1.00 30.26 84 VAL B CA 1
ATOM 2856 C C . VAL B 1 87 ? 35.950 -23.685 71.555 1.00 29.31 84 VAL B C 1
ATOM 2857 O O . VAL B 1 87 ? 34.987 -24.087 70.914 1.00 28.95 84 VAL B O 1
ATOM 2861 N N . GLY B 1 88 ? 36.801 -22.778 71.100 1.00 29.34 85 GLY B N 1
ATOM 2862 C CA . GLY B 1 88 ? 36.616 -22.119 69.814 1.00 30.15 85 GLY B CA 1
ATOM 2863 C C . GLY B 1 88 ? 37.770 -22.237 68.852 1.00 30.82 85 GLY B C 1
ATOM 2864 O O . GLY B 1 88 ? 38.666 -23.078 69.032 1.00 30.56 85 GLY B O 1
ATOM 2865 N N . TYR B 1 89 ? 37.734 -21.383 67.832 1.00 30.68 86 TYR B N 1
ATOM 2866 C CA . TYR B 1 89 ? 38.650 -21.464 66.687 1.00 31.75 86 TYR B CA 1
ATOM 2867 C C . TYR B 1 89 ? 39.245 -20.081 66.406 1.00 32.25 86 TYR B C 1
ATOM 2868 O O . TYR B 1 89 ? 38.649 -19.041 66.799 1.00 33.03 86 TYR B O 1
ATOM 2877 N N . PRO B 1 90 ? 40.424 -20.036 65.748 1.00 32.66 87 PRO B N 1
ATOM 2878 C CA . PRO B 1 90 ? 40.969 -18.691 65.455 1.00 33.04 87 PRO B CA 1
ATOM 2879 C C . PRO B 1 90 ? 40.250 -18.041 64.264 1.00 32.99 87 PRO B C 1
ATOM 2880 O O . PRO B 1 90 ? 40.776 -18.045 63.147 1.00 32.20 87 PRO B O 1
ATOM 2884 N N . ILE B 1 91 ? 39.039 -17.518 64.513 1.00 33.50 88 ILE B N 1
ATOM 2885 C CA . ILE B 1 91 ? 38.130 -17.006 63.466 1.00 33.48 88 ILE B CA 1
ATOM 2886 C C . ILE B 1 91 ? 37.508 -15.704 63.918 1.00 33.85 88 ILE B C 1
ATOM 2887 O O . ILE B 1 91 ? 37.439 -15.430 65.126 1.00 34.00 88 ILE B O 1
ATOM 2892 N N . GLU B 1 92 ? 37.027 -14.905 62.971 1.00 33.96 89 GLU B N 1
ATOM 2893 C CA . GLU B 1 92 ? 36.298 -13.692 63.330 1.00 34.58 89 GLU B CA 1
ATOM 2894 C C . GLU B 1 92 ? 34.787 -13.871 63.461 1.00 33.85 89 GLU B C 1
ATOM 2895 O O . GLU B 1 92 ? 34.145 -13.050 64.125 1.00 34.18 89 GLU B O 1
ATOM 2901 N N . GLY B 1 93 ? 34.240 -14.906 62.812 1.00 32.76 90 GLY B N 1
ATOM 2902 C CA . GLY B 1 93 ? 32.805 -15.239 62.827 1.00 31.46 90 GLY B CA 1
ATOM 2903 C C . GLY B 1 93 ? 32.364 -16.006 64.068 1.00 30.69 90 GLY B C 1
ATOM 2904 O O . GLY B 1 93 ? 33.145 -16.222 64.987 1.00 31.16 90 GLY B O 1
ATOM 2905 N N . ALA B 1 94 ? 31.105 -16.423 64.103 1.00 30.38 91 ALA B N 1
ATOM 2906 C CA . ALA B 1 94 ? 30.580 -17.215 65.246 1.00 29.41 91 ALA B CA 1
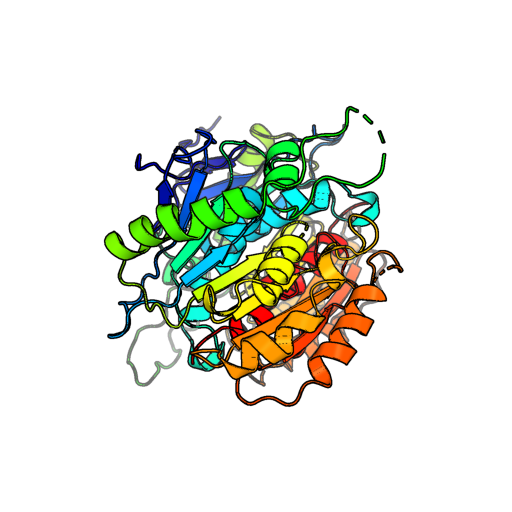ATOM 2907 C C . ALA B 1 94 ? 30.966 -18.692 65.090 1.00 30.09 91 ALA B C 1
ATOM 2908 O O . ALA B 1 94 ? 31.264 -19.377 66.061 1.00 29.85 91 ALA B O 1
ATOM 2910 N N . PHE B 1 95 ? 30.963 -19.159 63.850 1.00 30.67 92 PHE B N 1
ATOM 2911 C CA . PHE B 1 95 ? 31.105 -20.588 63.559 1.00 32.44 92 PHE B CA 1
ATOM 2912 C C . PHE B 1 95 ? 32.180 -20.839 62.535 1.00 34.24 92 PHE B C 1
ATOM 2913 O O . PHE B 1 95 ? 32.277 -20.118 61.527 1.00 34.26 92 PHE B O 1
ATOM 2921 N N . SER B 1 96 ? 33.002 -21.848 62.794 1.00 35.92 93 SER B N 1
ATOM 2922 C CA . SER B 1 96 ? 33.919 -22.338 61.787 1.00 39.20 93 SER B CA 1
ATOM 2923 C C . SER B 1 96 ? 33.064 -23.134 60.790 1.00 39.93 93 SER B C 1
ATOM 2924 O O . SER B 1 96 ? 31.843 -23.287 60.968 1.00 42.25 93 SER B O 1
ATOM 2927 N N . GLY B 1 97 ? 33.651 -23.571 59.703 1.00 39.49 94 GLY B N 1
ATOM 2928 C CA . GLY B 1 97 ? 32.893 -24.369 58.764 1.00 39.36 94 GLY B CA 1
ATOM 2929 C C . GLY B 1 97 ? 33.367 -25.792 58.854 1.00 38.41 94 GLY B C 1
ATOM 2930 O O . GLY B 1 97 ? 32.744 -26.642 59.509 1.00 37.98 94 GLY B O 1
ATOM 2931 N N . GLU B 1 98 ? 34.496 -26.034 58.202 1.00 38.97 95 GLU B N 1
ATOM 2932 C CA . GLU B 1 98 ? 35.069 -27.372 58.106 1.00 39.06 95 GLU B CA 1
ATOM 2933 C C . GLU B 1 98 ? 35.614 -27.870 59.438 1.00 37.31 95 GLU B C 1
ATOM 2934 O O . GLU B 1 98 ? 35.502 -29.057 59.741 1.00 36.40 95 GLU B O 1
ATOM 2940 N N . GLU B 1 99 ? 36.185 -26.971 60.238 1.00 36.33 96 GLU B N 1
ATOM 2941 C CA . GLU B 1 99 ? 36.814 -27.384 61.488 1.00 35.92 96 GLU B CA 1
ATOM 2942 C C . GLU B 1 99 ? 35.761 -27.975 62.433 1.00 34.73 96 GLU B C 1
ATOM 2943 O O . GLU B 1 99 ? 35.971 -29.038 62.991 1.00 34.23 96 GLU B O 1
ATOM 2949 N N . ARG B 1 100 ? 34.617 -27.319 62.609 1.00 32.98 97 ARG B N 1
ATOM 2950 C CA . ARG B 1 100 ? 33.619 -27.884 63.529 1.00 32.22 97 ARG B CA 1
ATOM 2951 C C . ARG B 1 100 ? 32.961 -29.147 62.959 1.00 32.80 97 ARG B C 1
ATOM 2952 O O . ARG B 1 100 ? 32.585 -30.053 63.703 1.00 32.58 97 ARG B O 1
ATOM 2960 N N . CYS B 1 101 ? 32.787 -29.182 61.647 1.00 33.46 98 CYS B N 1
ATOM 2961 C CA . CYS B 1 101 ? 32.177 -30.323 61.006 1.00 33.77 98 CYS B CA 1
ATOM 2962 C C . CYS B 1 101 ? 33.023 -31.561 61.249 1.00 33.53 98 CYS B C 1
ATOM 2963 O O . CYS B 1 101 ? 32.494 -32.635 61.575 1.00 34.23 98 CYS B O 1
ATOM 2966 N N . TYR B 1 102 ? 34.335 -31.394 61.129 1.00 32.64 99 TYR B N 1
ATOM 2967 C CA . TYR B 1 102 ? 35.260 -32.487 61.399 1.00 32.38 99 TYR B CA 1
ATOM 2968 C C . TYR B 1 102 ? 35.296 -32.870 62.900 1.00 32.19 99 TYR B C 1
ATOM 2969 O O . TYR B 1 102 ? 35.188 -34.059 63.269 1.00 32.18 99 TYR B O 1
ATOM 2978 N N . ASP B 1 103 ? 35.407 -31.870 63.768 1.00 31.64 100 ASP B N 1
ATOM 2979 C CA . ASP B 1 103 ? 35.510 -32.121 65.206 1.00 31.65 100 ASP B CA 1
ATOM 2980 C C . ASP B 1 103 ? 34.299 -32.811 65.808 1.00 31.02 100 ASP B C 1
ATOM 2981 O O . ASP B 1 103 ? 34.420 -33.543 66.781 1.00 30.48 100 ASP B O 1
ATOM 2986 N N . PHE B 1 104 ? 33.121 -32.517 65.268 1.00 30.33 101 PHE B N 1
ATOM 2987 C CA . PHE B 1 104 ? 31.890 -32.887 65.948 1.00 30.87 101 PHE B CA 1
ATOM 2988 C C . PHE B 1 104 ? 31.332 -34.214 65.483 1.00 30.85 101 PHE B C 1
ATOM 2989 O O . PHE B 1 104 ? 30.470 -34.772 66.137 1.00 31.05 101 PHE B O 1
ATOM 2997 N N . THR B 1 105 ? 31.809 -34.694 64.345 1.00 31.98 102 THR B N 1
ATOM 2998 C CA . THR B 1 105 ? 31.198 -35.853 63.721 1.00 32.40 102 THR B CA 1
ATOM 2999 C C . THR B 1 105 ? 31.978 -37.138 64.025 1.00 34.66 102 THR B C 1
ATOM 3000 O O . THR B 1 105 ? 33.198 -37.205 63.823 1.00 33.26 102 THR B O 1
ATOM 3004 N N . PRO B 1 106 ? 31.280 -38.140 64.580 1.00 36.72 103 PRO B N 1
ATOM 3005 C CA . PRO B 1 106 ? 32.003 -39.345 65.011 1.00 38.61 103 PRO B CA 1
ATOM 3006 C C . PRO B 1 106 ? 32.358 -40.308 63.892 1.00 40.30 103 PRO B C 1
ATOM 3007 O O . PRO B 1 106 ? 33.342 -41.038 64.026 1.00 41.08 103 PRO B O 1
ATOM 3011 N N . SER B 1 107 ? 31.604 -40.299 62.795 1.00 41.88 104 SER B N 1
ATOM 3012 C CA . SER B 1 107 ? 31.891 -41.198 61.667 1.00 43.41 104 SER B CA 1
ATOM 3013 C C . SER B 1 107 ? 32.251 -40.473 60.359 1.00 43.29 104 SER B C 1
ATOM 3014 O O . SER B 1 107 ? 31.987 -39.271 60.198 1.00 42.88 104 SER B O 1
ATOM 3017 N N . VAL B 1 108 ? 32.867 -41.219 59.442 1.00 42.54 105 VAL B N 1
ATOM 3018 C CA . VAL B 1 108 ? 33.158 -40.720 58.115 1.00 42.02 105 VAL B CA 1
ATOM 3019 C C . VAL B 1 108 ? 31.944 -40.980 57.224 1.00 41.64 105 VAL B C 1
ATOM 3020 O O . VAL B 1 108 ? 31.449 -42.116 57.108 1.00 41.60 105 VAL B O 1
ATOM 3024 N N . ILE B 1 109 ? 31.445 -39.914 56.617 1.00 40.76 106 ILE B N 1
ATOM 3025 C CA . ILE B 1 109 ? 30.441 -40.039 55.574 1.00 40.77 106 ILE B CA 1
ATOM 3026 C C . ILE B 1 109 ? 31.061 -40.882 54.466 1.00 41.09 106 ILE B C 1
ATOM 3027 O O . ILE B 1 109 ? 32.175 -40.585 54.014 1.00 41.25 106 ILE B O 1
ATOM 3032 N N A SER B 1 110 ? 30.336 -41.918 54.039 0.50 41.79 107 SER B N 1
ATOM 3033 N N B SER B 1 110 ? 30.344 -41.923 54.048 0.50 41.42 107 SER B N 1
ATOM 3034 C CA A SER B 1 110 ? 30.750 -42.803 52.935 0.50 42.32 107 SER B CA 1
ATOM 3035 C CA B SER B 1 110 ? 30.761 -42.802 52.943 0.50 41.53 107 SER B CA 1
ATOM 3036 C C A SER B 1 110 ? 31.296 -42.015 51.759 0.50 42.77 107 SER B C 1
ATOM 3037 C C B SER B 1 110 ? 31.390 -42.040 51.782 0.50 42.24 107 SER B C 1
ATOM 3038 O O A SER B 1 110 ? 30.650 -41.074 51.286 0.50 42.99 107 SER B O 1
ATOM 3039 O O B SER B 1 110 ? 30.871 -41.002 51.360 0.50 42.55 107 SER B O 1
ATOM 3044 N N A LYS B 1 111 ? 32.469 -42.404 51.263 0.50 43.21 108 LYS B N 1
ATOM 3045 N N B LYS B 1 111 ? 32.493 -42.568 51.251 0.50 42.81 108 LYS B N 1
ATOM 3046 C CA A LYS B 1 111 ? 33.028 -41.730 50.089 0.50 43.56 108 LYS B CA 1
ATOM 3047 C CA B LYS B 1 111 ? 33.137 -41.970 50.071 0.50 43.35 108 LYS B CA 1
ATOM 3048 C C A LYS B 1 111 ? 32.116 -41.845 48.859 0.50 43.62 108 LYS B C 1
ATOM 3049 C C B LYS B 1 111 ? 32.264 -42.050 48.810 0.50 43.43 108 LYS B C 1
ATOM 3050 O O A LYS B 1 111 ? 32.303 -41.128 47.870 0.50 43.98 108 LYS B O 1
ATOM 3051 O O B LYS B 1 111 ? 32.614 -41.496 47.766 0.50 43.74 108 LYS B O 1
ATOM 3062 N N . ASP B 1 112 ? 31.127 -42.736 48.933 1.00 43.54 109 ASP B N 1
ATOM 3063 C CA . ASP B 1 112 ? 30.148 -42.888 47.870 1.00 43.58 109 ASP B CA 1
ATOM 3064 C C . ASP B 1 112 ? 28.895 -42.005 48.036 1.00 42.39 109 ASP B C 1
ATOM 3065 O O . ASP B 1 112 ? 27.947 -42.119 47.252 1.00 43.04 109 ASP B O 1
ATOM 3070 N N . ALA B 1 113 ? 28.876 -41.143 49.047 1.00 40.78 110 ALA B N 1
ATOM 3071 C CA . ALA B 1 113 ? 27.730 -40.252 49.273 1.00 39.48 110 ALA B CA 1
ATOM 3072 C C . ALA B 1 113 ? 27.530 -39.344 48.059 1.00 38.53 110 ALA B C 1
ATOM 3073 O O . ALA B 1 113 ? 28.478 -38.683 47.601 1.00 37.64 110 ALA B O 1
ATOM 3075 N N . PRO B 1 114 ? 26.288 -39.302 47.533 1.00 37.89 111 PRO B N 1
ATOM 3076 C CA . PRO B 1 114 ? 26.073 -38.471 46.342 1.00 37.17 111 PRO B CA 1
ATOM 3077 C C . PRO B 1 114 ? 26.204 -36.987 46.693 1.00 36.46 111 PRO B C 1
ATOM 3078 O O . PRO B 1 114 ? 25.994 -36.592 47.838 1.00 35.80 111 PRO B O 1
ATOM 3082 N N . LEU B 1 115 ? 26.563 -36.184 45.706 1.00 36.29 112 LEU B N 1
ATOM 3083 C CA . LEU B 1 115 ? 26.710 -34.752 45.905 1.00 36.31 112 LEU B CA 1
ATOM 3084 C C . LEU B 1 115 ? 25.396 -34.040 45.595 1.00 36.66 112 LEU B C 1
ATOM 3085 O O . LEU B 1 115 ? 24.559 -34.554 44.822 1.00 36.74 112 LEU B O 1
ATOM 3090 N N . LYS B 1 116 ? 25.213 -32.861 46.190 1.00 36.80 113 LYS B N 1
ATOM 3091 C CA . LYS B 1 116 ? 24.047 -32.027 45.879 1.00 37.31 113 LYS B CA 1
ATOM 3092 C C . LYS B 1 116 ? 24.243 -31.415 44.499 1.00 37.82 113 LYS B C 1
ATOM 3093 O O . LYS B 1 116 ? 25.358 -31.469 43.951 1.00 37.36 113 LYS B O 1
ATOM 3099 N N . PRO B 1 117 ? 23.163 -30.852 43.908 1.00 38.56 114 PRO B N 1
ATOM 3100 C CA . PRO B 1 117 ? 23.369 -30.155 42.628 1.00 38.96 114 PRO B CA 1
ATOM 3101 C C . PRO B 1 117 ? 24.613 -29.232 42.615 1.00 39.01 114 PRO B C 1
ATOM 3102 O O . PRO B 1 117 ? 25.298 -29.162 41.597 1.00 39.23 114 PRO B O 1
ATOM 3106 N N . ASP B 1 118 ? 24.918 -28.575 43.734 1.00 38.92 115 ASP B N 1
ATOM 3107 C CA . ASP B 1 118 ? 26.040 -27.621 43.803 1.00 39.25 115 ASP B CA 1
ATOM 3108 C C . ASP B 1 118 ? 27.439 -28.218 43.488 1.00 39.34 115 ASP B C 1
ATOM 3109 O O . ASP B 1 118 ? 28.390 -27.477 43.219 1.00 39.17 115 ASP B O 1
ATOM 3114 N N . GLY B 1 119 ? 27.558 -29.546 43.536 1.00 38.78 116 GLY B N 1
ATOM 3115 C CA . GLY B 1 119 ? 28.765 -30.230 43.082 1.00 39.04 116 GLY B CA 1
ATOM 3116 C C . GLY B 1 119 ? 29.912 -30.164 44.067 1.00 39.16 116 GLY B C 1
ATOM 3117 O O . GLY B 1 119 ? 31.024 -30.626 43.781 1.00 39.04 116 GLY B O 1
ATOM 3118 N N . LYS B 1 120 ? 29.630 -29.580 45.226 1.00 39.30 117 LYS B N 1
ATOM 3119 C CA . LYS B 1 120 ? 30.601 -29.430 46.302 1.00 40.16 117 LYS B CA 1
ATOM 3120 C C . LYS B 1 120 ? 30.958 -30.789 46.916 1.00 39.64 117 LYS B C 1
ATOM 3121 O O . LYS B 1 120 ? 30.058 -31.552 47.272 1.00 38.83 117 LYS B O 1
ATOM 3127 N N . PRO B 1 121 ? 32.272 -31.099 47.035 1.00 39.56 118 PRO B N 1
ATOM 3128 C CA . PRO B 1 121 ? 32.679 -32.325 47.732 1.00 38.97 118 PRO B CA 1
ATOM 3129 C C . PRO B 1 121 ? 32.218 -32.249 49.187 1.00 38.41 118 PRO B C 1
ATOM 3130 O O . PRO B 1 121 ? 32.115 -31.160 49.737 1.00 38.19 118 PRO B O 1
ATOM 3134 N N . TRP B 1 122 ? 31.909 -33.389 49.786 1.00 37.82 119 TRP B N 1
ATOM 3135 C CA . TRP B 1 122 ? 31.501 -33.420 51.180 1.00 37.75 119 TRP B CA 1
ATOM 3136 C C . TRP B 1 122 ? 32.635 -32.896 52.059 1.00 37.63 119 TRP B C 1
ATOM 3137 O O . TRP B 1 122 ? 33.814 -33.113 51.752 1.00 37.18 119 TRP B O 1
ATOM 3148 N N . PRO B 1 123 ? 32.288 -32.210 53.159 1.00 37.82 120 PRO B N 1
ATOM 3149 C CA . PRO B 1 123 ? 33.315 -31.730 54.108 1.00 37.52 120 PRO B CA 1
ATOM 3150 C C . PRO B 1 123 ? 33.972 -32.907 54.835 1.00 37.55 120 PRO B C 1
ATOM 3151 O O . PRO B 1 123 ? 33.376 -33.989 54.913 1.00 36.93 120 PRO B O 1
ATOM 3155 N N A LYS B 1 124 ? 35.171 -32.687 55.375 0.50 37.08 121 LYS B N 1
ATOM 3156 N N B LYS B 1 124 ? 35.188 -32.709 55.348 0.50 37.16 121 LYS B N 1
ATOM 3157 C CA A LYS B 1 124 ? 35.840 -33.696 56.194 0.50 36.75 121 LYS B CA 1
ATOM 3158 C CA B LYS B 1 124 ? 35.828 -33.737 56.167 0.50 36.91 121 LYS B CA 1
ATOM 3159 C C A LYS B 1 124 ? 35.003 -34.043 57.430 0.50 36.30 121 LYS B C 1
ATOM 3160 C C B LYS B 1 124 ? 35.012 -34.048 57.421 0.50 36.40 121 LYS B C 1
ATOM 3161 O O A LYS B 1 124 ? 34.502 -33.150 58.119 0.50 36.01 121 LYS B O 1
ATOM 3162 O O B LYS B 1 124 ? 34.541 -33.142 58.113 0.50 36.10 121 LYS B O 1
ATOM 3173 N N . THR B 1 125 ? 34.829 -35.341 57.678 1.00 35.91 122 THR B N 1
ATOM 3174 C CA . THR B 1 125 ? 34.020 -35.821 58.797 1.00 35.26 122 THR B CA 1
ATOM 3175 C C . THR B 1 125 ? 34.768 -36.892 59.583 1.00 35.33 122 THR B C 1
ATOM 3176 O O . THR B 1 125 ? 35.778 -37.444 59.099 1.00 35.54 122 THR B O 1
ATOM 3180 N N . GLY B 1 126 ? 34.291 -37.188 60.788 1.00 34.12 123 GLY B N 1
ATOM 3181 C CA . GLY B 1 126 ? 34.828 -38.306 61.573 1.00 33.45 123 GLY B CA 1
ATOM 3182 C C . GLY B 1 126 ? 35.907 -37.964 62.585 1.00 33.02 123 GLY B C 1
ATOM 3183 O O . GLY B 1 126 ? 36.608 -38.854 63.091 1.00 33.65 123 GLY B O 1
ATOM 3184 N N . GLY B 1 127 ? 36.046 -36.685 62.901 1.00 32.51 124 GLY B N 1
ATOM 3185 C CA . GLY B 1 127 ? 37.059 -36.232 63.869 1.00 31.53 124 GLY B CA 1
ATOM 3186 C C . GLY B 1 127 ? 36.682 -36.227 65.343 1.00 32.16 124 GLY B C 1
ATOM 3187 O O . GLY B 1 127 ? 37.493 -35.786 66.156 1.00 32.02 124 GLY B O 1
ATOM 3188 N N . ALA B 1 128 ? 35.481 -36.725 65.696 1.00 31.94 125 ALA B N 1
ATOM 3189 C CA . ALA B 1 128 ? 34.973 -36.633 67.067 1.00 31.90 125 ALA B CA 1
ATOM 3190 C C . ALA B 1 128 ? 35.902 -37.317 68.054 1.00 32.60 125 ALA B C 1
ATOM 3191 O O . ALA B 1 128 ? 36.137 -36.814 69.149 1.00 29.85 125 ALA B O 1
ATOM 3193 N N . HIS B 1 129 ? 36.416 -38.487 67.659 1.00 32.46 126 HIS B N 1
ATOM 3194 C CA . HIS B 1 129 ? 37.329 -39.209 68.540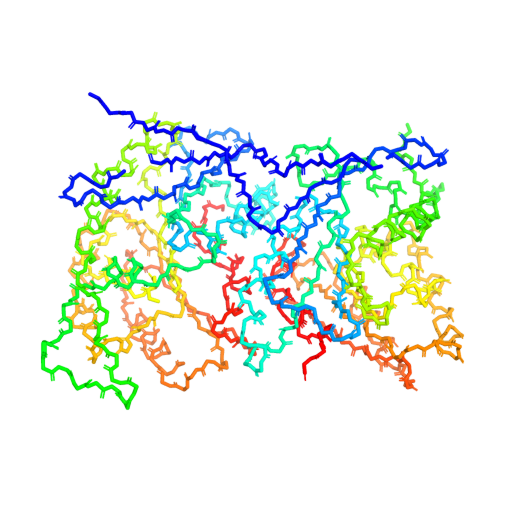 1.00 33.59 126 HIS B CA 1
ATOM 3195 C C . HIS B 1 129 ? 38.565 -38.368 68.883 1.00 32.02 126 HIS B C 1
ATOM 3196 O O . HIS B 1 129 ? 38.929 -38.234 70.059 1.00 31.20 126 HIS B O 1
ATOM 3203 N N . ASN B 1 130 ? 39.207 -37.804 67.866 1.00 32.25 127 ASN B N 1
ATOM 3204 C CA . ASN B 1 130 ? 40.389 -36.953 68.080 1.00 33.27 127 ASN B CA 1
ATOM 3205 C C . ASN B 1 130 ? 40.075 -35.676 68.871 1.00 33.05 127 ASN B C 1
ATOM 3206 O O . ASN B 1 130 ? 40.914 -35.183 69.630 1.00 31.95 127 ASN B O 1
ATOM 3211 N N . PHE B 1 131 ? 38.865 -35.148 68.683 1.00 32.36 128 PHE B N 1
ATOM 3212 C CA . PHE B 1 131 ? 38.462 -33.918 69.357 1.00 32.34 128 PHE B CA 1
ATOM 3213 C C . PHE B 1 131 ? 38.295 -34.197 70.834 1.00 32.80 128 PHE B C 1
ATOM 3214 O O . PHE B 1 131 ? 38.738 -33.409 71.691 1.00 33.91 128 PHE B O 1
ATOM 3222 N N . PHE B 1 132 ? 37.705 -35.345 71.129 1.00 34.05 129 PHE B N 1
ATOM 3223 C CA . PHE B 1 132 ? 37.483 -35.763 72.507 1.00 35.00 129 PHE B CA 1
ATOM 3224 C C . PHE B 1 132 ? 38.822 -35.996 73.182 1.00 35.65 129 PHE B C 1
ATOM 3225 O O . PHE B 1 132 ? 38.981 -35.655 74.360 1.00 35.91 129 PHE B O 1
ATOM 3233 N N . THR B 1 133 ? 39.776 -36.574 72.439 1.00 36.36 130 THR B N 1
ATOM 3234 C CA . THR B 1 133 ? 41.145 -36.753 72.937 1.00 36.77 130 THR B CA 1
ATOM 3235 C C . THR B 1 133 ? 41.766 -35.393 73.248 1.00 37.11 130 THR B C 1
ATOM 3236 O O . THR B 1 133 ? 42.374 -35.222 74.319 1.00 38.16 130 THR B O 1
ATOM 3240 N N . PHE B 1 134 ? 41.604 -34.430 72.334 1.00 36.00 131 PHE B N 1
ATOM 3241 C CA . PHE B 1 134 ? 42.094 -33.080 72.569 1.00 36.21 131 PHE B CA 1
ATOM 3242 C C . PHE B 1 134 ? 41.456 -32.494 73.837 1.00 35.84 131 PHE B C 1
ATOM 3243 O O . PHE B 1 134 ? 42.159 -32.028 74.736 1.00 34.80 131 PHE B O 1
ATOM 3251 N N . ILE B 1 135 ? 40.131 -32.539 73.931 1.00 35.17 132 ILE B N 1
ATOM 3252 C CA . ILE B 1 135 ? 39.478 -32.053 75.143 1.00 35.50 132 ILE B CA 1
ATOM 3253 C C . ILE B 1 135 ? 39.995 -32.723 76.441 1.00 36.02 132 ILE B C 1
ATOM 3254 O O . ILE B 1 135 ? 40.416 -32.025 77.375 1.00 35.19 132 ILE B O 1
ATOM 3259 N N . GLU B 1 136 ? 39.942 -34.060 76.476 1.00 36.75 133 GLU B N 1
ATOM 3260 C CA . GLU B 1 136 ? 40.161 -34.837 77.713 1.00 38.48 133 GLU B CA 1
ATOM 3261 C C . GLU B 1 136 ? 41.594 -34.865 78.196 1.00 38.86 133 GLU B C 1
ATOM 3262 O O . GLU B 1 136 ? 41.856 -34.779 79.401 1.00 39.37 133 GLU B O 1
ATOM 3268 N N . GLU B 1 137 ? 42.512 -34.973 77.246 1.00 39.05 134 GLU B N 1
ATOM 3269 C CA . GLU B 1 137 ? 43.907 -35.224 77.552 1.00 39.59 134 GLU B CA 1
ATOM 3270 C C . GLU B 1 137 ? 44.747 -33.966 77.446 1.00 38.41 134 GLU B C 1
ATOM 3271 O O . GLU B 1 137 ? 45.846 -33.930 77.987 1.00 39.11 134 GLU B O 1
ATOM 3277 N N . GLU B 1 138 ? 44.243 -32.937 76.754 1.00 36.94 135 GLU B N 1
ATOM 3278 C CA . GLU B 1 138 ? 45.037 -31.732 76.504 1.00 35.87 135 GLU B CA 1
ATOM 3279 C C . GLU B 1 138 ? 44.447 -30.465 77.135 1.00 34.76 135 GLU B C 1
ATOM 3280 O O . GLU B 1 138 ? 45.068 -29.862 78.010 1.00 33.75 135 GLU B O 1
ATOM 3286 N N . LEU B 1 139 ? 43.216 -30.120 76.757 1.00 32.55 136 LEU B N 1
ATOM 3287 C CA . LEU B 1 139 ? 42.576 -28.914 77.263 1.00 31.93 136 LEU B CA 1
ATOM 3288 C C . LEU B 1 139 ? 42.266 -28.993 78.769 1.00 31.51 136 LEU B C 1
ATOM 3289 O O . LEU B 1 139 ? 42.658 -28.120 79.522 1.00 32.11 136 LEU B O 1
ATOM 3294 N N . LYS B 1 140 ? 41.583 -30.048 79.207 1.00 32.05 137 LYS B N 1
ATOM 3295 C CA . LYS B 1 140 ? 41.147 -30.134 80.606 1.00 32.59 137 LYS B CA 1
ATOM 3296 C C . LYS B 1 140 ? 42.287 -30.108 81.642 1.00 33.82 137 LYS B C 1
ATOM 3297 O O . LYS B 1 140 ? 42.154 -29.434 82.655 1.00 32.40 137 LYS B O 1
ATOM 3303 N N . PRO B 1 141 ? 43.396 -30.850 81.405 1.00 35.94 138 PRO B N 1
ATOM 3304 C CA . PRO B 1 141 ? 44.470 -30.779 82.393 1.00 36.78 138 PRO B CA 1
ATOM 3305 C C . PRO B 1 141 ? 45.014 -29.362 82.477 1.00 37.65 138 PRO B C 1
ATOM 3306 O O . PRO B 1 141 ? 45.391 -28.914 83.550 1.00 38.25 138 PRO B O 1
ATOM 3310 N N . GLN B 1 142 ? 45.032 -28.666 81.343 1.00 37.71 139 GLN B N 1
ATOM 3311 C CA . GLN B 1 142 ? 45.526 -27.312 81.259 1.00 38.40 139 GLN B CA 1
ATOM 3312 C C . GLN B 1 142 ? 44.610 -26.343 82.031 1.00 37.92 139 GLN B C 1
ATOM 3313 O O . GLN B 1 142 ? 45.090 -25.496 82.796 1.00 38.89 139 GLN B O 1
ATOM 3319 N N . ILE B 1 143 ? 43.292 -26.476 81.855 1.00 36.56 140 ILE B N 1
ATOM 3320 C CA . ILE B 1 143 ? 42.313 -25.768 82.685 1.00 35.07 140 ILE B CA 1
ATOM 3321 C C . ILE B 1 143 ? 42.451 -26.114 84.184 1.00 35.71 140 ILE B C 1
ATOM 3322 O O . ILE B 1 143 ? 42.332 -25.233 85.048 1.00 36.98 140 ILE B O 1
ATOM 3327 N N . GLU B 1 144 ? 42.657 -27.394 84.486 1.00 35.71 141 GLU B N 1
ATOM 3328 C CA . GLU B 1 144 ? 42.720 -27.859 85.882 1.00 36.59 141 GLU B CA 1
ATOM 3329 C C . GLU B 1 144 ? 44.015 -27.444 86.590 1.00 36.70 141 GLU B C 1
ATOM 3330 O O . GLU B 1 144 ? 44.036 -27.318 87.814 1.00 36.46 141 GLU B O 1
ATOM 3336 N N . LYS B 1 145 ? 45.058 -27.185 85.802 1.00 37.00 142 LYS B N 1
ATOM 3337 C CA . LYS B 1 145 ? 46.354 -26.647 86.281 1.00 38.52 142 LYS B CA 1
ATOM 3338 C C . LYS B 1 145 ? 46.273 -25.139 86.608 1.00 38.39 142 LYS B C 1
ATOM 3339 O O . LYS B 1 145 ? 46.909 -24.659 87.569 1.00 37.48 142 LYS B O 1
ATOM 3345 N N . ASN B 1 146 ? 45.487 -24.402 85.817 1.00 37.13 143 ASN B N 1
ATOM 3346 C CA . ASN B 1 146 ? 45.432 -22.946 85.907 1.00 36.95 143 ASN B CA 1
ATOM 3347 C C . ASN B 1 146 ? 44.270 -22.378 86.721 1.00 36.22 143 ASN B C 1
ATOM 3348 O O . ASN B 1 146 ? 44.210 -21.150 86.997 1.00 36.22 143 ASN B O 1
ATOM 3353 N N . PHE B 1 147 ? 43.358 -23.269 87.109 1.00 35.54 144 PHE B N 1
ATOM 3354 C CA . PHE B 1 147 ? 42.140 -22.908 87.831 1.00 35.49 144 PHE B CA 1
ATOM 3355 C C . PHE B 1 147 ? 41.779 -23.994 88.831 1.00 35.63 144 PHE B C 1
ATOM 3356 O O . PHE B 1 147 ? 42.103 -25.164 88.631 1.00 36.04 144 PHE B O 1
ATOM 3364 N N . GLU B 1 148 ? 41.117 -23.606 89.915 1.00 36.06 145 GLU B N 1
ATOM 3365 C CA . GLU B 1 148 ? 40.610 -24.580 90.888 1.00 36.37 145 GLU B CA 1
ATOM 3366 C C . GLU B 1 148 ? 39.271 -25.129 90.403 1.00 35.35 145 GLU B C 1
ATOM 3367 O O . GLU B 1 148 ? 38.257 -24.429 90.447 1.00 35.30 145 GLU B O 1
ATOM 3373 N N . ILE B 1 149 ? 39.288 -26.374 89.937 1.00 35.16 146 ILE B N 1
ATOM 3374 C CA . ILE B 1 149 ? 38.133 -26.994 89.292 1.00 34.64 146 ILE B CA 1
ATOM 3375 C C . ILE B 1 149 ? 37.552 -28.060 90.189 1.00 34.53 146 ILE B C 1
ATOM 3376 O O . ILE B 1 149 ? 38.287 -28.889 90.722 1.00 33.58 146 ILE B O 1
ATOM 3381 N N . ASP B 1 150 ? 36.231 -28.051 90.340 1.00 34.60 147 ASP B N 1
ATOM 3382 C CA . ASP B 1 150 ? 35.546 -29.200 90.888 1.00 34.74 147 ASP B CA 1
ATOM 3383 C C . ASP B 1 150 ? 35.315 -30.245 89.774 1.00 35.48 147 ASP B C 1
ATOM 3384 O O . ASP B 1 150 ? 34.421 -30.104 88.932 1.00 34.70 147 ASP B O 1
ATOM 3389 N N . LYS B 1 151 ? 36.133 -31.300 89.765 1.00 35.29 148 LYS B N 1
ATOM 3390 C CA . LYS B 1 151 ? 36.097 -32.247 88.668 1.00 35.51 148 LYS B CA 1
ATOM 3391 C C . LYS B 1 151 ? 34.870 -33.164 88.652 1.00 34.14 148 LYS B C 1
ATOM 3392 O O . LYS B 1 151 ? 34.668 -33.907 87.697 1.00 34.54 148 LYS B O 1
ATOM 3398 N N . GLY B 1 152 ? 34.041 -33.072 89.691 1.00 33.52 149 GLY B N 1
ATOM 3399 C CA . GLY B 1 152 ? 32.736 -33.728 89.728 1.00 32.95 149 GLY B CA 1
ATOM 3400 C C . GLY B 1 152 ? 31.564 -32.815 89.343 1.00 33.10 149 GLY B C 1
ATOM 3401 O O . GLY B 1 152 ? 30.408 -33.216 89.436 1.00 32.59 149 GLY B O 1
ATOM 3402 N N . LYS B 1 153 ? 31.864 -31.574 88.942 1.00 33.15 150 LYS B N 1
ATOM 3403 C CA . LYS B 1 153 ? 30.824 -30.592 88.561 1.00 33.24 150 LYS B CA 1
ATOM 3404 C C . LYS B 1 153 ? 31.138 -29.967 87.201 1.00 31.90 150 LYS B C 1
ATOM 3405 O O . LYS B 1 153 ? 31.217 -28.736 87.067 1.00 31.58 150 LYS B O 1
ATOM 3411 N N . GLN B 1 154 ? 31.286 -30.833 86.193 1.00 30.48 151 GLN B N 1
ATOM 3412 C CA . GLN B 1 154 ? 31.615 -30.431 84.831 1.00 30.16 151 GLN B CA 1
ATOM 3413 C C . GLN B 1 154 ? 30.430 -30.591 83.868 1.00 29.07 151 GLN B C 1
ATOM 3414 O O . GLN B 1 154 ? 29.766 -31.636 83.845 1.00 29.19 151 GLN B O 1
ATOM 3420 N N . THR B 1 155 ? 30.221 -29.574 83.039 1.00 28.54 152 THR B N 1
ATOM 3421 C CA . THR B 1 155 ? 29.157 -29.592 82.032 1.00 27.89 152 THR B CA 1
ATOM 3422 C C . THR B 1 155 ? 29.735 -29.496 80.623 1.00 27.48 152 THR B C 1
ATOM 3423 O O . THR B 1 155 ? 30.706 -28.760 80.375 1.00 27.18 152 THR B O 1
ATOM 3427 N N . LEU B 1 156 ? 29.114 -30.228 79.703 1.00 28.63 153 LEU B N 1
ATOM 3428 C CA . LEU B 1 156 ? 29.352 -30.055 78.264 1.00 26.97 153 LEU B CA 1
ATOM 3429 C C . LEU B 1 156 ? 28.122 -29.436 77.609 1.00 26.93 153 LEU B C 1
ATOM 3430 O O . LEU B 1 156 ? 27.031 -29.988 77.679 1.00 27.08 153 LEU B O 1
ATOM 3435 N N . PHE B 1 157 ? 28.309 -28.276 76.979 1.00 25.64 154 PHE B N 1
ATOM 3436 C CA . PHE B 1 157 ? 27.258 -27.686 76.158 1.00 25.14 154 PHE B CA 1
ATOM 3437 C C . PHE B 1 157 ? 27.586 -27.827 74.687 1.00 25.02 154 PHE B C 1
ATOM 3438 O O . PHE B 1 157 ? 28.717 -27.518 74.263 1.00 24.80 154 PHE B O 1
ATOM 3446 N N . GLY B 1 158 ? 26.588 -28.233 73.895 1.00 23.95 155 GLY B N 1
ATOM 3447 C CA . GLY B 1 158 ? 26.707 -28.245 72.432 1.00 25.50 155 GLY B CA 1
ATOM 3448 C C . GLY B 1 158 ? 25.357 -27.958 71.781 1.00 24.95 155 GLY B C 1
ATOM 3449 O O . GLY B 1 158 ? 24.307 -28.482 72.192 1.00 24.34 155 GLY B O 1
ATOM 3450 N N . HIS B 1 159 ? 25.381 -27.149 70.733 1.00 26.75 156 HIS B N 1
ATOM 3451 C CA . HIS B 1 159 ? 24.180 -26.844 69.965 1.00 24.47 156 HIS B CA 1
ATOM 3452 C C . HIS B 1 159 ? 24.327 -27.338 68.520 1.00 25.10 156 HIS B C 1
ATOM 3453 O O . HIS B 1 159 ? 25.397 -27.203 67.911 1.00 23.61 156 HIS B O 1
ATOM 3492 N N . LEU B 1 161 ? 25.378 -29.230 65.343 1.00 26.17 158 LEU B N 1
ATOM 3493 C CA . LEU B 1 161 ? 26.379 -30.303 65.196 1.00 28.84 158 LEU B CA 1
ATOM 3494 C C . LEU B 1 161 ? 27.119 -30.468 66.528 1.00 28.59 158 LEU B C 1
ATOM 3495 O O . LEU B 1 161 ? 27.534 -31.575 66.871 1.00 28.59 158 LEU B O 1
ATOM 3500 N N . GLY B 1 162 ? 27.295 -29.382 67.290 1.00 28.02 159 GLY B N 1
ATOM 3501 C CA . GLY B 1 162 ? 27.836 -29.507 68.646 1.00 28.05 159 GLY B CA 1
ATOM 3502 C C . GLY B 1 162 ? 27.007 -30.350 69.622 1.00 28.22 159 GLY B C 1
ATOM 3503 O O . GLY B 1 162 ? 27.547 -31.062 70.478 1.00 28.38 159 GLY B O 1
ATOM 3504 N N . GLY B 1 163 ? 25.689 -30.272 69.498 1.00 27.09 160 GLY B N 1
ATOM 3505 C CA . GLY B 1 163 ? 24.802 -31.132 70.271 1.00 27.43 160 GLY B CA 1
ATOM 3506 C C . GLY B 1 163 ? 24.874 -32.581 69.838 1.00 27.24 160 GLY B C 1
ATOM 3507 O O . GLY B 1 163 ? 24.794 -33.470 70.674 1.00 26.48 160 GLY B O 1
ATOM 3508 N N . LEU B 1 164 ? 25.057 -32.813 68.543 1.00 27.47 161 LEU B N 1
ATOM 3509 C CA . LEU B 1 164 ? 25.385 -34.180 68.048 1.00 28.38 161 LEU B CA 1
ATOM 3510 C C . LEU B 1 164 ? 26.639 -34.744 68.741 1.00 28.41 161 LEU B C 1
ATOM 3511 O O . LEU B 1 164 ? 26.605 -35.846 69.314 1.00 27.11 161 LEU B O 1
ATOM 3516 N N . PHE B 1 165 ? 27.715 -33.955 68.776 1.00 27.22 162 PHE B N 1
ATOM 3517 C CA . PHE B 1 165 ? 28.894 -34.352 69.504 1.00 27.52 162 PHE B CA 1
ATOM 3518 C C . PHE B 1 165 ? 28.596 -34.673 70.979 1.00 27.79 162 PHE B C 1
ATOM 3519 O O . PHE B 1 165 ? 28.989 -35.753 71.488 1.00 28.83 162 PHE B O 1
ATOM 3527 N N . ALA B 1 166 ? 27.891 -33.773 71.653 1.00 27.83 163 ALA B N 1
ATOM 3528 C CA . ALA B 1 166 ? 27.577 -33.931 73.075 1.00 27.58 163 ALA B CA 1
ATOM 3529 C C . ALA B 1 166 ? 26.741 -35.208 73.345 1.00 27.97 163 ALA B C 1
ATOM 3530 O O . ALA B 1 166 ? 26.994 -35.919 74.329 1.00 27.14 163 ALA B O 1
ATOM 3532 N N . LEU B 1 167 ? 25.763 -35.482 72.457 1.00 28.05 164 LEU B N 1
ATOM 3533 C CA . LEU B 1 167 ? 24.966 -36.738 72.495 1.00 29.34 164 LEU B CA 1
ATOM 3534 C C . LEU B 1 167 ? 25.856 -37.958 72.333 1.00 30.03 164 LEU B C 1
ATOM 3535 O O . LEU B 1 167 ? 25.702 -38.948 73.063 1.00 29.99 164 LEU B O 1
ATOM 3540 N N . HIS B 1 168 ? 26.775 -37.878 71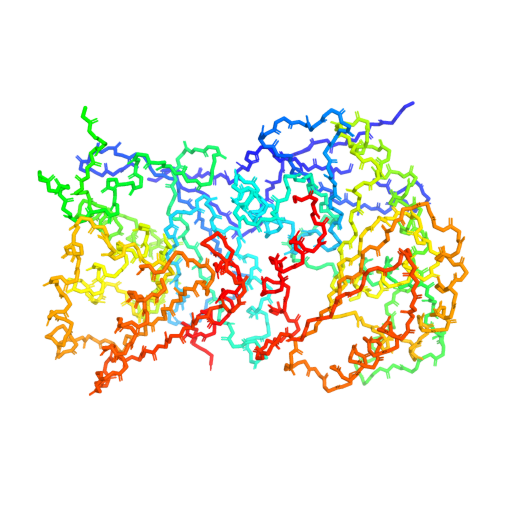.377 1.00 29.74 165 HIS B N 1
ATOM 3541 C CA . HIS B 1 168 ? 27.725 -38.957 71.146 1.00 31.14 165 HIS B CA 1
ATOM 3542 C C . HIS B 1 168 ? 28.525 -39.280 72.427 1.00 31.70 165 HIS B C 1
ATOM 3543 O O . HIS B 1 168 ? 28.678 -40.455 72.778 1.00 30.19 165 HIS B O 1
ATOM 3550 N N . ILE B 1 169 ? 29.011 -38.240 73.131 1.00 31.59 166 ILE B N 1
ATOM 3551 C CA . ILE B 1 169 ? 29.810 -38.416 74.341 1.00 31.72 166 ILE B CA 1
ATOM 3552 C C . ILE B 1 169 ? 28.958 -38.979 75.469 1.00 31.49 166 ILE B C 1
ATOM 3553 O O . ILE B 1 169 ? 29.410 -39.868 76.227 1.00 32.69 166 ILE B O 1
ATOM 3558 N N . LEU B 1 170 ? 27.743 -38.484 75.580 1.00 30.02 167 LEU B N 1
ATOM 3559 C CA . LEU B 1 170 ? 26.809 -39.019 76.538 1.00 30.87 167 LEU B CA 1
ATOM 3560 C C . LEU B 1 170 ? 26.709 -40.546 76.312 1.00 30.84 167 LEU B C 1
ATOM 3561 O O . LEU B 1 170 ? 26.704 -41.313 77.271 1.00 30.19 167 LEU B O 1
ATOM 3566 N N . PHE B 1 171 ? 26.621 -40.955 75.045 1.00 31.04 168 PHE B N 1
ATOM 3567 C CA . PHE B 1 171 ? 26.335 -42.361 74.700 1.00 31.17 168 PHE B CA 1
ATOM 3568 C C . PHE B 1 171 ? 27.548 -43.302 74.852 1.00 33.02 168 PHE B C 1
ATOM 3569 O O . PHE B 1 171 ? 27.373 -44.519 75.034 1.00 31.82 168 PHE B O 1
ATOM 3577 N N . THR B 1 172 ? 28.755 -42.728 74.765 1.00 33.10 169 THR B N 1
ATOM 3578 C CA . THR B 1 172 ? 29.991 -43.496 74.617 1.00 34.66 169 THR B CA 1
ATOM 3579 C C . THR B 1 172 ? 31.074 -43.174 75.642 1.00 34.23 169 THR B C 1
ATOM 3580 O O . THR B 1 172 ? 32.004 -43.971 75.807 1.00 34.69 169 THR B O 1
ATOM 3584 N N . ASN B 1 173 ? 30.957 -42.038 76.332 1.00 34.32 170 ASN B N 1
ATOM 3585 C CA . ASN B 1 173 ? 31.979 -41.568 77.273 1.00 34.91 170 ASN B CA 1
ATOM 3586 C C . ASN B 1 173 ? 31.339 -40.790 78.405 1.00 34.07 170 ASN B C 1
ATOM 3587 O O . ASN B 1 173 ? 31.823 -39.712 78.788 1.00 33.81 170 ASN B O 1
ATOM 3592 N N . LEU B 1 174 ? 30.259 -41.348 78.942 1.00 33.20 171 LEU B N 1
ATOM 3593 C CA . LEU B 1 174 ? 29.412 -40.653 79.895 1.00 33.26 171 LEU B CA 1
ATOM 3594 C C . LEU B 1 174 ? 30.175 -40.003 81.049 1.00 34.12 171 LEU B C 1
ATOM 3595 O O . LEU B 1 174 ? 29.888 -38.846 81.399 1.00 33.72 171 LEU B O 1
ATOM 3600 N N . ASN B 1 175 ? 31.186 -40.693 81.599 1.00 33.95 172 ASN B N 1
ATOM 3601 C CA . ASN B 1 175 ? 31.842 -40.189 82.799 1.00 34.84 172 ASN B CA 1
ATOM 3602 C C . ASN B 1 175 ? 32.664 -38.921 82.582 1.00 34.09 172 ASN B C 1
ATOM 3603 O O . ASN B 1 175 ? 33.068 -38.278 83.539 1.00 34.15 172 ASN B O 1
ATOM 3608 N N . ALA B 1 176 ? 32.903 -38.548 81.331 1.00 32.81 173 ALA B N 1
ATOM 3609 C CA . ALA B 1 176 ? 33.694 -37.374 81.051 1.00 32.35 173 ALA B CA 1
ATOM 3610 C C . ALA B 1 176 ? 33.048 -36.047 81.575 1.00 32.39 173 ALA B C 1
ATOM 3611 O O . ALA B 1 176 ? 33.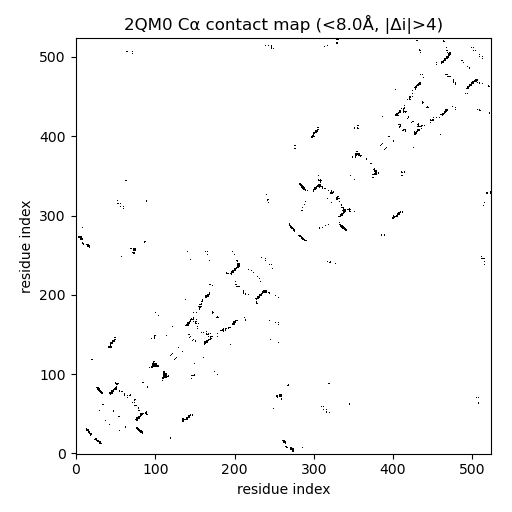760 -35.090 81.894 1.00 32.06 173 ALA B O 1
ATOM 3613 N N . PHE B 1 177 ? 31.711 -35.993 81.641 1.00 31.34 174 PHE B N 1
ATOM 3614 C CA . PHE B 1 177 ? 31.018 -34.803 82.178 1.00 31.28 174 PHE B CA 1
ATOM 3615 C C . PHE B 1 177 ? 29.887 -35.274 83.034 1.00 31.11 174 PHE B C 1
ATOM 3616 O O . PHE B 1 177 ? 29.304 -36.343 82.775 1.00 32.06 174 PHE B O 1
ATOM 3624 N N . GLN B 1 178 ? 29.529 -34.476 84.031 1.00 31.08 175 GLN B N 1
ATOM 3625 C CA . GLN B 1 178 ? 28.427 -34.870 84.892 1.00 30.28 175 GLN B CA 1
ATOM 3626 C C . GLN B 1 178 ? 27.098 -34.244 84.476 1.00 29.93 175 GLN B C 1
ATOM 3627 O O . GLN B 1 178 ? 26.052 -34.641 84.982 1.00 29.95 175 GLN B O 1
ATOM 3633 N N . ASN B 1 179 ? 27.135 -33.253 83.580 1.00 29.68 176 ASN B N 1
ATOM 3634 C CA . ASN B 1 179 ? 25.907 -32.657 83.016 1.00 29.33 176 ASN B CA 1
ATOM 3635 C C . ASN B 1 179 ? 26.120 -32.420 81.521 1.00 29.03 176 ASN B C 1
ATOM 3636 O O . ASN B 1 179 ? 27.257 -32.166 81.072 1.00 29.11 176 ASN B O 1
ATOM 3641 N N . TYR B 1 180 ? 25.037 -32.559 80.758 1.00 28.95 177 TYR B N 1
ATOM 3642 C CA . TYR B 1 180 ? 25.032 -32.378 79.306 1.00 27.79 177 TYR B CA 1
ATOM 3643 C C . TYR B 1 180 ? 23.897 -31.417 78.981 1.00 26.10 177 TYR B C 1
ATOM 3644 O O . TYR B 1 180 ? 22.713 -31.676 79.288 1.00 25.83 177 TYR B O 1
ATOM 3653 N N . PHE B 1 181 ? 24.274 -30.292 78.360 1.00 26.37 178 PHE B N 1
ATOM 3654 C CA . PHE B 1 181 ? 23.291 -29.313 77.877 1.00 25.11 178 PHE B CA 1
ATOM 3655 C C . PHE B 1 181 ? 23.291 -29.470 76.356 1.00 24.98 178 PHE B C 1
ATOM 3656 O O . PHE B 1 181 ? 24.211 -29.055 75.664 1.00 25.28 178 PHE B O 1
ATOM 3664 N N . ILE B 1 182 ? 22.261 -30.120 75.843 1.00 25.08 179 ILE B N 1
ATOM 3665 C CA . ILE B 1 182 ? 22.245 -30.572 74.432 1.00 25.47 179 ILE B CA 1
ATOM 3666 C C . ILE B 1 182 ? 21.155 -29.842 73.689 1.00 25.24 179 ILE B C 1
ATOM 3667 O O . ILE B 1 182 ? 19.963 -30.131 73.869 1.00 27.05 179 ILE B O 1
ATOM 3672 N N . SER B 1 183 ? 21.563 -28.866 72.871 1.00 26.51 180 SER B N 1
ATOM 3673 C CA . SER B 1 183 ? 20.668 -27.940 72.194 1.00 26.55 180 SER B CA 1
ATOM 3674 C C . SER B 1 183 ? 20.534 -28.287 70.732 1.00 25.83 180 SER B C 1
ATOM 3675 O O . SER B 1 183 ? 21.542 -28.390 70.041 1.00 26.92 180 SER B O 1
ATOM 3678 N N . SER B 1 184 ? 19.297 -28.537 70.291 1.00 26.56 181 SER B N 1
ATOM 3679 C CA . SER B 1 184 ? 18.953 -28.863 68.884 1.00 27.83 181 SER B CA 1
ATOM 3680 C C . SER B 1 184 ? 19.955 -29.790 68.198 1.00 26.65 181 SER B C 1
ATOM 3681 O O . SER B 1 184 ? 20.465 -29.454 67.120 1.00 26.22 181 SER B O 1
ATOM 3684 N N . PRO B 1 185 ? 20.244 -30.953 68.816 1.00 26.17 182 PRO B N 1
ATOM 3685 C CA . PRO B 1 185 ? 21.309 -31.843 68.306 1.00 25.93 182 PRO B CA 1
ATOM 3686 C C . PRO B 1 185 ? 20.978 -32.373 66.917 1.00 26.05 182 PRO B C 1
ATOM 3687 O O . PRO B 1 185 ? 19.813 -32.720 66.636 1.00 24.75 182 PRO B O 1
ATOM 3691 N N . SER B 1 186 ? 21.976 -32.424 66.040 1.00 25.56 183 SER B N 1
ATOM 3692 C CA . SER B 1 186 ? 21.720 -32.830 64.668 1.00 27.86 183 SER B CA 1
ATOM 3693 C C . SER B 1 186 ? 21.648 -34.368 64.595 1.00 28.86 183 SER B C 1
ATOM 3694 O O . SER B 1 186 ? 22.493 -35.003 63.962 1.00 29.82 183 SER B O 1
ATOM 3697 N N . ILE B 1 187 ? 20.645 -34.931 65.279 1.00 29.03 184 ILE B N 1
ATOM 3698 C CA . ILE B 1 187 ? 20.424 -36.378 65.400 1.00 31.06 184 ILE B CA 1
ATOM 3699 C C . ILE B 1 187 ? 20.344 -37.073 64.046 1.00 31.67 184 ILE B C 1
ATOM 3700 O O . ILE B 1 187 ? 20.798 -38.222 63.902 1.00 32.42 184 ILE B O 1
ATOM 3705 N N . TRP B 1 188 ? 19.771 -36.370 63.080 1.00 31.51 185 TRP B N 1
ATOM 3706 C CA . TRP B 1 188 ? 19.542 -36.876 61.716 1.00 32.89 185 TRP B CA 1
ATOM 3707 C C . TRP B 1 188 ? 20.840 -37.134 60.925 1.00 33.14 185 TRP B C 1
ATOM 3708 O O . TRP B 1 188 ? 20.822 -37.823 59.875 1.00 32.33 185 TRP B O 1
ATOM 3719 N N . TRP B 1 189 ? 21.947 -36.582 61.425 1.00 33.57 186 TRP B N 1
ATOM 3720 C CA . TRP B 1 189 ? 23.242 -36.659 60.783 1.00 34.19 186 TRP B CA 1
ATOM 3721 C C . TRP B 1 189 ? 23.561 -38.121 60.384 1.00 33.73 186 TRP B C 1
ATOM 3722 O O . TRP B 1 189 ? 23.393 -39.048 61.188 1.00 32.29 186 TRP B O 1
ATOM 3733 N N . ASN B 1 190 ? 23.973 -38.293 59.128 1.00 33.34 187 ASN B N 1
ATOM 3734 C CA . ASN B 1 190 ? 24.436 -39.581 58.618 1.00 33.65 187 ASN B CA 1
ATOM 3735 C C . ASN B 1 190 ? 23.448 -40.697 58.940 1.00 33.46 187 ASN B C 1
ATOM 3736 O O . ASN B 1 190 ? 23.801 -41.699 59.560 1.00 33.07 187 ASN B O 1
ATOM 3741 N N . ASN B 1 191 ? 22.203 -40.493 58.541 1.00 33.17 188 ASN B N 1
ATOM 3742 C CA . ASN B 1 191 ? 21.135 -41.478 58.741 1.00 34.83 188 ASN B CA 1
ATOM 3743 C C . ASN B 1 191 ? 20.938 -41.924 60.157 1.00 34.57 188 ASN B C 1
ATOM 3744 O O . ASN B 1 191 ? 20.709 -43.115 60.413 1.00 34.14 188 ASN B O 1
ATOM 3749 N N . LYS B 1 192 ? 21.029 -40.956 61.065 1.00 33.07 189 LYS B N 1
ATOM 3750 C CA . LYS B 1 192 ? 20.813 -41.166 62.482 1.00 33.81 189 LYS B CA 1
ATOM 3751 C C . LYS B 1 192 ? 21.823 -42.122 63.093 1.00 33.64 189 LYS B C 1
ATOM 3752 O O . LYS B 1 192 ? 21.511 -42.827 64.055 1.00 32.76 189 LYS B O 1
ATOM 3758 N N . SER B 1 193 ? 23.054 -42.084 62.582 1.00 34.40 190 SER B N 1
ATOM 3759 C CA . SER B 1 193 ? 24.109 -42.988 63.045 1.00 35.57 190 SER B CA 1
ATOM 3760 C C . SER B 1 193 ? 24.372 -42.892 64.540 1.00 35.68 190 SER B C 1
ATOM 3761 O O . SER B 1 193 ? 24.551 -43.922 65.183 1.00 35.11 190 SER B O 1
ATOM 3764 N N . VAL B 1 194 ? 24.355 -41.680 65.111 1.00 35.46 191 VAL B N 1
ATOM 3765 C CA . VAL B 1 194 ? 24.581 -41.518 66.555 1.00 35.06 191 VAL B CA 1
ATOM 3766 C C . VAL B 1 194 ? 23.625 -42.346 67.448 1.00 35.14 191 VAL B C 1
ATOM 3767 O O . VAL B 1 194 ? 24.008 -42.751 68.550 1.00 35.66 191 VAL B O 1
ATOM 3771 N N . LEU B 1 195 ? 22.405 -42.606 66.984 1.00 35.58 192 LEU B N 1
ATOM 3772 C CA . LEU B 1 195 ? 21.412 -43.388 67.761 1.00 36.91 192 LEU B CA 1
ATOM 3773 C C . LEU B 1 195 ? 21.706 -44.902 67.884 1.00 38.01 192 LEU B C 1
ATOM 3774 O O . LEU B 1 195 ? 21.137 -45.587 68.739 1.00 38.81 192 LEU B O 1
ATOM 3779 N N . GLU B 1 196 ? 22.604 -45.404 67.046 1.00 38.55 193 GLU B N 1
ATOM 3780 C CA . GLU B 1 196 ? 23.101 -46.785 67.148 1.00 39.43 193 GLU B CA 1
ATOM 3781 C C . GLU B 1 196 ? 23.814 -47.033 68.486 1.00 38.89 193 GLU B C 1
ATOM 3782 O O . GLU B 1 196 ? 23.914 -48.170 68.932 1.00 39.48 193 GLU B O 1
ATOM 3788 N N . LYS B 1 197 ? 24.305 -45.956 69.105 1.00 37.92 194 LYS B N 1
ATOM 3789 C CA . LYS B 1 197 ? 24.899 -45.990 70.432 1.00 36.86 194 LYS B CA 1
ATOM 3790 C C . LYS B 1 197 ? 23.927 -45.689 71.584 1.00 35.87 194 LYS B C 1
ATOM 3791 O O . LYS B 1 197 ? 24.312 -45.735 72.758 1.00 33.30 194 LYS B O 1
ATOM 3797 N N . GLU B 1 198 ? 22.664 -45.383 71.267 1.00 34.86 195 GLU B N 1
ATOM 3798 C CA . GLU B 1 198 ? 21.716 -44.995 72.335 1.00 34.76 195 GLU B CA 1
ATOM 3799 C C . GLU B 1 198 ? 21.494 -46.078 73.397 1.00 34.28 195 GLU B C 1
ATOM 3800 O O . GLU B 1 198 ? 21.472 -45.791 74.602 1.00 33.51 195 GLU B O 1
ATOM 3806 N N . GLU B 1 199 ? 21.335 -47.332 72.959 1.00 34.38 196 GLU B N 1
ATOM 3807 C CA . GLU B 1 199 ? 21.195 -48.452 73.906 1.00 33.95 196 GLU B CA 1
ATOM 3808 C C . GLU B 1 199 ? 22.390 -48.548 74.868 1.00 33.56 196 GLU B C 1
ATOM 3809 O O . GLU B 1 199 ? 22.248 -48.969 76.027 1.00 32.79 196 GLU B O 1
ATOM 3815 N N . ASN B 1 200 ? 23.568 -48.165 74.378 1.00 33.36 197 ASN B N 1
ATOM 3816 C CA . ASN B 1 200 ? 24.800 -48.178 75.186 1.00 34.12 197 ASN B CA 1
ATOM 3817 C C . ASN B 1 200 ? 24.696 -47.332 76.475 1.00 33.94 197 ASN B C 1
ATOM 3818 O O . ASN B 1 200 ? 25.435 -47.546 77.428 1.00 32.56 197 ASN B O 1
ATOM 3823 N N . LEU B 1 201 ? 23.745 -46.402 76.516 1.00 34.31 198 LEU B N 1
ATOM 3824 C CA . LEU B 1 201 ? 23.568 -45.523 77.679 1.00 34.61 198 LEU B CA 1
ATOM 3825 C C . LEU B 1 201 ? 23.297 -46.251 79.003 1.00 34.18 198 LEU B C 1
ATOM 3826 O O . LEU B 1 201 ? 23.804 -45.829 80.051 1.00 33.46 198 LEU B O 1
ATOM 3831 N N . ILE B 1 202 ? 22.507 -47.335 78.956 1.00 34.21 199 ILE B N 1
ATOM 3832 C CA . ILE B 1 202 ? 22.276 -48.176 80.158 1.00 35.42 199 ILE B CA 1
ATOM 3833 C C . ILE B 1 202 ? 23.586 -48.756 80.710 1.00 34.75 199 ILE B C 1
ATOM 3834 O O . ILE B 1 202 ? 23.853 -48.662 81.909 1.00 34.42 199 ILE B O 1
ATOM 3839 N N . ILE B 1 203 ? 24.412 -49.307 79.823 1.00 35.19 200 ILE B N 1
ATOM 3840 C CA . ILE B 1 203 ? 25.732 -49.827 80.218 1.00 35.39 200 ILE B CA 1
ATOM 3841 C C . ILE B 1 203 ? 26.496 -48.718 80.962 1.00 35.82 200 ILE B C 1
ATOM 3842 O O . ILE B 1 203 ? 27.009 -48.906 82.071 1.00 35.50 200 ILE B O 1
ATOM 3847 N N . GLU B 1 204 ? 26.527 -47.539 80.361 1.00 36.24 201 GLU B N 1
ATOM 3848 C CA . GLU B 1 204 ? 27.240 -46.410 80.956 1.00 35.93 201 GLU B CA 1
ATOM 3849 C C . GLU B 1 204 ? 26.660 -45.961 82.275 1.00 35.70 201 GLU B C 1
ATOM 3850 O O . GLU B 1 204 ? 27.413 -45.700 83.219 1.00 35.64 201 GLU B O 1
ATOM 3856 N N . LEU B 1 205 ? 25.329 -45.909 82.358 1.00 35.05 202 LEU B N 1
ATOM 3857 C CA . LEU B 1 205 ? 24.659 -45.485 83.592 1.00 35.60 202 LEU B CA 1
ATOM 3858 C C . LEU B 1 205 ? 24.978 -46.439 84.740 1.00 36.54 202 LEU B C 1
ATOM 3859 O O . LEU B 1 205 ? 25.171 -46.031 85.893 1.00 36.05 202 LEU B O 1
ATOM 3864 N N . ASN B 1 206 ? 25.052 -47.718 84.403 1.00 37.89 203 ASN B N 1
ATOM 3865 C CA . ASN B 1 206 ? 25.395 -48.741 85.405 1.00 39.71 203 ASN B CA 1
ATOM 3866 C C . ASN B 1 206 ? 26.849 -48.699 85.884 1.00 40.86 203 ASN B C 1
ATOM 3867 O O . ASN B 1 206 ? 27.163 -49.260 86.951 1.00 41.41 203 ASN B O 1
ATOM 3872 N N . ASN B 1 207 ? 27.732 -48.060 85.104 1.00 41.84 204 ASN B N 1
ATOM 3873 C CA . ASN B 1 207 ? 29.122 -47.772 85.529 1.00 42.87 204 ASN B CA 1
ATOM 3874 C C . ASN B 1 207 ? 29.329 -46.361 86.155 1.00 43.32 204 ASN B C 1
ATOM 3875 O O . ASN B 1 207 ? 30.405 -46.044 86.673 1.00 44.10 204 ASN B O 1
ATOM 3880 N N . ALA B 1 208 ? 28.308 -45.519 86.095 1.00 43.34 205 ALA B N 1
ATOM 3881 C CA . ALA B 1 208 ? 28.442 -44.090 86.426 1.00 43.48 205 ALA B CA 1
ATOM 3882 C C . ALA B 1 208 ? 28.787 -43.816 87.889 1.00 43.65 205 ALA B C 1
ATOM 3883 O O . ALA B 1 208 ? 28.172 -44.391 88.801 1.00 43.42 205 ALA B O 1
ATOM 3885 N N . LYS B 1 209 ? 29.760 -42.926 88.102 1.00 44.45 206 LYS B N 1
ATOM 3886 C CA . LYS B 1 209 ? 30.138 -42.511 89.455 1.00 45.01 206 LYS B CA 1
ATOM 3887 C C . LYS B 1 209 ? 29.079 -41.558 90.012 1.00 44.96 206 LYS B C 1
ATOM 3888 O O . LYS B 1 209 ? 28.561 -41.756 91.127 1.00 44.84 206 LYS B O 1
ATOM 3894 N N . PHE B 1 210 ? 28.775 -40.512 89.236 1.00 43.96 207 PHE B N 1
ATOM 3895 C CA . PHE B 1 210 ? 27.888 -39.438 89.691 1.00 42.90 207 PHE B CA 1
ATOM 3896 C C . PHE B 1 210 ? 26.551 -39.519 88.959 1.00 41.71 207 PHE B C 1
ATOM 3897 O O . PHE B 1 210 ? 26.500 -39.964 87.820 1.00 40.20 207 PHE B O 1
ATOM 3905 N N . GLU B 1 211 ? 25.476 -39.070 89.607 1.00 40.81 208 GLU B N 1
ATOM 3906 C CA . GLU B 1 211 ? 24.219 -38.846 88.898 1.00 40.47 208 GLU B CA 1
ATOM 3907 C C . GLU B 1 211 ? 24.505 -37.841 87.779 1.00 38.39 208 GLU B C 1
ATOM 3908 O O . GLU B 1 211 ? 25.236 -36.864 87.968 1.00 37.91 208 GLU B O 1
ATOM 3914 N N . THR B 1 212 ? 23.965 -38.144 86.610 1.00 36.72 209 THR B N 1
ATOM 3915 C CA . THR B 1 212 ? 24.246 -37.411 85.384 1.00 35.58 209 THR B CA 1
ATOM 3916 C C . THR B 1 212 ? 23.014 -36.620 84.932 1.00 33.40 209 THR B C 1
ATOM 3917 O O . THR B 1 212 ? 21.921 -37.179 84.767 1.00 33.34 209 THR B O 1
ATOM 3921 N N . GLY B 1 213 ? 23.205 -35.318 84.721 1.00 32.26 210 GLY B N 1
ATOM 3922 C CA . GLY B 1 213 ? 22.109 -34.441 84.274 1.00 29.64 210 GLY B CA 1
ATOM 3923 C C . GLY B 1 213 ? 22.149 -34.298 82.753 1.00 28.84 210 GLY B C 1
ATOM 3924 O O . GLY B 1 213 ? 23.204 -34.083 82.194 1.00 30.33 210 GLY B O 1
ATOM 3925 N N . VAL B 1 214 ? 21.007 -34.413 82.099 1.00 28.36 211 VAL B N 1
ATOM 3926 C CA . VAL B 1 214 ? 20.884 -34.222 80.632 1.00 28.99 211 VAL B CA 1
ATOM 3927 C C . VAL B 1 214 ? 19.690 -33.274 80.356 1.00 28.66 211 VAL B C 1
ATOM 3928 O O . VAL B 1 214 ? 18.524 -33.585 80.690 1.00 28.09 211 VAL B O 1
ATOM 3932 N N . PHE B 1 215 ? 20.012 -32.097 79.794 1.00 28.00 212 PHE B N 1
ATOM 3933 C CA . PHE B 1 215 ? 19.013 -31.127 79.366 1.00 27.99 212 PHE B CA 1
ATOM 3934 C C . PHE B 1 215 ? 19.047 -31.076 77.838 1.00 28.27 212 PHE B C 1
ATOM 3935 O O . PHE B 1 215 ? 20.102 -30.801 77.240 1.00 27.92 212 PHE B O 1
ATOM 3943 N N . LEU B 1 216 ? 17.903 -31.404 77.237 1.00 27.99 213 LEU B N 1
ATOM 3944 C CA . LEU B 1 216 ? 17.698 -31.504 75.791 1.00 28.04 213 LEU B CA 1
ATOM 3945 C C . LEU B 1 216 ? 16.658 -30.421 75.401 1.00 27.93 213 LEU B C 1
ATOM 3946 O O . LEU B 1 216 ? 15.595 -30.285 76.043 1.00 27.94 213 LEU B O 1
ATOM 3951 N N . THR B 1 217 ? 16.951 -29.649 74.350 1.00 28.22 214 THR B N 1
ATOM 3952 C CA . THR B 1 217 ? 16.086 -28.552 73.950 1.00 28.73 214 THR B CA 1
ATOM 3953 C C . THR B 1 217 ? 15.992 -28.491 72.407 1.00 28.16 214 THR B C 1
ATOM 3954 O O . THR B 1 217 ? 16.841 -29.010 71.678 1.00 26.69 214 THR B O 1
ATOM 3958 N N . VAL B 1 218 ? 14.887 -27.945 71.930 1.00 27.94 215 VAL B N 1
ATOM 3959 C CA . VAL B 1 218 ? 14.698 -27.703 70.485 1.00 27.81 215 VAL B CA 1
ATOM 3960 C C . VAL B 1 218 ? 13.743 -26.528 70.357 1.00 27.20 215 VAL B C 1
ATOM 3961 O O . VAL B 1 218 ? 12.953 -26.280 71.252 1.00 27.49 215 VAL B O 1
ATOM 3965 N N . GLY B 1 219 ? 13.834 -25.779 69.271 1.00 27.02 216 GLY B N 1
ATOM 3966 C CA . GLY B 1 219 ? 12.889 -24.676 69.030 1.00 26.57 216 GLY B CA 1
ATOM 3967 C C . GLY B 1 219 ? 11.677 -25.242 68.298 1.00 28.31 216 GLY B C 1
ATOM 3968 O O . GLY B 1 219 ? 11.842 -26.068 67.382 1.00 28.62 216 GLY B O 1
ATOM 3969 N N . SER B 1 220 ? 10.471 -24.834 68.698 1.00 27.54 217 SER B N 1
ATOM 3970 C CA . SER B 1 220 ? 9.215 -25.389 68.117 1.00 27.67 217 SER B CA 1
ATOM 3971 C C . SER B 1 220 ? 9.082 -25.095 66.633 1.00 27.02 217 SER B C 1
ATOM 3972 O O . SER B 1 220 ? 8.460 -25.860 65.937 1.00 27.40 217 SER B O 1
ATOM 3975 N N . LEU B 1 221 ? 9.718 -24.031 66.142 1.00 27.00 218 LEU B N 1
ATOM 3976 C CA . LEU B 1 221 ? 9.647 -23.668 64.716 1.00 27.70 218 LEU B CA 1
ATOM 3977 C C . LEU B 1 221 ? 10.799 -24.172 63.862 1.00 28.20 218 LEU B C 1
ATOM 3978 O O . LEU B 1 221 ? 10.947 -23.740 62.711 1.00 29.01 218 LEU B O 1
ATOM 3983 N N . GLU B 1 222 ? 11.614 -25.074 64.402 1.00 29.11 219 GLU B N 1
ATOM 3984 C CA . GLU B 1 222 ? 12.677 -25.717 63.630 1.00 29.19 219 GLU B CA 1
ATOM 3985 C C . GLU B 1 222 ? 12.086 -26.637 62.542 1.00 31.07 219 GLU B C 1
ATOM 3986 O O . GLU B 1 222 ? 10.855 -26.796 62.460 1.00 30.95 219 GLU B O 1
ATOM 3992 N N . ARG B 1 223 ? 12.937 -27.167 61.665 1.00 31.70 220 ARG B N 1
ATOM 3993 C CA . ARG B 1 223 ? 12.482 -28.075 60.623 1.00 34.10 220 ARG B CA 1
ATOM 3994 C C . ARG B 1 223 ? 11.754 -29.230 61.250 1.00 33.85 220 ARG B C 1
ATOM 3995 O O . ARG B 1 223 ? 12.177 -29.750 62.277 1.00 31.96 220 ARG B O 1
ATOM 4003 N N . GLU B 1 224 ? 10.648 -29.628 60.617 1.00 34.58 221 GLU B N 1
ATOM 4004 C CA . GLU B 1 224 ? 9.810 -30.710 61.147 1.00 35.99 221 GLU B CA 1
ATOM 4005 C C . GLU B 1 224 ? 10.605 -31.947 61.593 1.00 35.92 221 GLU B C 1
ATOM 4006 O O . GLU B 1 224 ? 10.413 -32.441 62.714 1.00 35.85 221 GLU B O 1
ATOM 4012 N N . HIS B 1 225 ? 11.507 -32.438 60.742 1.00 36.43 222 HIS B N 1
ATOM 4013 C CA . HIS B 1 225 ? 12.300 -33.636 61.112 1.00 36.48 222 HIS B CA 1
ATOM 4014 C C . HIS B 1 225 ? 13.157 -33.458 62.386 1.00 35.97 222 HIS B C 1
ATOM 4015 O O . HIS B 1 225 ? 13.354 -34.411 63.155 1.00 35.03 222 HIS B O 1
ATOM 4030 N N . VAL B 1 227 ? 12.391 -31.247 64.967 1.00 31.45 224 VAL B N 1
ATOM 4031 C CA . VAL B 1 227 ? 11.435 -31.171 66.069 1.00 31.59 224 VAL B CA 1
ATOM 4032 C C . VAL B 1 227 ? 10.966 -32.587 66.475 1.00 31.51 224 VAL B C 1
ATOM 4033 O O . VAL B 1 227 ? 10.990 -32.921 67.651 1.00 29.81 224 VAL B O 1
ATOM 4037 N N . VAL B 1 228 ? 10.559 -33.390 65.484 1.00 30.85 225 VAL B N 1
ATOM 4038 C CA . VAL B 1 228 ? 10.143 -34.804 65.717 1.00 31.49 225 VAL B CA 1
ATOM 4039 C C . VAL B 1 228 ? 11.281 -35.633 66.303 1.00 31.68 225 VAL B C 1
ATOM 4040 O O . VAL B 1 228 ? 11.100 -36.267 67.357 1.00 32.94 225 VAL B O 1
ATOM 4044 N N . GLY B 1 229 ? 12.465 -35.581 65.677 1.00 31.03 226 GLY B N 1
ATOM 4045 C CA . GLY B 1 229 ? 13.667 -36.268 66.228 1.00 30.67 226 GLY B CA 1
ATOM 4046 C C . GLY B 1 229 ? 13.966 -36.018 67.703 1.00 30.15 226 GLY B C 1
ATOM 4047 O O . GLY B 1 229 ? 14.189 -36.951 68.474 1.00 28.63 226 GLY B O 1
ATOM 4048 N N . ALA B 1 230 ? 13.991 -34.745 68.104 1.00 29.72 227 ALA B N 1
ATOM 4049 C CA . ALA B 1 230 ? 14.241 -34.368 69.488 1.00 29.77 227 ALA B CA 1
ATOM 4050 C C . ALA B 1 230 ? 13.108 -34.824 70.410 1.00 29.95 227 ALA B C 1
ATOM 4051 O O . ALA B 1 230 ? 13.362 -35.283 71.516 1.00 30.27 227 ALA B O 1
ATOM 4053 N N . ASN B 1 231 ? 11.859 -34.701 69.958 1.00 30.97 228 ASN B N 1
ATOM 4054 C CA . ASN B 1 231 ? 10.700 -35.160 70.765 1.00 32.19 228 ASN B CA 1
ATOM 4055 C C . ASN B 1 231 ? 10.707 -36.679 70.989 1.00 32.84 228 ASN B C 1
ATOM 4056 O O . ASN B 1 231 ? 10.496 -37.148 72.106 1.00 33.49 228 ASN B O 1
ATOM 4061 N N . GLU B 1 232 ? 10.985 -37.424 69.930 1.00 33.00 229 GLU B N 1
ATOM 4062 C CA . GLU B 1 232 ? 11.088 -38.887 70.022 1.00 33.92 229 GLU B CA 1
ATOM 4063 C C . GLU B 1 232 ? 12.238 -39.323 70.942 1.00 33.24 229 GLU B C 1
ATOM 4064 O O . GLU B 1 232 ? 12.089 -40.267 71.744 1.00 33.08 229 GLU B O 1
ATOM 4070 N N . LEU B 1 233 ? 13.380 -38.639 70.841 1.00 32.49 230 LEU B N 1
ATOM 4071 C CA . LEU B 1 233 ? 14.488 -38.941 71.725 1.00 32.49 230 LEU B CA 1
ATOM 4072 C C . LEU B 1 233 ? 14.094 -38.654 73.172 1.00 33.06 230 LEU B C 1
ATOM 4073 O O . LEU B 1 233 ? 14.404 -39.450 74.075 1.00 32.77 230 LEU B O 1
ATOM 4078 N N . SER B 1 234 ? 13.444 -37.516 73.397 1.00 32.98 231 SER B N 1
ATOM 4079 C CA . SER B 1 234 ? 13.001 -37.143 74.741 1.00 33.97 231 SER B CA 1
ATOM 4080 C C . SER B 1 234 ? 12.134 -38.263 75.357 1.00 34.39 231 SER B C 1
ATOM 4081 O O . SER B 1 234 ? 12.390 -38.737 76.457 1.00 33.35 231 SER B O 1
ATOM 4084 N N . GLU B 1 235 ? 11.096 -38.650 74.634 1.00 34.98 232 GLU B N 1
ATOM 4085 C CA . GLU B 1 235 ? 10.221 -39.760 75.065 1.00 37.02 232 GLU B CA 1
ATOM 4086 C C . GLU B 1 235 ? 10.967 -41.054 75.453 1.00 37.15 232 GLU B C 1
ATOM 4087 O O . GLU B 1 235 ? 10.697 -41.630 76.508 1.00 38.05 232 GLU B O 1
ATOM 4093 N N . ARG B 1 236 ? 11.937 -41.469 74.639 1.00 37.18 233 ARG B N 1
ATOM 4094 C CA . ARG B 1 236 ? 12.798 -42.605 74.982 1.00 37.21 233 ARG B CA 1
ATOM 4095 C C . ARG B 1 236 ? 13.635 -42.365 76.249 1.00 37.25 233 ARG B C 1
ATOM 4096 O O . ARG B 1 236 ? 13.675 -43.226 77.130 1.00 36.51 233 ARG B O 1
ATOM 4104 N N . LEU B 1 237 ? 14.272 -41.187 76.372 1.00 35.84 234 LEU B N 1
ATOM 4105 C CA . LEU B 1 237 ? 15.075 -40.892 77.558 1.00 36.18 234 LEU B CA 1
ATOM 4106 C C . LEU B 1 237 ? 14.233 -40.804 78.835 1.00 36.49 234 LEU B C 1
ATOM 4107 O O . LEU B 1 237 ? 14.711 -41.112 79.930 1.00 36.56 234 LEU B O 1
ATOM 4112 N N . LEU B 1 238 ? 12.982 -40.367 78.688 1.00 37.40 235 LEU B N 1
ATOM 4113 C CA . LEU B 1 238 ? 12.044 -40.308 79.802 1.00 39.28 235 LEU B CA 1
ATOM 4114 C C . LEU B 1 238 ? 11.664 -41.726 80.272 1.00 40.32 235 LEU B C 1
ATOM 4115 O O . LEU B 1 238 ? 11.262 -41.901 81.422 1.00 40.62 235 LEU B O 1
ATOM 4120 N N . GLN B 1 239 ? 11.831 -42.712 79.381 1.00 41.61 236 GLN B N 1
ATOM 4121 C CA . GLN B 1 239 ? 11.564 -44.139 79.654 1.00 43.26 236 GLN B CA 1
ATOM 4122 C C . GLN B 1 239 ? 12.682 -44.831 80.408 1.00 44.25 236 GLN B C 1
ATOM 4123 O O . GLN B 1 239 ? 12.466 -45.882 81.035 1.00 44.02 236 GLN B O 1
ATOM 4129 N N . VAL B 1 240 ? 13.890 -44.285 80.298 1.00 44.97 237 VAL B N 1
ATOM 4130 C CA . VAL B 1 240 ? 15.031 -44.815 81.022 1.00 45.92 237 VAL B CA 1
ATOM 4131 C C . VAL B 1 240 ? 14.699 -44.442 82.454 1.00 46.80 237 VAL B C 1
ATOM 4132 O O . VAL B 1 240 ? 14.295 -43.318 82.733 1.00 47.55 237 VAL B O 1
ATOM 4136 N N . ASN B 1 241 ? 14.778 -45.395 83.361 1.00 47.45 238 ASN B N 1
ATOM 4137 C CA . ASN B 1 241 ? 14.350 -45.085 84.716 1.00 47.94 238 ASN B CA 1
ATOM 4138 C C . ASN B 1 241 ? 15.461 -45.425 85.681 1.00 47.19 238 ASN B C 1
ATOM 4139 O O . ASN B 1 241 ? 15.367 -46.395 86.430 1.00 47.60 238 ASN B O 1
ATOM 4144 N N . HIS B 1 242 ? 16.511 -44.615 85.656 1.00 45.43 239 HIS B N 1
ATOM 4145 C CA . HIS B 1 242 ? 17.752 -44.988 86.287 1.00 44.27 239 HIS B CA 1
ATOM 4146 C C . HIS B 1 242 ? 18.153 -43.926 87.308 1.00 43.85 239 HIS B C 1
ATOM 4147 O O . HIS B 1 242 ? 17.973 -42.719 87.071 1.00 43.01 239 HIS B O 1
ATOM 4154 N N . ASP B 1 243 ? 18.693 -44.375 88.442 1.00 42.97 240 ASP B N 1
ATOM 4155 C CA . ASP B 1 243 ? 19.048 -43.468 89.538 1.00 42.75 240 ASP B CA 1
ATOM 4156 C C . ASP B 1 243 ? 20.199 -42.512 89.202 1.00 41.50 240 ASP B C 1
ATOM 4157 O O . ASP B 1 243 ? 20.406 -41.506 89.892 1.00 41.02 240 ASP B O 1
ATOM 4162 N N . LYS B 1 244 ? 20.946 -42.852 88.157 1.00 39.49 241 LYS B N 1
ATOM 4163 C CA . LYS B 1 244 ? 22.093 -42.073 87.716 1.00 38.88 241 LYS B CA 1
ATOM 4164 C C . LYS B 1 244 ? 21.778 -41.082 86.582 1.00 37.43 241 LYS B C 1
ATOM 4165 O O . LYS B 1 244 ? 22.650 -40.314 86.202 1.00 36.59 241 LYS B O 1
ATOM 4171 N N . LEU B 1 245 ? 20.569 -41.161 86.025 1.00 36.85 242 LEU B N 1
ATOM 4172 C CA . LEU B 1 245 ? 20.126 -40.263 84.943 1.00 37.34 242 LEU B CA 1
ATOM 4173 C C . LEU B 1 245 ? 19.015 -39.306 85.388 1.00 37.31 242 LEU B C 1
ATOM 4174 O O . LEU B 1 245 ? 17.947 -39.733 85.803 1.00 37.86 242 LEU B O 1
ATOM 4179 N N . LYS B 1 246 ? 19.290 -38.011 85.299 1.00 36.96 243 LYS B N 1
ATOM 4180 C CA . LYS B 1 246 ? 18.303 -36.983 85.555 1.00 36.94 243 LYS B CA 1
ATOM 4181 C C . LYS B 1 246 ? 18.106 -36.250 84.234 1.00 36.16 243 LYS B C 1
ATOM 4182 O O . LYS B 1 246 ? 19.038 -35.625 83.729 1.00 35.07 243 LYS B O 1
ATOM 4188 N N . PHE B 1 247 ? 16.909 -36.374 83.670 1.00 34.58 244 PHE B N 1
ATOM 4189 C CA . PHE B 1 247 ? 16.631 -35.864 82.321 1.00 34.37 244 PHE B CA 1
ATOM 4190 C C . PHE B 1 247 ? 15.541 -34.798 82.301 1.00 33.76 244 PHE B C 1
ATOM 4191 O O . PHE B 1 247 ? 14.509 -34.939 82.971 1.00 33.09 244 PHE B O 1
ATOM 4199 N N . LYS B 1 248 ? 15.784 -33.735 81.532 1.00 33.09 245 LYS B N 1
ATOM 4200 C CA . LYS B 1 248 ? 14.791 -32.673 81.313 1.00 32.80 245 LYS B CA 1
ATOM 4201 C C . LYS B 1 248 ? 14.749 -32.294 79.830 1.00 32.13 245 LYS B C 1
ATOM 4202 O O . LYS B 1 248 ? 15.780 -32.188 79.186 1.00 31.78 245 LYS B O 1
ATOM 4208 N N . PHE B 1 249 ? 13.549 -32.150 79.291 1.00 31.15 246 PHE B N 1
ATOM 4209 C CA . PHE B 1 249 ? 13.357 -31.712 77.909 1.00 30.99 246 PHE B CA 1
ATOM 4210 C C . PHE B 1 249 ? 12.607 -30.383 77.868 1.00 30.53 246 PHE B C 1
ATOM 4211 O O . PHE B 1 249 ? 11.682 -30.153 78.662 1.00 29.92 246 PHE B O 1
ATOM 4219 N N . TYR B 1 250 ? 12.992 -29.513 76.935 1.00 30.30 247 TYR B N 1
ATOM 4220 C CA . TYR B 1 250 ? 12.302 -28.222 76.780 1.00 31.15 247 TYR B CA 1
ATOM 4221 C C . TYR B 1 250 ? 12.139 -27.864 75.308 1.00 31.33 247 TYR B C 1
ATOM 4222 O O . TYR B 1 250 ? 13.134 -27.698 74.584 1.00 30.97 247 TYR B O 1
ATOM 4231 N N . GLU B 1 251 ? 10.887 -27.780 74.861 1.00 30.71 248 GLU B N 1
ATOM 4232 C CA . GLU B 1 251 ? 10.616 -27.327 73.511 1.00 31.51 248 GLU B CA 1
ATOM 4233 C C . GLU B 1 251 ? 10.286 -25.859 73.626 1.00 31.80 248 GLU B C 1
ATOM 4234 O O . GLU B 1 251 ? 9.289 -25.480 74.271 1.00 32.08 248 GLU B O 1
ATOM 4240 N N . ALA B 1 252 ? 11.132 -25.034 73.022 1.00 31.28 249 ALA B N 1
ATOM 4241 C CA . ALA B 1 252 ? 10.989 -23.576 73.101 1.00 31.05 249 ALA B CA 1
ATOM 4242 C C . ALA B 1 252 ? 9.922 -23.105 72.114 1.00 30.59 249 ALA B C 1
ATOM 4243 O O . ALA B 1 252 ? 10.177 -22.987 70.904 1.00 28.98 249 ALA B O 1
ATOM 4245 N N A GLU B 1 253 ? 8.715 -22.859 72.632 0.50 30.89 250 GLU B N 1
ATOM 4246 N N B GLU B 1 253 ? 8.719 -22.862 72.625 0.50 31.04 250 GLU B N 1
ATOM 4247 C CA A GLU B 1 253 ? 7.594 -22.414 71.789 0.50 31.31 250 GLU B CA 1
ATOM 4248 C CA B GLU B 1 253 ? 7.598 -22.498 71.761 0.50 31.60 250 GLU B CA 1
ATOM 4249 C C A GLU B 1 253 ? 7.950 -21.142 71.033 0.50 30.55 250 GLU B C 1
ATOM 4250 C C B GLU B 1 253 ? 7.858 -21.161 71.049 0.50 30.76 250 GLU B C 1
ATOM 4251 O O A GLU B 1 253 ? 8.420 -20.164 71.619 0.50 30.58 250 GLU B O 1
ATOM 4252 O O B GLU B 1 253 ? 8.197 -20.164 71.685 0.50 30.95 250 GLU B O 1
ATOM 4263 N N . GLY B 1 254 ? 7.740 -21.169 69.722 1.00 29.80 251 GLY B N 1
ATOM 4264 C CA . GLY B 1 254 ? 7.942 -19.964 68.894 1.00 29.21 251 GLY B CA 1
ATOM 4265 C C . GLY B 1 254 ? 9.394 -19.600 68.624 1.00 27.22 251 GLY B C 1
ATOM 4266 O O . GLY B 1 254 ? 9.684 -18.569 68.037 1.00 28.12 251 GLY B O 1
ATOM 4267 N N . GLU B 1 255 ? 10.318 -20.447 69.031 1.00 26.45 252 GLU B N 1
ATOM 4268 C CA . GLU B 1 255 ? 11.723 -20.197 68.738 1.00 25.64 252 GLU B CA 1
ATOM 4269 C C . GLU B 1 255 ? 12.237 -21.029 67.552 1.00 26.66 252 GLU B C 1
ATOM 4270 O O . GLU B 1 255 ? 11.661 -22.073 67.195 1.00 27.06 252 GLU B O 1
ATOM 4276 N N . ASN B 1 256 ? 13.357 -20.595 66.989 1.00 26.33 253 ASN B N 1
ATOM 4277 C CA . ASN B 1 256 ? 13.942 -21.242 65.825 1.00 26.55 253 ASN B CA 1
ATOM 4278 C C . ASN B 1 256 ? 15.320 -21.809 66.142 1.00 26.63 253 ASN B C 1
ATOM 4279 O O .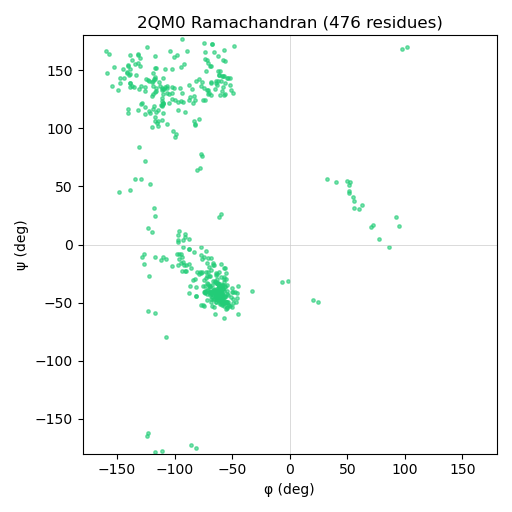 ASN B 1 256 ? 15.793 -21.739 67.288 1.00 24.94 253 ASN B O 1
ATOM 4284 N N . HIS B 1 257 ? 15.961 -22.393 65.128 1.00 26.39 254 HIS B N 1
ATOM 4285 C CA . HIS B 1 257 ? 17.249 -23.053 65.304 1.00 27.68 254 HIS B CA 1
ATOM 4286 C C . HIS B 1 257 ? 18.336 -22.152 65.896 1.00 27.79 254 HIS B C 1
ATOM 4287 O O . HIS B 1 257 ? 19.174 -22.602 66.654 1.00 27.44 254 HIS B O 1
ATOM 4294 N N . ALA B 1 258 ? 18.324 -20.866 65.523 1.00 27.13 255 ALA B N 1
ATOM 4295 C CA . ALA B 1 258 ? 19.317 -19.877 65.990 1.00 28.24 255 ALA B CA 1
ATOM 4296 C C . ALA B 1 258 ? 18.943 -19.240 67.323 1.00 29.16 255 ALA B C 1
ATOM 4297 O O . ALA B 1 258 ? 19.799 -18.657 67.979 1.00 31.63 255 ALA B O 1
ATOM 4299 N N . SER B 1 259 ? 17.678 -19.292 67.718 1.00 27.43 256 SER B N 1
ATOM 4300 C CA . SER B 1 259 ? 17.233 -18.499 68.859 1.00 25.79 256 SER B CA 1
ATOM 4301 C C . SER B 1 259 ? 16.960 -19.345 70.091 1.00 26.35 256 SER B C 1
ATOM 4302 O O . SER B 1 259 ? 16.816 -18.801 71.195 1.00 25.17 256 SER B O 1
ATOM 4305 N N . VAL B 1 260 ? 16.904 -20.672 69.910 1.00 24.71 257 VAL B N 1
ATOM 4306 C CA . VAL B 1 260 ? 16.681 -21.555 71.059 1.00 24.56 257 VAL B CA 1
ATOM 4307 C C . VAL B 1 260 ? 17.750 -21.440 72.168 1.00 25.14 257 VAL B C 1
ATOM 4308 O O . VAL B 1 260 ? 17.436 -21.542 73.362 1.00 25.94 257 VAL B O 1
ATOM 4312 N N . VAL B 1 261 ? 18.999 -21.219 71.792 1.00 25.32 258 VAL B N 1
ATOM 4313 C CA . VAL B 1 261 ? 20.070 -21.157 72.780 1.00 25.16 258 VAL B CA 1
ATOM 4314 C C . VAL B 1 261 ? 19.855 -20.092 73.895 1.00 24.64 258 VAL B C 1
ATOM 4315 O O . VAL B 1 261 ? 19.738 -20.470 75.078 1.00 25.16 258 VAL B O 1
ATOM 4319 N N . PRO B 1 262 ? 19.798 -18.767 73.534 1.00 24.15 259 PRO B N 1
ATOM 4320 C CA . PRO B 1 262 ? 19.575 -17.713 74.532 1.00 23.38 259 PRO B CA 1
ATOM 4321 C C . PRO B 1 262 ? 18.272 -17.908 75.290 1.00 23.22 259 PRO B C 1
ATOM 4322 O O . PRO B 1 262 ? 18.233 -17.758 76.536 1.00 21.42 259 PRO B O 1
ATOM 4326 N N . THR B 1 263 ? 17.226 -18.351 74.576 1.00 23.70 260 THR B N 1
ATOM 4327 C CA . THR B 1 263 ? 15.918 -18.540 75.194 1.00 25.12 260 THR B CA 1
ATOM 4328 C C . THR B 1 263 ? 15.961 -19.603 76.305 1.00 25.18 260 THR B C 1
ATOM 4329 O O . THR B 1 263 ? 15.398 -19.399 77.388 1.00 24.52 260 THR B O 1
ATOM 4333 N N . SER B 1 264 ? 16.576 -20.741 75.995 1.00 25.46 261 SER B N 1
ATOM 4334 C CA . SER B 1 264 ? 16.651 -21.903 76.921 1.00 27.24 261 SER B CA 1
ATOM 4335 C C . SER B 1 264 ? 17.857 -21.855 77.876 1.00 25.99 261 SER B C 1
ATOM 4336 O O . SER B 1 264 ? 17.993 -22.696 78.785 1.00 26.44 261 SER B O 1
ATOM 4339 N N . LEU B 1 265 ? 18.716 -20.842 77.701 1.00 24.99 262 LEU B N 1
ATOM 4340 C CA . LEU B 1 265 ? 19.969 -20.764 78.430 1.00 23.83 262 LEU B CA 1
ATOM 4341 C C . LEU B 1 265 ? 19.761 -20.874 79.942 1.00 25.47 262 LEU B C 1
ATOM 4342 O O . LEU B 1 265 ? 20.421 -21.696 80.595 1.00 25.11 262 LEU B O 1
ATOM 4347 N N . SER B 1 266 ? 18.869 -20.045 80.483 1.00 25.17 263 SER B N 1
ATOM 4348 C CA . SER B 1 266 ? 18.717 -19.913 81.946 1.00 25.90 263 SER B CA 1
ATOM 4349 C C . SER B 1 266 ? 18.109 -21.172 82.581 1.00 26.44 263 SER B C 1
ATOM 4350 O O . SER B 1 266 ? 18.558 -21.625 83.633 1.00 24.84 263 SER B O 1
ATOM 4353 N N . LYS B 1 267 ? 17.077 -21.715 81.941 1.00 26.36 264 LYS B N 1
ATOM 4354 C CA . LYS B 1 267 ? 16.545 -23.058 82.267 1.00 28.33 264 LYS B CA 1
ATOM 4355 C C . LYS B 1 267 ? 17.688 -24.097 82.336 1.00 27.38 264 LYS B C 1
ATOM 4356 O O . LYS B 1 267 ? 17.823 -24.863 83.321 1.00 27.69 264 LYS B O 1
ATOM 4362 N N . GLY B 1 268 ? 18.554 -24.064 81.334 1.00 27.31 265 GLY B N 1
ATOM 4363 C CA . GLY B 1 268 ? 19.710 -24.944 81.270 1.00 28.33 265 GLY B CA 1
ATOM 4364 C C . GLY B 1 268 ? 20.674 -24.741 82.421 1.00 27.84 265 GLY B C 1
ATOM 4365 O O . GLY B 1 268 ? 21.122 -25.698 83.019 1.00 26.04 265 GLY B O 1
ATOM 4366 N N . LEU B 1 269 ? 20.993 -23.487 82.726 1.00 28.67 266 LEU B N 1
ATOM 4367 C CA . LEU B 1 269 ? 21.912 -23.155 83.839 1.00 28.44 266 LEU B CA 1
ATOM 4368 C C . LEU B 1 269 ? 21.343 -23.561 85.198 1.00 28.52 266 LEU B C 1
ATOM 4369 O O . LEU B 1 269 ? 22.077 -24.029 86.074 1.00 28.29 266 LEU B O 1
ATOM 4374 N N . ARG B 1 270 ? 20.043 -23.379 85.387 1.00 28.33 267 ARG B N 1
ATOM 4375 C CA . ARG B 1 270 ? 19.413 -23.789 86.631 1.00 28.72 267 ARG B CA 1
ATOM 4376 C C . ARG B 1 270 ? 19.517 -25.314 86.740 1.00 29.41 267 ARG B C 1
ATOM 4377 O O . ARG B 1 270 ? 19.841 -25.836 87.796 1.00 28.76 267 ARG B O 1
ATOM 4385 N N . PHE B 1 271 ? 19.326 -26.006 85.618 1.00 29.32 268 PHE B N 1
ATOM 4386 C CA . PHE B 1 271 ? 19.302 -27.489 85.626 1.00 30.92 268 PHE B CA 1
ATOM 4387 C C . PHE B 1 271 ? 20.655 -28.080 85.965 1.00 31.82 268 PHE B C 1
ATOM 4388 O O . PHE B 1 271 ? 20.726 -29.096 86.666 1.00 31.29 268 PHE B O 1
ATOM 4396 N N . ILE B 1 272 ? 21.725 -27.466 85.446 1.00 33.80 269 ILE B N 1
ATOM 4397 C CA . ILE B 1 272 ? 23.082 -27.988 85.609 1.00 35.54 269 ILE B CA 1
ATOM 4398 C C . ILE B 1 272 ? 23.782 -27.506 86.884 1.00 37.11 269 ILE B C 1
ATOM 4399 O O . ILE B 1 272 ? 24.900 -27.931 87.163 1.00 36.82 269 ILE B O 1
ATOM 4404 N N . SER B 1 273 ? 23.123 -26.629 87.641 1.00 38.05 270 SER B N 1
ATOM 4405 C CA . SER B 1 273 ? 23.722 -25.985 88.801 1.00 39.66 270 SER B CA 1
ATOM 4406 C C . SER B 1 273 ? 23.411 -26.771 90.066 1.00 41.72 270 SER B C 1
ATOM 4407 O O . SER B 1 273 ? 22.640 -27.751 90.046 1.00 41.75 270 SER B O 1
ATOM 4410 N N . TYR B 1 274 ? 23.985 -26.280 91.164 1.00 43.24 271 TYR B N 1
ATOM 4411 C CA . TYR B 1 274 ? 24.088 -26.998 92.425 1.00 45.38 271 TYR B CA 1
ATOM 4412 C C . TYR B 1 274 ? 23.484 -26.285 93.633 1.00 46.00 271 TYR B C 1
ATOM 4413 O O . TYR B 1 274 ? 23.703 -26.696 94.784 1.00 46.34 271 TYR B O 1
ATOM 4422 N N . VAL B 1 275 ? 22.690 -25.249 93.379 1.00 46.96 272 VAL B N 1
ATOM 4423 C CA . VAL B 1 275 ? 22.135 -24.438 94.463 1.00 47.77 272 VAL B CA 1
ATOM 4424 C C . VAL B 1 275 ? 20.926 -25.161 95.085 1.00 48.81 272 VAL B C 1
ATOM 4425 O O . VAL B 1 275 ? 20.903 -25.441 96.292 1.00 49.36 272 VAL B O 1
#

Foldseek 3Di:
DDDDDDDDDDDPQKDWDWAQPPPGAIKIKIKHAAPDDADPLFFFEEEEELLLQCVVLLRVCLNPQCVCCVVQLFHGHMYIYTGHPDPDSDDVQVLQQCLACDAADPVPRHHRNVVSNVCCVQVPVVVVCVVVGNYNQLQYEYEFLNHLSSLLLCLLPVVQNHQEYERHPNPCPGRVSVSVVSVVRNVVCLVVHPAQHEYEYEYEPPEDPVVVVSVVVLVVLVPDDGRNYDYHYYHHYPDYSVGRCSSCVSVRSSRSHDD/DDDDDDDDPQKDWDWAQPPPGAIKIKIKHAAPDDADPQFFQEEEEELLLQCVVVLNVCLNPQCVCCVVQLFNRHMYIYTGHPDDDSDDDLVLQAQLAQDAQDPPDDDDPVPDDDRHHRNPVSNVCCVQVPVVVVCVVVGNYNQQQYEYEALNHLSSLLLCLLPPVQNGQEYARHPHPCPPNNNVSCVSVVSNVVVLVVHPAQHEYEYEYEPPEDPVVVVSVVVLVVLVVDDGPSYDYDYYHHYPDYSSGGCSVCVSVRSSRSGDD

Organism: Bacillus cereus (strain ATCC 14579 / DSM 31 / CCUG 7414 / JCM 2152 / NBRC 15305 / NCIMB 9373 / NCTC 2599 / NRRL B-3711) (NCBI:txid226900)

Secondary structure (DSSP, 8-state):
-----EE----TTEEEE---TTT----EEEEE--SSPPPTT-EEEEEEESHHHHHHHHHHHHHHHGGGHHHH-----EEEEEE-S-SSS--HHHHHHHH-SSPPP--PPP---HHHHHHIIIIIIHHHHHHHS-EEEEEEEEEE--HHHHHHHHHHH-GGG-SEEEEES--TTHHHHGGGGGTTHHHHHHHT-SS-EEEEEEEETTS----HHHHHHHHHHHH---TTEEEEEEEETT--TTTHHHHHHHHHHHHH---/--EE----TTEEEE---TTT----EEEEE--SSPPPTT-EEEEEEESHHHHHHHHHHHHHHHGGGHHHH-----EEEEEE-S-SSS--SHHHHHHH-SS---TTPPPPTT-PPPPP---HHHHHHIIIIIIHHHHHHHS-EEEEEEEEEE--HHHHHHHHHHH-GGG-SEEEEES--TTHHHHGGGGGTTHHHHHHHH-SS-EEEEEEEETTS----HHHHHHHHHHHH---TTEEEEEEEETT--TTTHHHHHHHHHHHHH---

Sequence (524 aa):
NTTVEKKQQQIITSNTEQWKYSKLEGKKEYQIHISKPKQPAPDSGYPVIYVLDGNAFFQTFHEAVKIQSVRRAEKTGVSPAIIVGVGYPIEGAFSGEERCYDFTPSVISKPWPKTGGAHNFFTFIEEELKPQIEKNFEEIDKGKQTLFGHLGGLFALHILFTNLNAFQNYFISSPSIWWWNNKSVLEKKEENLIIELNNAKFETGVFLTVGSLEREHVVGANELSERLLQVNHDKLKKFKFYEAEGENHASVVPTSSLSKGLRFISYVVEKKQQIITSNTEQWKYSKLEGKKEYQIHISKPKQPAPDSGYPVIYVLDGNAFFQTFHEAVKIQSVRRAEKTGVSPAIIVGVGYPIEGAFSGEERCYDFTPSVISSKKDAPLKPDGKPWPKKTGGAHNFFTFIEEELKPQIEKNFEIDKGKQTLFGHLGGLFALHILFTNLNAFQNYFISSPSIWWNNKSVLEKEENLIIELNNAKFETGVFLTVGSLEREHVVGANELSERLLQVNHDKLKFKFYEAEEGENHASVVPTSLSKGLRFISYV

Radius of gyration: 23.71 Å; Cα contacts (8 Å, |Δi|>4): 1129; chains: 2; bounding box: 62×69×60 Å

Nearest PDB structures (foldseek):
  2qm0-assembly1_A  TM=1.004E+00  e=9.478E-55  Bacillus cereus ATCC 14579
  2qm0-assembly1_B  TM=9.995E-01  e=1.244E-51  Bacillus cereus ATCC 14579
  6gi0-assembly2_B  TM=8.866E-01  e=1.380E-20  Pseudomonas aeruginosa
  6gi1-assembly1_A  TM=8.932E-01  e=6.176E-20  Pseudomonas aeruginosa PAO1
  6gi2-assembly1_A  TM=8.738E-01  e=2.439E-19  Pseudomonas aeruginosa